Protein AF-A0A922MQZ6-F1 (afdb_monomer_lite)

Secondary structure (DSSP, 8-state):
----------SHHHHHHHHHHHHHHHHHHHHHHHHHHHHHHHHHHHHHHHHHHHHHHHHHHHHHHHHHHHTSHHHHHHHHHHHHHHHHHHHHHHHHHHHHHHHHHHHHHHHHHHHHHHHHHHHHHHHHHHHHHHHHHHHHHHHHHHHHHHHHHHHHHHHHHHHHHHHHHHHHHHHHHHHHHHHHHHHHHHHHHHHHHHHHHHHHHHHHHHHHHHHHHHHHHHHHHHHHHHHHHHHHHHHHHHHHHHHHHHHHHHHHHHHHH-----HHHHHHHHHHHHHHHHHHHHHHHHHHHHHHHHHHHT---HHHHHHHHHHHHHHHHHHHHHHHHHHHHHHHHHHHHHHHHHTS---------------------------------------HHHHHHHHHHHHHHHHHHHHHHHHHHHHHHHHHHHS------------PPPPPP---------

Organism: Spodoptera exigua (NCBI:txid7107)

pLDDT: mean 74.97, std 21.24, range [22.55, 98.69]

Sequence (450 aa):
MAALIAPTDDMEMEKIAEDELSKLQRQFRVMEIDRATVLSSVQPTLRMQKNIINTLNADLEKIMLELKFTKSTSNLMEGAKNREKLITLLKEHEKYSSEVKDHRENIKELDFLLKQVQKEIKSLRSKVTGSEIAYSNVLTGQTLISQLENRLDTAMKKFNTVNSENYSMRLEIDRLLRDRQFFNTHWKNQLKRLMDGKAMIIELLEQAISTYDQREEWCSKLDALKEKAATDYRKHCLEVRELQRQLDHSMKLEEFLRTKGTVRLTAADAKAEAKKLEQQEEEMRIYNNYVNILDALKEFAGEDDVDKLIQEFTRREEENYALFNYINEVCTELKNLSDNVKMLRANIGKPFCFFYCVHVCFYLMICAEKKTMGLTYLLLGKAFDINVTNARLYIKSLEKKVLEIIDIIRIDELIQRQTESKERTPPSTRRRRGRAAPPTRTRDSVAAQA

Radius of gyration: 132.12 Å; chains: 1; bounding box: 207×99×418 Å

InterPro domains:
  IPR049258 ODAD1, central coiled coil region [PF21773] (145-348)
  IPR051876 Outer dynein arm-docking/Coiled-coil domain-containing protein [PTHR21694] (12-349)

Structure (mmCIF, N/CA/C/O backbone):
data_AF-A0A922MQZ6-F1
#
_entry.id   AF-A0A922MQZ6-F1
#
loop_
_atom_site.group_PDB
_atom_site.id
_atom_site.type_symbol
_atom_site.label_atom_id
_atom_site.label_alt_id
_atom_site.label_comp_id
_atom_site.label_asym_id
_atom_site.label_entity_id
_atom_site.label_seq_id
_atom_site.pdbx_PDB_ins_code
_atom_site.Cartn_x
_atom_site.Cartn_y
_atom_site.Cartn_z
_atom_site.occupancy
_atom_site.B_iso_or_equiv
_atom_site.auth_seq_id
_atom_site.auth_comp_id
_atom_site.auth_asym_id
_atom_site.auth_atom_id
_atom_site.pdbx_PDB_model_num
ATOM 1 N N . MET A 1 1 ? -119.982 -42.451 230.051 1.00 39.88 1 MET A N 1
ATOM 2 C CA . MET A 1 1 ? -119.553 -43.816 230.444 1.00 39.88 1 MET A CA 1
ATOM 3 C C . MET A 1 1 ? -118.517 -44.290 229.430 1.00 39.88 1 MET A C 1
ATOM 5 O O . MET A 1 1 ? -118.694 -43.930 228.278 1.00 39.88 1 MET A O 1
ATOM 9 N N . ALA A 1 2 ? -117.477 -45.070 229.737 1.00 38.19 2 ALA A N 1
ATOM 10 C CA . ALA A 1 2 ? -116.751 -45.306 230.994 1.00 38.19 2 ALA A CA 1
ATOM 11 C C . ALA A 1 2 ? -115.422 -46.053 230.674 1.00 38.19 2 ALA A C 1
ATOM 13 O O . ALA A 1 2 ? -115.417 -46.896 229.791 1.00 38.19 2 ALA A O 1
ATOM 14 N N . ALA A 1 3 ? -114.343 -45.736 231.401 1.00 46.91 3 ALA A N 1
ATOM 15 C CA . ALA A 1 3 ? -113.239 -46.613 231.852 1.00 46.91 3 ALA A CA 1
ATOM 16 C C . ALA A 1 3 ? -112.554 -47.710 230.957 1.00 46.91 3 ALA A C 1
ATOM 18 O O . ALA A 1 3 ? -113.128 -48.764 230.723 1.00 46.91 3 ALA A O 1
ATOM 19 N N . LEU A 1 4 ? -111.226 -47.527 230.762 1.00 48.34 4 LEU A N 1
ATOM 20 C CA . LEU A 1 4 ? -110.087 -48.444 231.096 1.00 48.34 4 LEU A CA 1
ATOM 21 C C . LEU A 1 4 ? -109.510 -49.556 230.146 1.00 48.34 4 LEU A C 1
ATOM 23 O O . LEU A 1 4 ? -110.131 -50.585 229.922 1.00 48.34 4 LEU A O 1
ATOM 27 N N . ILE A 1 5 ? -108.186 -49.403 229.881 1.00 51.25 5 ILE A N 1
ATOM 28 C CA . ILE A 1 5 ? -107.054 -50.395 229.833 1.00 51.25 5 ILE A CA 1
ATOM 29 C C . ILE A 1 5 ? -106.701 -51.154 228.506 1.00 51.25 5 ILE A C 1
ATOM 31 O O . ILE A 1 5 ? -107.552 -51.430 227.674 1.00 51.25 5 ILE A O 1
ATOM 35 N N . ALA A 1 6 ? -105.384 -51.403 228.317 1.00 50.31 6 ALA A N 1
ATOM 36 C CA . ALA A 1 6 ? -104.600 -51.814 227.114 1.00 50.31 6 ALA A CA 1
ATOM 37 C C . ALA A 1 6 ? -104.022 -53.275 227.232 1.00 50.31 6 ALA A C 1
ATOM 39 O O . ALA A 1 6 ? -104.491 -53.945 228.157 1.00 50.31 6 ALA A O 1
ATOM 40 N N . PRO A 1 7 ? -103.006 -53.805 226.467 1.00 63.66 7 PRO A N 1
ATOM 41 C CA . PRO A 1 7 ? -102.178 -53.276 225.343 1.00 63.66 7 PRO A CA 1
ATOM 42 C C . PRO A 1 7 ? -101.834 -54.267 224.161 1.00 63.66 7 PRO A C 1
ATOM 44 O O . PRO A 1 7 ? -102.363 -55.370 224.100 1.00 63.66 7 PRO A O 1
ATOM 47 N N . THR A 1 8 ? -100.887 -53.855 223.282 1.00 50.03 8 THR A N 1
ATOM 48 C CA . THR A 1 8 ? -100.021 -54.613 222.312 1.00 50.03 8 THR A CA 1
ATOM 49 C C . THR A 1 8 ? -100.612 -55.374 221.104 1.00 50.03 8 THR A C 1
ATOM 51 O O . THR A 1 8 ? -101.095 -56.483 221.292 1.00 50.03 8 THR A O 1
ATOM 54 N N . ASP A 1 9 ? -100.405 -54.851 219.875 1.00 53.31 9 ASP A N 1
ATOM 55 C CA . ASP A 1 9 ? -99.763 -55.550 218.721 1.00 53.31 9 ASP A CA 1
ATOM 56 C C . ASP A 1 9 ? -99.563 -54.585 217.516 1.00 53.31 9 ASP A C 1
ATOM 58 O O . ASP A 1 9 ? -100.532 -54.213 216.859 1.00 53.31 9 ASP A O 1
ATOM 62 N N . ASP A 1 10 ? -98.328 -54.130 217.245 1.00 50.62 10 ASP A N 1
ATOM 63 C CA . ASP A 1 10 ? -98.057 -52.957 216.367 1.00 50.62 10 ASP A CA 1
ATOM 64 C C . ASP A 1 10 ? -96.848 -53.145 215.411 1.00 50.62 10 ASP A C 1
ATOM 66 O O . ASP A 1 10 ? -96.319 -52.179 214.875 1.00 50.62 10 ASP A O 1
ATOM 70 N N . MET A 1 11 ? -96.346 -54.380 215.225 1.00 55.72 11 MET A N 1
ATOM 71 C CA . MET A 1 11 ? -95.017 -54.626 214.612 1.00 55.72 11 MET A CA 1
ATOM 72 C C . MET A 1 11 ? -94.979 -55.404 213.283 1.00 55.72 11 MET A C 1
ATOM 74 O O . MET A 1 11 ? -93.996 -55.283 212.553 1.00 55.72 11 MET A O 1
ATOM 78 N N . GLU A 1 12 ? -95.975 -56.230 212.942 1.00 56.19 12 GLU A N 1
ATOM 79 C CA . GLU A 1 12 ? -95.848 -57.132 211.774 1.00 56.19 12 GLU A CA 1
ATOM 80 C C . GLU A 1 12 ? -96.318 -56.522 210.441 1.00 56.19 12 GLU A C 1
ATOM 82 O O . GLU A 1 12 ? -95.798 -56.879 209.383 1.00 56.19 12 GLU A O 1
ATOM 87 N N . MET A 1 13 ? -97.255 -55.568 210.472 1.00 55.09 13 MET A N 1
ATOM 88 C CA . MET A 1 13 ? -97.813 -54.947 209.259 1.00 55.09 13 MET A CA 1
ATOM 89 C C . MET A 1 13 ? -96.842 -53.988 208.553 1.00 55.09 13 MET A C 1
ATOM 91 O O . MET A 1 13 ? -96.897 -53.854 207.331 1.00 55.09 13 MET A O 1
ATOM 95 N N . GLU A 1 14 ? -95.938 -53.341 209.292 1.00 60.00 14 GLU A N 1
ATOM 96 C CA . GLU A 1 14 ? -95.018 -52.336 208.738 1.00 60.00 14 GLU A CA 1
ATOM 97 C C . GLU A 1 14 ? -93.963 -52.972 207.811 1.00 60.00 14 GLU A C 1
ATOM 99 O O . GLU A 1 14 ? -93.639 -52.438 206.750 1.00 60.00 14 GLU A O 1
ATOM 104 N N . LYS A 1 15 ? -93.530 -54.199 208.129 1.00 62.34 15 LYS A N 1
ATOM 105 C CA . LYS A 1 15 ? -92.499 -54.937 207.384 1.00 62.34 15 LYS A CA 1
ATOM 106 C C . LYS A 1 15 ? -92.916 -55.349 205.964 1.00 62.34 15 LYS A C 1
ATOM 108 O O . LYS A 1 15 ? -92.065 -55.483 205.089 1.00 62.34 15 LYS A O 1
ATOM 113 N N . ILE A 1 16 ? -94.213 -55.551 205.713 1.00 62.03 16 ILE A N 1
ATOM 114 C CA . ILE A 1 16 ? -94.719 -55.935 204.381 1.00 62.03 16 ILE A CA 1
ATOM 115 C C . ILE A 1 16 ? -94.679 -54.735 203.414 1.00 62.03 16 ILE A C 1
ATOM 117 O O . ILE A 1 16 ? -94.443 -54.911 202.218 1.00 62.03 16 ILE A O 1
ATOM 121 N N . ALA A 1 17 ? -94.843 -53.510 203.925 1.00 60.50 17 ALA A N 1
ATOM 122 C CA . ALA A 1 17 ? -94.819 -52.293 203.115 1.00 60.50 17 ALA A CA 1
ATOM 123 C C . ALA A 1 17 ? -93.405 -51.930 202.609 1.00 60.50 17 ALA A C 1
ATOM 125 O O . ALA A 1 17 ? -93.257 -51.434 201.488 1.00 60.50 17 ALA A O 1
ATOM 126 N N . GLU A 1 18 ? -92.356 -52.207 203.393 1.00 65.00 18 GLU A N 1
ATOM 127 C CA . GLU A 1 18 ? -90.963 -51.904 203.021 1.00 65.00 18 GLU A CA 1
ATOM 128 C C . GLU A 1 18 ? -90.452 -52.750 201.832 1.00 65.00 18 GLU A C 1
ATOM 130 O O . GLU A 1 18 ? -89.729 -52.247 200.958 1.00 65.00 18 GLU A O 1
ATOM 135 N N . ASP A 1 19 ? -90.866 -54.020 201.748 1.00 63.47 19 ASP A N 1
ATOM 136 C CA . ASP A 1 19 ? -90.467 -54.935 200.668 1.00 63.47 19 ASP A CA 1
ATOM 137 C C . ASP A 1 19 ? -91.116 -54.573 199.313 1.00 63.47 19 ASP A C 1
ATOM 139 O O . ASP A 1 19 ? -90.471 -54.685 198.260 1.00 63.47 19 ASP A O 1
ATOM 143 N N . GLU A 1 20 ? -92.363 -54.080 199.299 1.00 62.88 20 GLU A N 1
ATOM 144 C CA . GLU A 1 20 ? -92.993 -53.574 198.067 1.00 62.88 20 GLU A CA 1
ATOM 145 C C . GLU A 1 20 ? -92.358 -52.261 197.587 1.00 62.88 20 GLU A C 1
ATOM 147 O O . GLU A 1 20 ? -92.074 -52.112 196.389 1.00 62.88 20 GLU A O 1
ATOM 152 N N . LEU A 1 21 ? -92.054 -51.338 198.510 1.00 65.69 21 LEU A N 1
ATOM 153 C CA . LEU A 1 21 ? -91.387 -50.069 198.202 1.00 65.69 21 LEU A CA 1
ATOM 154 C C . LEU A 1 21 ? -90.050 -50.306 197.475 1.00 65.69 21 LEU A C 1
ATOM 156 O O . LEU A 1 21 ? -89.757 -49.673 196.454 1.00 65.69 21 LEU A O 1
ATOM 160 N N . SER A 1 22 ? -89.273 -51.279 197.955 1.00 66.25 22 SER A N 1
ATOM 161 C CA . SER A 1 22 ? -87.966 -51.651 197.400 1.00 66.25 22 SER A CA 1
ATOM 162 C C . SER A 1 22 ? -88.048 -52.207 195.968 1.00 66.25 22 SER A C 1
ATOM 164 O O . SER A 1 22 ? -87.176 -51.932 195.135 1.00 66.25 22 SER A O 1
ATOM 166 N N . LYS A 1 23 ? -89.113 -52.951 195.627 1.00 65.94 23 LYS A N 1
ATOM 167 C CA . LYS A 1 23 ? -89.360 -53.433 194.251 1.00 65.94 23 LYS A CA 1
ATOM 168 C C . LYS A 1 23 ? -89.690 -52.289 193.290 1.00 65.94 23 LYS A C 1
ATOM 170 O O . LYS A 1 23 ? -89.111 -52.223 192.202 1.00 65.94 23 LYS A O 1
ATOM 175 N N . LEU A 1 24 ? -90.587 -51.389 193.694 1.00 63.62 24 LEU A N 1
ATOM 176 C CA . LEU A 1 24 ? -91.030 -50.250 192.883 1.00 63.62 24 LEU A CA 1
ATOM 177 C C . LEU A 1 24 ? -89.887 -49.269 192.591 1.00 63.62 24 LEU A C 1
ATOM 179 O O . LEU A 1 24 ? -89.692 -48.879 191.437 1.00 63.62 24 LEU A O 1
ATOM 183 N N . GLN A 1 25 ? -89.059 -48.951 193.591 1.00 62.97 25 GLN A N 1
ATOM 184 C CA . GLN A 1 25 ? -87.867 -48.113 193.400 1.00 62.97 25 GLN A CA 1
ATOM 185 C C . GLN A 1 25 ? -86.889 -48.710 192.372 1.00 62.97 25 GLN A C 1
ATOM 187 O O . GLN A 1 25 ? -86.302 -47.980 191.567 1.00 62.97 25 GLN A O 1
ATOM 192 N N . ARG A 1 26 ? -86.736 -50.042 192.342 1.00 67.25 26 ARG A N 1
ATOM 193 C CA . ARG A 1 26 ? -85.858 -50.721 191.377 1.00 67.25 26 ARG A CA 1
ATOM 194 C C . ARG A 1 26 ? -86.410 -50.682 189.949 1.00 67.25 26 ARG A C 1
ATOM 196 O O . ARG A 1 26 ? -85.625 -50.482 189.026 1.00 67.25 26 ARG A O 1
ATOM 203 N N . GLN A 1 27 ? -87.726 -50.820 189.757 1.00 61.19 27 GLN A N 1
ATOM 204 C CA . GLN A 1 27 ? -88.360 -50.667 188.437 1.00 61.19 27 GLN A CA 1
ATOM 205 C C . GLN A 1 27 ? -88.267 -49.232 187.905 1.00 61.19 27 GLN A C 1
ATOM 207 O O . GLN A 1 27 ? -87.926 -49.039 186.738 1.00 61.19 27 GLN A O 1
ATOM 212 N N . PHE A 1 28 ? -88.505 -48.230 188.758 1.00 66.25 28 PHE A N 1
ATOM 213 C CA . PHE A 1 28 ? -88.419 -46.820 188.368 1.00 66.25 28 PHE A CA 1
ATOM 214 C C . PHE A 1 28 ? -87.024 -46.478 187.823 1.00 66.25 28 PHE A C 1
ATOM 216 O O . PHE A 1 28 ? -86.887 -45.894 186.748 1.00 66.25 28 PHE A O 1
ATOM 223 N N . ARG A 1 29 ? -85.975 -46.960 188.506 1.00 69.25 29 ARG A N 1
ATOM 224 C CA . ARG A 1 29 ? -84.576 -46.740 188.115 1.00 69.25 29 ARG A CA 1
ATOM 225 C C . ARG A 1 29 ? -84.205 -47.354 186.759 1.00 69.25 29 ARG A C 1
ATOM 227 O O . ARG A 1 29 ? -83.336 -46.810 186.088 1.00 69.25 29 ARG A O 1
ATOM 234 N N . VAL A 1 30 ? -84.839 -48.458 186.351 1.00 69.12 30 VAL A N 1
ATOM 235 C CA . VAL A 1 30 ? -84.610 -49.079 185.030 1.00 69.12 30 VAL A CA 1
ATOM 236 C C . VAL A 1 30 ? -85.287 -48.266 183.922 1.00 69.12 30 VAL A C 1
ATOM 238 O O . VAL A 1 30 ? -84.625 -47.907 182.951 1.00 69.12 30 VAL A O 1
ATOM 241 N N . MET A 1 31 ? -86.557 -47.875 184.096 1.00 64.94 31 MET A N 1
ATOM 242 C CA . MET A 1 31 ? -87.263 -47.048 183.103 1.00 64.94 31 MET A CA 1
ATOM 243 C C . MET A 1 31 ? -86.600 -45.680 182.876 1.00 64.94 31 MET A C 1
ATOM 245 O O . MET A 1 31 ? -86.597 -45.174 181.753 1.00 64.94 31 MET A O 1
ATOM 249 N N . GLU A 1 32 ? -86.012 -45.081 183.914 1.00 69.81 32 GLU A N 1
ATOM 250 C CA . GLU A 1 32 ? -85.291 -43.807 183.794 1.00 69.81 32 GLU A CA 1
ATOM 251 C C . GLU A 1 32 ? -84.035 -43.929 182.901 1.00 69.81 32 GLU A C 1
ATOM 253 O O . GLU A 1 32 ? -83.736 -43.029 182.109 1.00 69.81 32 GLU A O 1
ATOM 258 N N . ILE A 1 33 ? -83.332 -45.070 182.972 1.00 71.50 33 ILE A N 1
ATOM 259 C CA . ILE A 1 33 ? -82.157 -45.385 182.141 1.00 71.50 33 ILE A CA 1
ATOM 260 C C . ILE A 1 33 ? -82.572 -45.622 180.680 1.00 71.50 33 ILE A C 1
ATOM 262 O O . ILE A 1 33 ? -81.966 -45.054 179.765 1.00 71.50 33 ILE A O 1
ATOM 266 N N . ASP A 1 34 ? -83.641 -46.385 180.439 1.00 67.94 34 ASP A N 1
ATOM 267 C CA . ASP A 1 34 ? -84.146 -46.619 179.079 1.00 67.94 34 ASP A CA 1
ATOM 268 C C . ASP A 1 34 ? -84.601 -45.305 178.416 1.00 67.94 34 ASP A C 1
ATOM 270 O O . ASP A 1 34 ? -84.247 -45.023 177.264 1.00 67.94 34 ASP A O 1
ATOM 274 N N . ARG A 1 35 ? -85.282 -44.422 179.167 1.00 73.62 35 ARG A N 1
ATOM 275 C CA . ARG A 1 35 ? -85.685 -43.087 178.686 1.00 73.62 35 ARG A CA 1
ATOM 276 C C . ARG A 1 35 ? -84.485 -42.231 178.269 1.00 73.62 35 ARG A C 1
ATOM 278 O O . ARG A 1 35 ? -84.551 -41.536 177.252 1.00 73.62 35 ARG A O 1
ATOM 285 N N . ALA A 1 36 ? -83.388 -42.275 179.028 1.00 69.69 36 ALA A N 1
ATOM 286 C CA . ALA A 1 36 ? -82.159 -41.547 178.707 1.00 69.69 36 ALA A CA 1
ATOM 287 C C . ALA A 1 36 ? -81.465 -42.095 177.439 1.00 69.69 36 ALA A C 1
ATOM 289 O O . ALA A 1 36 ? -80.939 -41.329 176.623 1.00 69.69 36 ALA A O 1
ATOM 290 N N . THR A 1 37 ? -81.516 -43.412 177.228 1.00 71.88 37 THR A N 1
ATOM 291 C CA . THR A 1 37 ? -80.890 -44.093 176.080 1.00 71.88 37 THR A CA 1
ATOM 292 C C . THR A 1 37 ? -81.613 -43.790 174.759 1.00 71.88 37 THR A C 1
ATOM 294 O O . THR A 1 37 ? -80.976 -43.527 173.735 1.00 71.88 37 THR A O 1
ATOM 297 N N . VAL A 1 38 ? -82.948 -43.718 174.770 1.00 67.12 38 VAL A N 1
ATOM 298 C CA . VAL A 1 38 ? -83.735 -43.333 173.581 1.00 67.12 38 VAL A CA 1
ATOM 299 C C . VAL A 1 38 ? -83.563 -41.844 173.246 1.00 67.12 38 VAL A C 1
ATOM 301 O O . VAL A 1 38 ? -83.375 -41.481 172.084 1.00 67.12 38 VAL A O 1
ATOM 304 N N . LEU A 1 39 ? -83.554 -40.960 174.250 1.00 69.06 39 LEU A N 1
ATOM 305 C CA . LEU A 1 39 ? -83.363 -39.520 174.025 1.00 69.06 39 LEU A CA 1
ATOM 306 C C . LEU A 1 39 ? -81.975 -39.176 173.464 1.00 69.06 39 LEU A C 1
ATOM 308 O O . LEU A 1 39 ? -81.869 -38.290 172.612 1.00 69.06 39 LEU A O 1
ATOM 312 N N . SER A 1 40 ? -80.923 -39.871 173.907 1.00 67.50 40 SER A N 1
ATOM 313 C CA . SER A 1 40 ? -79.550 -39.619 173.442 1.00 67.50 40 SER A CA 1
ATOM 314 C C . SER A 1 40 ? -79.287 -40.110 172.012 1.00 67.50 40 SER A C 1
ATOM 316 O O . SER A 1 40 ? -78.521 -39.473 171.288 1.00 67.50 40 SER A O 1
ATOM 318 N N . SER A 1 41 ? -79.957 -41.178 171.567 1.00 68.38 41 SER A N 1
ATOM 319 C CA . SER A 1 41 ? -79.777 -41.756 170.225 1.00 68.38 41 SER A CA 1
ATOM 320 C C . SER A 1 41 ? -80.596 -41.068 169.120 1.00 68.38 41 SER A C 1
ATOM 322 O O . SER A 1 41 ? -80.134 -40.981 167.983 1.00 68.38 41 SER A O 1
ATOM 324 N N . VAL A 1 42 ? -81.787 -40.533 169.423 1.00 70.31 42 VAL A N 1
ATOM 325 C CA . VAL A 1 42 ? -82.698 -39.969 168.398 1.00 70.31 42 VAL A CA 1
ATOM 326 C C . VAL A 1 42 ? -82.423 -38.488 168.073 1.00 70.31 42 VAL A C 1
ATOM 328 O O . VAL A 1 42 ? -82.563 -38.067 166.921 1.00 70.31 42 VAL A O 1
ATOM 331 N N . GLN A 1 43 ? -82.004 -37.678 169.054 1.00 71.25 43 GLN A N 1
ATOM 332 C CA . GLN A 1 43 ? -81.776 -36.228 168.879 1.00 71.25 43 GLN A CA 1
ATOM 333 C C . GLN A 1 43 ? -80.743 -35.848 167.793 1.00 71.25 43 GLN A C 1
ATOM 335 O O . GLN A 1 43 ? -81.043 -34.951 166.995 1.00 71.25 43 GLN A O 1
ATOM 340 N N . PRO A 1 44 ? -79.551 -36.481 167.709 1.00 75.88 44 PRO A N 1
ATOM 341 C CA . PRO A 1 44 ? -78.530 -36.106 166.725 1.00 75.88 44 PRO A CA 1
ATOM 342 C C . PRO A 1 44 ? -79.015 -36.286 165.280 1.00 75.88 44 PRO A C 1
ATOM 344 O O . PRO A 1 44 ? -78.852 -35.395 164.444 1.00 75.88 44 PRO A O 1
ATOM 347 N N . THR A 1 45 ? -79.687 -37.406 165.010 1.00 76.50 45 THR A N 1
ATOM 348 C CA . THR A 1 45 ? -80.222 -37.769 163.691 1.00 76.50 45 THR A CA 1
ATOM 349 C C . THR A 1 45 ? -81.286 -36.775 163.224 1.00 76.50 45 THR A C 1
ATOM 351 O O . THR A 1 45 ? -81.255 -36.320 162.080 1.00 76.50 45 THR A O 1
ATOM 354 N N . LEU A 1 46 ? -82.181 -36.360 164.130 1.00 73.81 46 LEU A N 1
ATOM 355 C CA . LEU A 1 46 ? -83.234 -35.388 163.827 1.00 73.81 46 LEU A CA 1
ATOM 356 C C . LEU A 1 46 ? -82.676 -33.980 163.538 1.00 73.81 46 LEU A C 1
ATOM 358 O O . LEU A 1 46 ? -83.210 -33.262 162.689 1.00 73.81 46 LEU A O 1
ATOM 362 N N . ARG A 1 47 ? -81.587 -33.579 164.215 1.00 76.88 47 ARG A N 1
ATOM 363 C CA . ARG A 1 47 ? -80.862 -32.330 163.909 1.00 76.88 47 ARG A CA 1
ATOM 364 C C . ARG A 1 47 ? -80.203 -32.385 162.531 1.00 76.88 47 ARG A C 1
ATOM 366 O O . ARG A 1 47 ? -80.340 -31.432 161.768 1.00 76.88 47 ARG A O 1
ATOM 373 N N . MET A 1 48 ? -79.542 -33.494 162.193 1.00 81.44 48 MET A N 1
ATOM 374 C CA . MET A 1 48 ? -78.887 -33.658 160.891 1.00 81.44 48 MET A CA 1
ATOM 375 C C . MET A 1 48 ? -79.895 -33.578 159.735 1.00 81.44 48 MET A C 1
ATOM 377 O O . MET A 1 48 ? -79.677 -32.837 158.779 1.00 81.44 48 MET A O 1
ATOM 381 N N . GLN A 1 49 ? -81.040 -34.260 159.851 1.00 77.69 49 GLN A N 1
ATOM 382 C CA . GLN A 1 49 ? -82.099 -34.203 158.837 1.00 77.69 49 GLN A CA 1
ATOM 383 C C . GLN A 1 49 ? -82.669 -32.787 158.653 1.00 77.69 49 GLN A C 1
ATOM 385 O O . GLN A 1 49 ? -82.836 -32.346 157.517 1.00 77.69 49 GLN A O 1
ATOM 390 N N . LYS A 1 50 ? -82.902 -32.034 159.739 1.00 79.06 50 LYS A N 1
ATOM 391 C CA . LYS A 1 50 ? -83.339 -30.627 159.641 1.00 79.06 50 LYS A CA 1
ATOM 392 C C . LYS A 1 50 ? -82.305 -29.735 158.951 1.00 79.06 50 LYS A C 1
ATOM 394 O O . LYS A 1 50 ? -82.688 -28.901 158.136 1.00 79.06 50 LYS A O 1
ATOM 399 N N . ASN A 1 51 ? -81.014 -29.930 159.222 1.00 80.75 51 ASN A N 1
ATOM 400 C CA . ASN A 1 51 ? -79.956 -29.177 158.546 1.00 80.75 51 ASN A CA 1
ATOM 401 C C . ASN A 1 51 ? -79.924 -29.469 157.036 1.00 80.75 51 ASN A C 1
ATOM 403 O O . ASN A 1 51 ? -79.870 -28.525 156.254 1.00 80.75 51 ASN A O 1
ATOM 407 N N . ILE A 1 52 ? -80.040 -30.741 156.630 1.00 83.62 52 ILE A N 1
ATOM 408 C CA . ILE A 1 52 ? -80.080 -31.144 155.211 1.00 83.62 52 ILE A CA 1
ATOM 409 C C . ILE A 1 52 ? -81.285 -30.522 154.486 1.00 83.62 52 ILE A C 1
ATOM 411 O O . ILE A 1 52 ? -81.137 -29.995 153.384 1.00 83.62 52 ILE A O 1
ATOM 415 N N . ILE A 1 53 ? -82.470 -30.538 155.107 1.00 80.25 53 ILE A N 1
ATOM 416 C CA . ILE A 1 53 ? -83.680 -29.915 154.542 1.00 80.25 53 ILE A CA 1
ATOM 417 C C . ILE A 1 53 ? -83.477 -28.404 154.358 1.00 80.25 53 ILE A C 1
ATOM 419 O O . ILE A 1 53 ? -83.814 -27.863 153.307 1.00 80.25 53 ILE A O 1
ATOM 423 N N . ASN A 1 54 ? -82.874 -27.725 155.338 1.00 81.12 54 ASN A N 1
ATOM 424 C CA . ASN A 1 54 ? -82.592 -26.293 155.239 1.00 81.12 54 ASN A CA 1
ATOM 425 C C . ASN A 1 54 ? -81.590 -25.970 154.116 1.00 81.12 54 ASN A C 1
ATOM 427 O O . ASN A 1 54 ? -81.816 -25.016 153.375 1.00 81.12 54 ASN A O 1
ATOM 431 N N . THR A 1 55 ? -80.527 -26.767 153.939 1.00 83.75 55 THR A N 1
ATOM 432 C CA . THR A 1 55 ? -79.581 -26.574 152.823 1.00 83.75 55 THR A CA 1
ATOM 433 C C . THR A 1 55 ? -80.227 -26.827 151.462 1.00 83.75 55 THR A C 1
ATOM 435 O O . THR A 1 55 ? -80.065 -26.012 150.561 1.00 83.75 55 THR A O 1
ATOM 438 N N . LEU A 1 56 ? -81.032 -27.888 151.321 1.00 83.12 56 LEU A N 1
ATOM 439 C CA . LEU A 1 56 ? -81.712 -28.196 150.058 1.00 83.12 56 LEU A CA 1
ATOM 440 C C . LEU A 1 56 ? -82.743 -27.125 149.672 1.00 83.12 56 LEU A C 1
ATOM 442 O O . LEU A 1 56 ? -82.881 -26.813 148.492 1.00 83.12 56 LEU A O 1
ATOM 446 N N . ASN A 1 57 ? -83.432 -26.526 150.647 1.00 83.56 57 ASN A N 1
ATOM 447 C CA . ASN A 1 57 ? -84.334 -25.400 150.394 1.00 83.56 57 ASN A CA 1
ATOM 448 C C . ASN A 1 57 ? -83.573 -24.138 149.949 1.00 83.56 57 ASN A C 1
ATOM 450 O O . ASN A 1 57 ? -84.022 -23.461 149.027 1.00 83.56 57 ASN A O 1
ATOM 454 N N . ALA A 1 58 ? -82.408 -23.848 150.540 1.00 84.44 58 ALA A N 1
ATOM 455 C CA . ALA A 1 58 ? -81.565 -22.727 150.117 1.00 84.44 58 ALA A CA 1
ATOM 456 C C . ALA A 1 58 ? -81.004 -22.921 148.692 1.00 84.44 58 ALA A C 1
ATOM 458 O O . ALA A 1 58 ? -81.009 -21.985 147.890 1.00 84.44 58 ALA A O 1
ATOM 459 N N . ASP A 1 59 ? -80.583 -24.141 148.342 1.00 83.44 59 ASP A N 1
ATOM 460 C CA . ASP A 1 59 ? -80.145 -24.478 146.982 1.00 83.44 59 ASP A CA 1
ATOM 461 C C . ASP A 1 59 ? -81.303 -24.404 145.971 1.00 83.44 59 ASP A C 1
ATOM 463 O O . ASP A 1 59 ? -81.123 -23.899 144.861 1.00 83.44 59 ASP A O 1
ATOM 467 N N . LEU A 1 60 ? -82.513 -24.833 146.356 1.00 84.56 60 LEU A N 1
ATOM 468 C CA . LEU A 1 60 ? -83.720 -24.683 145.539 1.00 84.56 60 LEU A CA 1
ATOM 469 C C . LEU A 1 60 ? -84.023 -23.202 145.261 1.00 84.56 60 LEU A C 1
ATOM 471 O O . LEU A 1 60 ? -84.230 -22.832 144.104 1.00 84.56 60 LEU A O 1
ATOM 475 N N . GLU A 1 61 ? -84.008 -22.341 146.286 1.00 83.50 61 GLU A N 1
ATOM 476 C CA . GLU A 1 61 ? -84.198 -20.895 146.111 1.00 83.50 61 GLU A CA 1
ATOM 477 C C . GLU A 1 61 ? -83.131 -20.288 145.193 1.00 83.50 61 GLU A C 1
ATOM 479 O O . GLU A 1 61 ? -83.470 -19.522 144.286 1.00 83.50 61 GLU A O 1
ATOM 484 N N . LYS A 1 62 ? -81.860 -20.676 145.361 1.00 86.38 62 LYS A N 1
ATOM 485 C CA . LYS A 1 62 ? -80.754 -20.224 144.509 1.00 86.38 62 LYS A CA 1
ATOM 486 C C . LYS A 1 62 ? -80.956 -20.626 143.045 1.00 86.38 62 LYS A C 1
ATOM 488 O O . LYS A 1 62 ? -80.893 -19.764 142.170 1.00 86.38 62 LYS A O 1
ATOM 493 N N . ILE A 1 63 ? -81.257 -21.896 142.766 1.00 84.31 63 ILE A N 1
ATOM 494 C CA . ILE A 1 63 ? -81.497 -22.387 141.398 1.00 84.31 63 ILE A CA 1
ATOM 495 C C . ILE A 1 63 ? -82.734 -21.710 140.790 1.00 84.31 63 ILE A C 1
ATOM 497 O O . ILE A 1 63 ? -82.720 -21.320 139.622 1.00 84.31 63 ILE A O 1
ATOM 501 N N . MET A 1 64 ? -83.799 -21.498 141.571 1.00 82.62 64 MET A N 1
ATOM 502 C CA . MET A 1 64 ? -84.970 -20.744 141.114 1.00 82.62 64 MET A CA 1
ATOM 503 C C . MET A 1 64 ? -84.641 -19.276 140.806 1.00 82.62 64 MET A C 1
ATOM 505 O O . MET A 1 64 ? -85.231 -18.707 139.884 1.00 82.62 64 MET A O 1
ATOM 509 N N . LEU A 1 65 ? -83.710 -18.658 141.535 1.00 82.69 65 LEU A N 1
ATOM 510 C CA . LEU A 1 65 ? -83.245 -17.292 141.290 1.00 82.69 65 LEU A CA 1
ATOM 511 C C . LEU A 1 65 ? -82.365 -17.215 140.031 1.00 82.69 65 LEU A C 1
ATOM 513 O O . LEU A 1 65 ? -82.598 -16.349 139.190 1.00 82.69 65 LEU A O 1
ATOM 517 N N . GLU A 1 66 ? -81.442 -18.156 139.826 1.00 82.88 66 GLU A N 1
ATOM 518 C CA . GLU A 1 66 ? -80.640 -18.268 138.596 1.00 82.88 66 GLU A CA 1
ATOM 519 C C . GLU A 1 66 ? -81.515 -18.550 137.359 1.00 82.88 66 GLU A C 1
ATOM 521 O O . GLU A 1 66 ? -81.325 -17.944 136.299 1.00 82.88 66 GLU A O 1
ATOM 526 N N . LEU A 1 67 ? -82.548 -19.391 137.493 1.00 81.88 67 LEU A N 1
ATOM 527 C CA . LEU A 1 67 ? -83.539 -19.631 136.440 1.00 81.88 67 LEU A CA 1
ATOM 528 C C . LEU A 1 67 ? -84.356 -18.364 136.130 1.00 81.88 67 LEU A C 1
ATOM 530 O O . LEU A 1 67 ? -84.621 -18.073 134.965 1.00 81.88 67 LEU A O 1
ATOM 534 N N . LYS A 1 68 ? -84.742 -17.585 137.150 1.00 81.06 68 LYS A N 1
ATOM 535 C CA . LYS A 1 68 ? -85.409 -16.281 136.971 1.00 81.06 68 LYS A CA 1
ATOM 536 C C . LYS A 1 68 ? -84.483 -15.242 136.338 1.00 81.06 68 LYS A C 1
ATOM 538 O O . LYS A 1 68 ? -84.956 -14.435 135.545 1.00 81.06 68 LYS A O 1
ATOM 543 N N . PHE A 1 69 ? -83.187 -15.261 136.645 1.00 79.12 69 PHE A N 1
ATOM 544 C CA . PHE A 1 69 ? -82.206 -14.350 136.055 1.00 79.12 69 PHE A CA 1
ATOM 545 C C . PHE A 1 69 ? -81.940 -14.687 134.582 1.00 79.12 69 PHE A C 1
ATOM 547 O O . PHE A 1 69 ? -81.997 -13.808 133.723 1.00 79.12 69 PHE A O 1
ATOM 554 N N . THR A 1 70 ? -81.727 -15.960 134.249 1.00 76.00 70 THR A N 1
ATOM 555 C CA . THR A 1 70 ? -81.526 -16.416 132.859 1.00 76.00 70 THR A CA 1
ATOM 556 C C . THR A 1 70 ? -82.783 -16.259 132.000 1.00 76.00 70 THR A C 1
ATOM 558 O O . THR A 1 70 ? -82.683 -15.816 130.859 1.00 76.00 70 THR A O 1
ATOM 561 N N . LYS A 1 71 ? -83.975 -16.518 132.557 1.00 77.94 71 LYS A N 1
ATOM 562 C CA . LYS A 1 71 ? -85.273 -16.222 131.920 1.00 77.94 71 LYS A CA 1
ATOM 563 C C . LYS A 1 71 ? -85.751 -14.780 132.129 1.00 77.94 71 LYS A C 1
ATOM 565 O O . LYS A 1 71 ? -86.901 -14.477 131.808 1.00 77.94 71 LYS A O 1
ATOM 570 N N . SER A 1 72 ? -84.916 -13.888 132.668 1.00 78.81 72 SER A N 1
ATOM 571 C CA . SER A 1 72 ? -85.296 -12.482 132.799 1.00 78.81 72 SER A CA 1
ATOM 572 C C . SER A 1 72 ? -85.495 -11.876 131.413 1.00 78.81 72 SER A C 1
ATOM 574 O O . SER A 1 72 ? -84.789 -12.206 130.455 1.00 78.81 72 SER A O 1
ATOM 576 N N . THR A 1 73 ? -86.461 -10.967 131.306 1.00 80.00 73 THR A N 1
ATOM 577 C CA . THR A 1 73 ? -86.796 -10.292 130.047 1.00 80.00 73 THR A CA 1
ATOM 578 C C . THR A 1 73 ? -85.581 -9.599 129.430 1.00 80.00 73 THR A C 1
ATOM 580 O O . THR A 1 73 ? -85.409 -9.661 128.217 1.00 80.00 73 THR A O 1
ATOM 583 N N . SER A 1 74 ? -84.696 -9.032 130.258 1.00 81.31 74 SER A N 1
ATOM 584 C CA . SER A 1 74 ? -83.435 -8.417 129.826 1.00 81.31 74 SER A CA 1
ATOM 585 C C . SER A 1 74 ? -82.505 -9.415 129.123 1.00 81.31 74 SER A C 1
ATOM 587 O O . SER A 1 74 ? -82.109 -9.186 127.982 1.00 81.31 74 SER A O 1
ATOM 589 N N . ASN A 1 75 ? -82.212 -10.563 129.747 1.00 81.00 75 ASN A N 1
ATOM 590 C CA . ASN A 1 75 ? -81.282 -11.549 129.183 1.00 81.00 75 ASN A CA 1
ATOM 591 C C . ASN A 1 75 ? -81.847 -12.239 127.929 1.00 81.00 75 ASN A C 1
ATOM 593 O O . ASN A 1 75 ? -81.109 -12.476 126.971 1.00 81.00 75 ASN A O 1
ATOM 597 N N . LEU A 1 76 ? -83.159 -12.494 127.886 1.00 82.31 76 LEU A N 1
ATOM 598 C CA . LEU A 1 76 ? -83.832 -13.003 126.685 1.00 82.31 76 LEU A CA 1
ATOM 599 C C . LEU A 1 76 ? -83.799 -11.985 125.532 1.00 82.31 76 LEU A C 1
ATOM 601 O O . LEU A 1 76 ? -83.535 -12.358 124.388 1.00 82.31 76 LEU A O 1
ATOM 605 N N . MET A 1 77 ? -84.018 -10.700 125.825 1.00 82.19 77 MET A N 1
ATOM 606 C CA . MET A 1 77 ? -83.966 -9.623 124.833 1.00 82.19 77 MET A CA 1
ATOM 607 C C . MET A 1 77 ? -82.540 -9.396 124.310 1.00 82.19 77 MET A C 1
ATOM 609 O O . MET A 1 77 ? -82.354 -9.195 123.112 1.00 82.19 77 MET A O 1
ATOM 613 N N . GLU A 1 78 ? -81.522 -9.478 125.168 1.00 84.12 78 GLU A N 1
ATOM 614 C CA . GLU A 1 78 ? -80.119 -9.361 124.757 1.00 84.12 78 GLU A CA 1
ATOM 615 C C . GLU A 1 78 ? -79.677 -10.565 123.904 1.00 84.12 78 GLU A C 1
ATOM 617 O O . GLU A 1 78 ? -79.015 -10.395 122.877 1.00 84.12 78 GLU A O 1
ATOM 622 N N . GLY A 1 79 ? -80.137 -11.776 124.242 1.00 83.00 79 GLY A N 1
ATOM 623 C CA . GLY A 1 79 ? -79.974 -12.969 123.405 1.00 83.00 79 GLY A CA 1
ATOM 624 C C . GLY A 1 79 ? -80.630 -12.831 122.025 1.00 83.00 79 GLY A C 1
ATOM 625 O O . GLY A 1 79 ? -80.016 -13.179 121.014 1.00 83.00 79 GLY A O 1
ATOM 626 N N . ALA A 1 80 ? -81.838 -12.260 121.958 1.00 85.31 80 ALA A N 1
ATOM 627 C CA . ALA A 1 80 ? -82.528 -11.982 120.698 1.00 85.31 80 ALA A CA 1
ATOM 628 C C . ALA A 1 80 ? -81.770 -10.956 119.834 1.00 85.31 80 ALA A C 1
ATOM 630 O O . ALA A 1 80 ? -81.505 -11.234 118.663 1.00 85.31 80 ALA A O 1
ATOM 631 N N . LYS A 1 81 ? -81.326 -9.830 120.416 1.00 87.56 81 LYS A N 1
ATOM 632 C CA . LYS A 1 81 ? -80.489 -8.833 119.719 1.00 87.56 81 LYS A CA 1
ATOM 633 C C . LYS A 1 81 ? -79.192 -9.442 119.190 1.00 87.56 81 LYS A C 1
ATOM 635 O O . LYS A 1 81 ? -78.774 -9.129 118.081 1.00 87.56 81 LYS A O 1
ATOM 640 N N . ASN A 1 82 ? -78.531 -10.299 119.968 1.00 87.25 82 ASN A N 1
ATOM 641 C CA . ASN A 1 82 ? -77.270 -10.913 119.549 1.00 87.25 82 ASN A CA 1
ATOM 642 C C . ASN A 1 82 ? -77.477 -11.950 118.434 1.00 87.25 82 ASN A C 1
ATOM 644 O O . ASN A 1 82 ? -76.670 -12.007 117.507 1.00 87.25 82 ASN A O 1
ATOM 648 N N . ARG A 1 83 ? -78.592 -12.695 118.448 1.00 87.31 83 ARG A N 1
ATOM 649 C CA . ARG A 1 83 ? -79.015 -13.539 117.318 1.00 87.31 83 ARG A CA 1
ATOM 650 C C . ARG A 1 83 ? -79.290 -12.708 116.060 1.00 87.31 83 ARG A C 1
ATOM 652 O O . ARG A 1 83 ? -78.874 -13.110 114.979 1.00 87.31 83 ARG A O 1
ATOM 659 N N . GLU A 1 84 ? -79.968 -11.571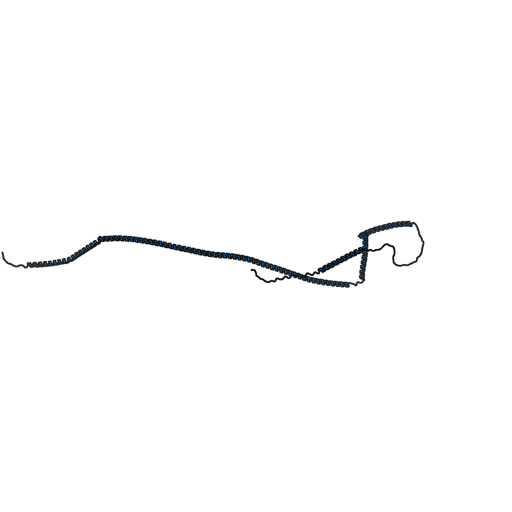 116.186 1.00 88.69 84 GLU A N 1
ATOM 660 C CA . GLU A 1 84 ? -80.263 -10.683 115.056 1.00 88.69 84 GLU A CA 1
ATOM 661 C C . GLU A 1 84 ? -78.985 -10.072 114.459 1.00 88.69 84 GLU A C 1
ATOM 663 O O . GLU A 1 84 ? -78.757 -10.200 113.257 1.00 88.69 84 GLU A O 1
ATOM 668 N N . LYS A 1 85 ? -78.085 -9.535 115.298 1.00 91.19 85 LYS A N 1
ATOM 669 C CA . LYS A 1 85 ? -76.747 -9.072 114.878 1.00 91.19 85 LYS A CA 1
ATOM 670 C C . LYS A 1 85 ? -75.968 -10.164 114.140 1.00 91.19 85 LYS A C 1
ATOM 672 O O . LYS A 1 85 ? -75.378 -9.885 113.101 1.00 91.19 85 LYS A O 1
ATOM 677 N N . LEU A 1 86 ? -75.981 -11.403 114.643 1.00 89.69 86 LEU A N 1
ATOM 678 C CA . LEU A 1 86 ? -75.302 -12.533 114.001 1.00 89.69 86 LEU A CA 1
ATOM 679 C C . LEU A 1 86 ? -75.890 -12.847 112.616 1.00 89.69 86 LEU A C 1
ATOM 681 O O . LEU A 1 86 ? -75.136 -13.100 111.682 1.00 89.69 86 LEU A O 1
ATOM 685 N N . ILE A 1 87 ? -77.217 -12.793 112.458 1.00 90.81 87 ILE A N 1
ATOM 686 C CA . ILE A 1 87 ? -77.878 -12.980 111.156 1.00 90.81 87 ILE A CA 1
ATOM 687 C C . ILE A 1 87 ? -77.476 -11.871 110.172 1.00 90.81 87 ILE A C 1
ATOM 689 O O . ILE A 1 87 ? -77.213 -12.166 109.008 1.00 90.81 87 ILE A O 1
ATOM 693 N N . THR A 1 88 ? -77.398 -10.615 110.620 1.00 91.25 88 THR A N 1
ATOM 694 C CA . THR A 1 88 ? -76.948 -9.493 109.779 1.00 91.25 88 THR A CA 1
ATOM 695 C C . THR A 1 88 ? -75.490 -9.664 109.347 1.00 91.25 88 THR A C 1
ATOM 697 O O . THR A 1 88 ? -75.211 -9.622 108.152 1.00 91.25 88 THR A O 1
ATOM 700 N N . LEU A 1 89 ? -74.584 -9.975 110.281 1.00 92.38 89 LEU A N 1
ATOM 701 C CA . LEU A 1 89 ? -73.164 -10.207 109.985 1.00 92.38 89 LEU A CA 1
ATOM 702 C C . LEU A 1 89 ? -72.938 -11.391 109.029 1.00 92.38 89 LEU A C 1
ATOM 704 O O . LEU A 1 89 ? -72.060 -11.328 108.172 1.00 92.38 89 LEU A O 1
ATOM 708 N N . LEU A 1 90 ? -73.736 -12.460 109.130 1.00 91.25 90 LEU A N 1
ATOM 709 C CA . LEU A 1 90 ? -73.664 -13.588 108.194 1.00 91.25 90 LEU A CA 1
ATOM 710 C C . LEU A 1 90 ? -74.112 -13.195 106.777 1.00 91.25 90 LEU A C 1
ATOM 712 O O . LEU A 1 90 ? -73.455 -13.584 105.814 1.00 91.25 90 LEU A O 1
ATOM 716 N N . LYS A 1 91 ? -75.169 -12.381 106.641 1.00 92.94 91 LYS A N 1
ATOM 717 C CA . LYS A 1 91 ? -75.607 -11.839 105.340 1.00 92.94 91 LYS A CA 1
ATOM 718 C C . LYS A 1 91 ? -74.570 -10.897 104.728 1.00 92.94 91 LYS A C 1
ATOM 720 O O . LYS A 1 91 ? -74.338 -10.946 103.524 1.00 92.94 91 LYS A O 1
ATOM 725 N N . GLU A 1 92 ? -73.939 -10.052 105.541 1.00 92.81 92 GLU A N 1
ATOM 726 C CA . GLU A 1 92 ? -72.845 -9.178 105.101 1.00 92.81 92 GLU A CA 1
ATOM 727 C C . GLU A 1 92 ? -71.634 -9.999 104.643 1.00 92.81 92 GLU A C 1
ATOM 729 O O . GLU A 1 92 ? -71.100 -9.749 103.564 1.00 92.81 92 GLU A O 1
ATOM 734 N N . HIS A 1 93 ? -71.246 -11.031 105.398 1.00 93.06 93 HIS A N 1
ATOM 735 C CA . HIS A 1 93 ? -70.173 -11.946 105.009 1.00 93.06 93 HIS A CA 1
ATOM 736 C C . HIS A 1 93 ? -70.475 -12.676 103.690 1.00 93.06 93 HIS A C 1
ATOM 738 O O . HIS A 1 93 ? -69.607 -12.748 102.823 1.00 93.06 93 HIS A O 1
ATOM 744 N N . GLU A 1 94 ? -71.691 -13.199 103.506 1.00 93.19 94 GLU A N 1
ATOM 745 C CA . GLU A 1 94 ? -72.105 -13.857 102.259 1.00 93.19 94 GLU A CA 1
ATOM 746 C C . GLU A 1 94 ? -72.079 -12.886 101.068 1.00 93.19 94 GLU A C 1
ATOM 748 O O . GLU A 1 94 ? -71.504 -13.206 100.025 1.00 93.19 94 GLU A O 1
ATOM 753 N N . LYS A 1 95 ? -72.587 -11.658 101.252 1.00 94.25 95 LYS A N 1
ATOM 754 C CA . LYS A 1 95 ? -72.516 -10.589 100.249 1.00 94.25 95 LYS A CA 1
ATOM 755 C C . LYS A 1 95 ? -71.068 -10.276 99.851 1.00 94.25 95 LYS A C 1
ATOM 757 O O . LYS A 1 95 ? -70.738 -10.348 98.669 1.00 94.25 95 LYS A O 1
ATOM 762 N N . TYR A 1 96 ? -70.196 -9.970 100.815 1.00 94.44 96 TYR A N 1
ATOM 763 C CA . TYR A 1 96 ? -68.792 -9.656 100.530 1.00 94.44 96 TYR A CA 1
ATOM 764 C C . TYR A 1 96 ? -68.032 -10.855 99.944 1.00 94.44 96 TYR A C 1
ATOM 766 O O . TYR A 1 96 ? -67.143 -10.674 99.114 1.00 94.44 96 TYR A O 1
ATOM 774 N N . SER A 1 97 ? -68.393 -12.087 100.316 1.00 93.00 97 SER A N 1
ATOM 775 C CA . SER A 1 97 ? -67.832 -13.298 99.711 1.00 93.00 97 SER A CA 1
ATOM 776 C C . SER A 1 97 ? -68.192 -13.415 98.224 1.00 93.00 97 SER A C 1
ATOM 778 O O . SER A 1 97 ? -67.316 -13.742 97.420 1.00 93.00 97 SER A O 1
ATOM 780 N N . SER A 1 98 ? -69.432 -13.074 97.845 1.00 93.19 98 SER A N 1
ATOM 781 C CA . SER A 1 98 ? -69.849 -12.989 96.438 1.00 93.19 98 SER A CA 1
ATOM 782 C C . SER A 1 98 ? -69.103 -11.880 95.694 1.00 93.19 98 SER A C 1
ATOM 784 O O . SER A 1 98 ? -68.468 -12.161 94.684 1.00 93.19 98 SER A O 1
ATOM 786 N N . GLU A 1 99 ? -69.070 -10.653 96.228 1.00 94.62 99 GLU A N 1
ATOM 787 C CA . GLU A 1 99 ? -68.368 -9.521 95.595 1.00 94.62 99 GLU A CA 1
ATOM 788 C C . GLU A 1 99 ? -66.873 -9.830 95.364 1.00 94.62 99 GLU A C 1
ATOM 790 O O . GLU A 1 99 ? -66.328 -9.570 94.291 1.00 94.62 99 GLU A O 1
ATOM 795 N N . VAL A 1 100 ? -66.198 -10.467 96.331 1.00 94.00 100 VAL A N 1
ATOM 796 C CA . VAL A 1 100 ? -64.800 -10.916 96.186 1.00 94.00 100 VAL A CA 1
ATOM 797 C C . VAL A 1 100 ? -64.648 -12.000 95.114 1.00 94.00 100 VAL A C 1
ATOM 799 O O . VAL A 1 100 ? -63.617 -12.043 94.435 1.00 94.00 100 VAL A O 1
ATOM 802 N N . LYS A 1 101 ? -65.637 -12.884 94.943 1.00 94.75 101 LYS A N 1
ATOM 803 C CA . LYS A 1 101 ? -65.631 -13.899 93.884 1.00 94.75 101 LYS A CA 1
ATOM 804 C C . LYS A 1 101 ? -65.774 -13.245 92.508 1.00 94.75 101 LYS A C 1
ATOM 806 O O . LYS A 1 101 ? -64.938 -13.505 91.643 1.00 94.75 101 LYS A O 1
ATOM 811 N N . ASP A 1 102 ? -66.737 -12.344 92.348 1.00 94.00 102 ASP A N 1
ATOM 812 C CA . ASP A 1 102 ? -67.010 -11.639 91.093 1.00 94.00 102 ASP A CA 1
ATOM 813 C C . ASP A 1 102 ? -65.806 -10.772 90.680 1.00 94.00 102 ASP A C 1
ATOM 815 O O . ASP A 1 102 ? -65.329 -10.842 89.547 1.00 94.00 102 ASP A O 1
ATOM 819 N N . HIS A 1 103 ? -65.199 -10.042 91.624 1.00 93.50 103 HIS A N 1
ATOM 820 C CA . HIS A 1 103 ? -63.958 -9.305 91.367 1.00 93.50 103 HIS A CA 1
ATOM 821 C C . HIS A 1 103 ? -62.786 -10.219 90.972 1.00 93.50 103 HIS A C 1
ATOM 823 O O . HIS A 1 103 ? -61.995 -9.849 90.104 1.00 93.50 103 HIS A O 1
ATOM 829 N N . ARG A 1 104 ? -62.664 -11.425 91.547 1.00 93.69 104 ARG A N 1
ATOM 830 C CA . ARG A 1 104 ? -61.644 -12.408 91.131 1.00 93.69 104 ARG A CA 1
ATOM 831 C C . ARG A 1 104 ? -61.901 -12.977 89.738 1.00 93.69 104 ARG A C 1
ATOM 833 O O . ARG A 1 104 ? -60.939 -13.341 89.066 1.00 93.69 104 ARG A O 1
ATOM 840 N N . GLU A 1 105 ? -63.153 -13.096 89.312 1.00 94.00 105 GLU A N 1
ATOM 841 C CA . GLU A 1 105 ? -63.507 -13.522 87.954 1.00 94.00 105 GLU A CA 1
ATOM 842 C C . GLU A 1 105 ? -63.191 -12.404 86.945 1.00 94.00 105 GLU A C 1
ATOM 844 O O . GLU A 1 105 ? -62.443 -12.651 85.998 1.00 94.00 105 GLU A O 1
ATOM 849 N N . ASN A 1 106 ? -63.562 -11.156 87.246 1.00 94.81 106 ASN A N 1
ATOM 850 C CA . ASN A 1 106 ? -63.198 -9.976 86.449 1.00 94.81 106 ASN A CA 1
ATOM 851 C C . ASN A 1 106 ? -61.672 -9.791 86.311 1.00 94.81 106 ASN A C 1
ATOM 853 O O . ASN A 1 106 ? -61.178 -9.486 85.228 1.00 94.81 106 ASN A O 1
ATOM 857 N N . ILE A 1 107 ? -60.893 -10.018 87.379 1.00 94.19 107 ILE A N 1
ATOM 858 C CA . ILE A 1 107 ? -59.418 -9.966 87.316 1.00 94.19 107 ILE A CA 1
ATOM 859 C C . ILE A 1 107 ? -58.865 -11.029 86.355 1.00 94.19 107 ILE A C 1
ATOM 861 O O . ILE A 1 107 ? -57.966 -10.724 85.575 1.00 94.19 107 ILE A O 1
ATOM 865 N N . LYS A 1 108 ? -59.404 -12.258 86.359 1.00 94.81 108 LYS A N 1
ATOM 866 C CA . LYS A 1 108 ? -58.969 -13.321 85.431 1.00 94.81 108 LYS A CA 1
ATOM 867 C C . LYS A 1 108 ? -59.277 -12.976 83.975 1.00 94.81 108 LYS A C 1
ATOM 869 O O . LYS A 1 108 ? -58.459 -13.275 83.105 1.00 94.81 108 LYS A O 1
ATOM 874 N N . GLU A 1 109 ? -60.434 -12.371 83.709 1.00 94.94 109 GLU A N 1
ATOM 875 C CA . GLU A 1 109 ? -60.812 -11.925 82.366 1.00 94.94 109 GLU A CA 1
ATOM 876 C C . GLU A 1 109 ? -59.900 -10.790 81.881 1.00 94.94 109 GLU A C 1
ATOM 878 O O . GLU A 1 109 ? -59.335 -10.873 80.790 1.00 94.94 109 GLU A O 1
ATOM 883 N N . LEU A 1 110 ? -59.656 -9.780 82.722 1.00 94.31 110 LEU A N 1
ATOM 884 C CA . LEU A 1 110 ? -58.728 -8.690 82.412 1.00 94.31 110 LEU A CA 1
ATOM 885 C C . LEU A 1 110 ? -57.296 -9.197 82.180 1.00 94.31 110 LEU A C 1
ATOM 887 O O . LEU A 1 110 ? -56.658 -8.774 81.219 1.00 94.31 110 LEU A O 1
ATOM 891 N N . ASP A 1 111 ? -56.806 -10.150 82.979 1.00 93.88 111 ASP A N 1
ATOM 892 C CA . ASP A 1 111 ? -55.506 -10.806 82.767 1.00 93.88 111 ASP A CA 1
ATOM 893 C C . ASP A 1 111 ? -55.439 -11.581 81.440 1.00 93.88 111 ASP A C 1
ATOM 895 O O . ASP A 1 111 ? -54.381 -11.653 80.806 1.00 93.88 111 ASP A O 1
ATOM 899 N N . PHE A 1 112 ? -56.547 -12.196 81.015 1.00 94.94 112 PHE A N 1
ATOM 900 C CA . PHE A 1 112 ? -56.635 -12.888 79.730 1.00 94.94 112 PHE A CA 1
ATOM 901 C C . PHE A 1 112 ? -56.579 -11.893 78.563 1.00 94.94 112 PHE A C 1
ATOM 903 O O . PHE A 1 112 ? -55.747 -12.050 77.664 1.00 94.94 112 PHE A O 1
ATOM 910 N N . LEU A 1 113 ? -57.385 -10.829 78.618 1.00 95.25 113 LEU A N 1
ATOM 911 C CA . LEU A 1 113 ? -57.395 -9.756 77.620 1.00 95.25 113 LEU A CA 1
ATOM 912 C C . LEU A 1 113 ? -56.035 -9.045 77.539 1.00 95.25 113 LEU A C 1
ATOM 914 O O . LEU A 1 113 ? -55.518 -8.821 76.445 1.00 95.25 113 LEU A O 1
ATOM 918 N N . LEU A 1 114 ? -55.393 -8.775 78.681 1.00 93.62 114 LEU A N 1
ATOM 919 C CA . LEU A 1 114 ? -54.050 -8.194 78.748 1.00 93.62 114 LEU A CA 1
ATOM 920 C C . LEU A 1 114 ? -53.021 -9.079 78.025 1.00 93.62 114 LEU A C 1
ATOM 922 O O . LEU A 1 114 ? -52.237 -8.579 77.216 1.00 93.62 114 LEU A O 1
ATOM 926 N N . LYS A 1 115 ? -53.042 -10.399 78.260 1.00 94.69 115 LYS A N 1
ATOM 927 C CA . LYS A 1 115 ? -52.163 -11.363 77.569 1.00 94.69 115 LYS A CA 1
ATOM 928 C C . LYS A 1 115 ? -52.434 -11.416 76.065 1.00 94.69 115 LYS A C 1
ATOM 930 O O . LYS A 1 115 ? -51.483 -11.525 75.286 1.00 94.69 115 LYS A O 1
ATOM 935 N N . GLN A 1 116 ? -53.695 -11.318 75.644 1.00 93.50 116 GLN A N 1
ATOM 936 C CA . GLN A 1 116 ? -54.058 -11.268 74.228 1.00 93.50 116 GLN A CA 1
ATOM 937 C C . GLN A 1 116 ? -53.504 -10.001 73.555 1.00 93.50 116 GLN A C 1
ATOM 939 O O . GLN A 1 116 ? -52.762 -10.108 72.577 1.00 93.50 116 GLN A O 1
ATOM 944 N N . VAL A 1 117 ? -53.754 -8.822 74.129 1.00 94.06 117 VAL A N 1
ATOM 945 C CA . VAL A 1 117 ? -53.248 -7.539 73.609 1.00 94.06 117 VAL A CA 1
ATOM 946 C C . VAL A 1 117 ? -51.713 -7.506 73.597 1.00 94.06 117 VAL A C 1
ATOM 948 O O . VAL A 1 117 ? -51.108 -7.085 72.612 1.00 94.06 117 VAL A O 1
ATOM 951 N N . GLN A 1 118 ? -51.042 -8.029 74.630 1.00 92.62 118 GLN A N 1
ATOM 952 C CA . GLN A 1 118 ? -49.578 -8.163 74.643 1.00 92.62 118 GLN A CA 1
ATOM 953 C C . GLN A 1 118 ? -49.053 -9.059 73.506 1.00 92.62 118 GLN A C 1
ATOM 955 O O . GLN A 1 118 ? -48.027 -8.745 72.893 1.00 92.62 118 GLN A O 1
ATOM 960 N N . LYS A 1 119 ? -49.751 -10.158 73.189 1.00 92.75 119 LYS A N 1
ATOM 961 C CA . LYS A 1 119 ? -49.410 -11.050 72.068 1.00 92.75 119 LYS A CA 1
ATOM 962 C C . LYS A 1 119 ? -49.585 -10.346 70.719 1.00 92.75 119 LYS A C 1
ATOM 964 O O . LYS A 1 119 ? -48.713 -10.468 69.856 1.00 92.75 119 LYS A O 1
ATOM 969 N N . GLU A 1 120 ? -50.657 -9.576 70.553 1.00 91.19 120 GLU A N 1
ATOM 970 C CA . GLU A 1 120 ? -50.914 -8.778 69.349 1.00 91.19 120 GLU A CA 1
ATOM 971 C C . GLU A 1 120 ? -49.850 -7.688 69.159 1.00 91.19 120 GLU A C 1
ATOM 973 O O . GLU A 1 120 ? -49.219 -7.646 68.100 1.00 91.19 120 GLU A O 1
ATOM 978 N N . ILE A 1 121 ? -49.536 -6.907 70.204 1.00 87.75 121 ILE A N 1
ATOM 979 C CA . ILE A 1 121 ? -48.449 -5.908 70.210 1.00 87.75 121 ILE A CA 1
ATOM 980 C C . ILE A 1 121 ? -47.109 -6.549 69.824 1.00 87.75 121 ILE A C 1
ATOM 982 O O . ILE A 1 121 ? -46.374 -5.994 69.004 1.00 87.75 121 ILE A O 1
ATOM 986 N N . LYS A 1 122 ? -46.784 -7.729 70.370 1.00 88.44 122 LYS A N 1
ATOM 987 C CA . LYS A 1 122 ? -45.551 -8.453 70.022 1.00 88.44 122 LYS A CA 1
ATOM 988 C C . LYS A 1 122 ? -45.523 -8.858 68.542 1.00 88.44 122 LYS A C 1
ATOM 990 O O . LYS A 1 122 ? -44.471 -8.750 67.915 1.00 88.44 122 LYS A O 1
ATOM 995 N N . SER A 1 123 ? -46.662 -9.267 67.976 1.00 84.19 123 SER A N 1
ATOM 996 C CA . SER A 1 123 ? -46.779 -9.602 66.547 1.00 84.19 123 SER A CA 1
ATOM 997 C C . SER A 1 123 ? -46.678 -8.378 65.627 1.00 84.19 123 SER A C 1
ATOM 999 O O . SER A 1 123 ? -46.105 -8.463 64.544 1.00 84.19 123 SER A O 1
ATOM 1001 N N . LEU A 1 124 ? -47.206 -7.226 66.051 1.00 83.50 124 LEU A N 1
ATOM 1002 C CA . LEU A 1 124 ? -47.126 -5.984 65.285 1.00 83.50 124 LEU A CA 1
ATOM 1003 C C . LEU A 1 124 ? -45.696 -5.440 65.290 1.00 83.50 124 LEU A C 1
ATOM 1005 O O . LEU A 1 124 ? -45.175 -5.105 64.229 1.00 83.50 124 LEU A O 1
ATOM 1009 N N . ARG A 1 125 ? -45.018 -5.448 66.447 1.00 80.00 125 ARG A N 1
ATOM 1010 C CA . ARG A 1 125 ? -43.603 -5.056 66.543 1.00 80.00 125 ARG A CA 1
ATOM 1011 C C . ARG A 1 125 ? -42.709 -5.889 65.620 1.00 80.00 125 ARG A C 1
ATOM 1013 O O . ARG A 1 125 ? -41.907 -5.303 64.904 1.00 80.00 125 ARG A O 1
ATOM 1020 N N . SER A 1 126 ? -42.877 -7.216 65.561 1.00 76.56 126 SER A N 1
ATOM 1021 C CA . SER A 1 126 ? -42.054 -8.050 64.668 1.00 76.56 126 SER A CA 1
ATOM 1022 C C . SER A 1 126 ? -42.284 -7.755 63.179 1.00 76.56 126 SER A C 1
ATOM 1024 O O . SER A 1 126 ? -41.330 -7.779 62.401 1.00 76.56 126 SER A O 1
ATOM 1026 N N . LYS A 1 127 ? -43.518 -7.417 62.777 1.00 78.38 127 LYS A N 1
ATOM 1027 C CA . LYS A 1 127 ? -43.839 -6.997 61.400 1.00 78.38 127 LYS A CA 1
ATOM 1028 C C . LYS A 1 127 ? -43.230 -5.638 61.045 1.00 78.38 127 LYS A C 1
ATOM 1030 O O . LYS A 1 127 ? -42.689 -5.497 59.952 1.00 78.38 127 LYS A O 1
ATOM 1035 N N . VAL A 1 128 ? -43.273 -4.666 61.962 1.00 73.44 128 VAL A N 1
ATOM 1036 C CA . VAL A 1 128 ? -42.662 -3.337 61.767 1.00 73.44 128 VAL A CA 1
ATOM 1037 C C . VAL A 1 128 ? -41.152 -3.465 61.553 1.00 73.44 128 VAL A C 1
ATOM 1039 O O . VAL A 1 128 ? -40.646 -2.980 60.544 1.00 73.44 128 VAL A O 1
ATOM 1042 N N . THR A 1 129 ? -40.449 -4.212 62.413 1.00 71.00 129 THR A N 1
ATOM 1043 C CA . THR A 1 129 ? -39.002 -4.450 62.254 1.00 71.00 129 THR A CA 1
ATOM 1044 C C . THR A 1 129 ? -38.674 -5.148 60.927 1.00 71.00 129 THR A C 1
ATOM 1046 O O . THR A 1 129 ? -37.700 -4.791 60.270 1.00 71.00 129 THR A O 1
ATOM 1049 N N . GLY A 1 130 ? -39.507 -6.096 60.480 1.00 72.81 130 GLY A N 1
ATOM 1050 C CA . GLY A 1 130 ? -39.349 -6.735 59.168 1.00 72.81 130 GLY A CA 1
ATOM 1051 C C . GLY A 1 130 ? -39.482 -5.760 57.990 1.00 72.81 130 GLY A C 1
ATOM 1052 O O . GLY A 1 130 ? -38.704 -5.843 57.041 1.00 72.81 130 GLY A O 1
ATOM 1053 N N . SER A 1 131 ? -40.419 -4.809 58.060 1.00 72.31 131 SER A N 1
ATOM 1054 C CA . SER A 1 131 ? -40.616 -3.792 57.017 1.00 72.31 131 SER A CA 1
ATOM 1055 C C . SER A 1 131 ? -39.461 -2.789 56.940 1.00 72.31 131 SER A C 1
ATOM 1057 O O . SER A 1 131 ? -39.090 -2.359 55.850 1.00 72.31 131 SER A O 1
ATOM 1059 N N . GLU A 1 132 ? -38.880 -2.422 58.081 1.00 73.75 132 GLU A N 1
ATOM 1060 C CA . GLU A 1 132 ? -37.764 -1.474 58.164 1.00 73.75 132 GLU A CA 1
ATOM 1061 C C . GLU A 1 132 ? -36.453 -2.096 57.648 1.00 73.75 132 GLU A C 1
ATOM 1063 O O . GLU A 1 132 ? -35.734 -1.481 56.859 1.00 73.75 132 GLU A O 1
ATOM 1068 N N . ILE A 1 133 ? -36.209 -3.373 57.974 1.00 76.12 133 ILE A N 1
ATOM 1069 C CA . ILE A 1 133 ? -35.126 -4.174 57.379 1.00 76.12 133 ILE A CA 1
ATOM 1070 C C . ILE A 1 133 ? -35.327 -4.318 55.863 1.00 76.12 133 ILE A C 1
ATOM 1072 O O . ILE A 1 133 ? -34.381 -4.133 55.100 1.00 76.12 133 ILE A O 1
ATOM 1076 N N . ALA A 1 134 ? -36.550 -4.601 55.399 1.00 75.94 134 ALA A N 1
ATOM 1077 C CA . ALA A 1 134 ? -36.842 -4.704 53.969 1.00 75.94 134 ALA A CA 1
ATOM 1078 C C . ALA A 1 134 ? -36.576 -3.382 53.224 1.00 75.94 134 ALA A C 1
ATOM 1080 O O . ALA A 1 134 ? -35.964 -3.398 52.158 1.00 75.94 134 ALA A O 1
ATOM 1081 N N . TYR A 1 135 ? -36.960 -2.238 53.800 1.00 77.81 135 TYR A N 1
ATOM 1082 C CA . TYR A 1 135 ? -36.683 -0.918 53.228 1.00 77.81 135 TYR A CA 1
ATOM 1083 C C . TYR A 1 135 ? -35.175 -0.617 53.160 1.00 77.81 135 TYR A C 1
ATOM 1085 O O . TYR A 1 135 ? -34.675 -0.187 52.120 1.00 77.81 135 TYR A O 1
ATOM 1093 N N . SER A 1 136 ? -34.427 -0.925 54.226 1.00 74.25 136 SER A N 1
ATOM 1094 C CA . SER A 1 136 ? -32.961 -0.813 54.243 1.00 74.25 136 SER A CA 1
ATOM 1095 C C . SER A 1 136 ? -32.296 -1.704 53.179 1.00 74.25 136 SER A C 1
ATOM 1097 O O . SER A 1 136 ? -31.393 -1.261 52.464 1.00 74.25 136 SER A O 1
ATOM 1099 N N . ASN A 1 137 ? -32.796 -2.930 52.994 1.00 80.50 137 ASN A N 1
ATOM 1100 C CA . ASN A 1 137 ? -32.324 -3.862 51.966 1.00 80.50 137 ASN A CA 1
ATOM 1101 C C . ASN A 1 137 ? -32.633 -3.379 50.535 1.00 80.50 137 ASN A C 1
ATOM 1103 O O . ASN A 1 137 ? -31.817 -3.562 49.635 1.00 80.50 137 ASN A O 1
ATOM 1107 N N . VAL A 1 138 ? -33.778 -2.727 50.305 1.00 82.19 138 VAL A N 1
ATOM 1108 C CA . VAL A 1 138 ? -34.108 -2.121 49.000 1.00 82.19 138 VAL A CA 1
ATOM 1109 C C . VAL A 1 138 ? -33.206 -0.922 48.702 1.00 82.19 138 VAL A C 1
ATOM 1111 O O . VAL A 1 138 ? -32.696 -0.812 47.588 1.00 82.19 138 VAL A O 1
ATOM 1114 N N . LEU A 1 139 ? -32.945 -0.059 49.689 1.00 83.19 139 LEU A N 1
ATOM 1115 C CA . LEU A 1 139 ? -32.073 1.109 49.523 1.00 83.19 139 LEU A CA 1
ATOM 1116 C C . LEU A 1 139 ? -30.611 0.697 49.265 1.00 83.19 139 LEU A C 1
ATOM 1118 O O . LEU A 1 139 ? -29.960 1.201 48.347 1.00 83.19 139 LEU A O 1
ATOM 1122 N N . THR A 1 140 ? -30.097 -0.272 50.028 1.00 86.81 140 THR A N 1
ATOM 1123 C CA . THR A 1 140 ? -28.765 -0.858 49.788 1.00 86.81 140 THR A CA 1
ATOM 1124 C C . THR A 1 140 ? -28.703 -1.578 48.437 1.00 86.81 140 THR A C 1
ATOM 1126 O O . THR A 1 140 ? -27.737 -1.394 47.700 1.00 86.81 140 THR A O 1
ATOM 1129 N N . GLY A 1 141 ? -29.767 -2.279 48.033 1.00 88.50 141 GLY A N 1
ATOM 1130 C CA . GLY A 1 141 ? -29.918 -2.831 46.685 1.00 88.50 141 GLY A CA 1
ATOM 1131 C C . GLY A 1 141 ? -29.835 -1.773 45.576 1.00 88.50 141 GLY A C 1
ATOM 1132 O O . GLY A 1 141 ? -29.063 -1.940 44.635 1.00 88.50 141 GLY A O 1
ATOM 1133 N N . GLN A 1 142 ? -30.557 -0.653 45.695 1.00 91.19 142 GLN A N 1
ATOM 1134 C CA . GLN A 1 142 ? -30.504 0.455 44.729 1.00 91.19 142 GLN A CA 1
ATOM 1135 C C . GLN A 1 142 ? -29.112 1.091 44.638 1.00 91.19 142 GLN A C 1
ATOM 1137 O O . GLN A 1 142 ? -28.619 1.340 43.538 1.00 91.19 142 GLN A O 1
ATOM 1142 N N . THR A 1 143 ? -28.447 1.323 45.775 1.00 92.38 143 THR A N 1
ATOM 1143 C CA . THR A 1 143 ? -27.067 1.845 45.768 1.00 92.38 143 THR A CA 1
ATOM 1144 C C . THR A 1 143 ? -26.079 0.872 45.124 1.00 92.38 143 THR A C 1
ATOM 1146 O O . THR A 1 143 ? -25.217 1.312 44.365 1.00 92.38 143 THR A O 1
ATOM 1149 N N . LEU A 1 144 ? -26.233 -0.441 45.335 1.00 93.88 144 LEU A N 1
ATOM 1150 C CA . LEU A 1 144 ? -25.434 -1.461 44.655 1.00 93.88 144 LEU A CA 1
ATOM 1151 C C . LEU A 1 144 ? -25.700 -1.489 43.141 1.00 93.88 144 LEU A C 1
ATOM 1153 O O . LEU A 1 144 ? -24.745 -1.549 42.368 1.00 93.88 144 LEU A O 1
ATOM 1157 N N . ILE A 1 145 ? -26.963 -1.401 42.709 1.00 95.00 145 ILE A N 1
ATOM 1158 C CA . ILE A 1 145 ? -27.330 -1.303 41.285 1.00 95.00 145 ILE A CA 1
ATOM 1159 C C . ILE A 1 145 ? -26.642 -0.089 40.655 1.00 95.00 145 ILE A C 1
ATOM 1161 O O . ILE A 1 145 ? -25.904 -0.252 39.688 1.00 95.00 145 ILE A O 1
ATOM 1165 N N . SER A 1 146 ? -26.761 1.094 41.265 1.00 96.12 146 SER A N 1
ATOM 1166 C CA . SER A 1 146 ? -26.112 2.310 40.764 1.00 96.12 146 SER A CA 1
ATOM 1167 C C . SER A 1 146 ? -24.579 2.192 40.721 1.00 96.12 146 SER A C 1
ATOM 1169 O O . SER A 1 146 ? -23.938 2.655 39.777 1.00 96.12 146 SER A O 1
ATOM 1171 N N . GLN A 1 147 ? -23.948 1.523 41.693 1.00 96.06 147 GLN A N 1
ATOM 1172 C CA . GLN A 1 147 ? -22.507 1.241 41.640 1.00 96.06 147 GLN A CA 1
ATOM 1173 C C . GLN A 1 147 ? -22.132 0.304 40.481 1.00 96.06 147 GLN A C 1
ATOM 1175 O O . GLN A 1 147 ? -21.098 0.505 39.842 1.00 96.06 147 GLN A O 1
ATOM 1180 N N . LEU A 1 148 ? -22.947 -0.714 40.195 1.00 96.25 148 LEU A N 1
ATOM 1181 C CA . LEU A 1 148 ? -22.724 -1.638 39.081 1.00 96.25 148 LEU A CA 1
ATOM 1182 C C . LEU A 1 148 ? -22.949 -0.959 37.723 1.00 96.25 148 LEU A C 1
ATOM 1184 O O . LEU A 1 148 ? -22.132 -1.146 36.825 1.00 96.25 148 LEU A O 1
ATOM 1188 N N . GLU A 1 149 ? -23.970 -0.110 37.596 1.00 96.94 149 GLU A N 1
ATOM 1189 C CA . GLU A 1 149 ? -24.220 0.727 36.415 1.00 96.94 149 GLU A CA 1
ATOM 1190 C C . GLU A 1 149 ? -23.047 1.680 36.142 1.00 96.94 149 GLU A C 1
ATOM 1192 O O . GLU A 1 149 ? -22.522 1.707 35.031 1.00 96.94 149 GLU A O 1
ATOM 1197 N N . ASN A 1 150 ? -22.551 2.386 37.164 1.00 97.69 150 ASN A N 1
ATOM 1198 C CA . ASN A 1 150 ? -21.383 3.266 37.036 1.00 97.69 150 ASN A CA 1
ATOM 1199 C C . ASN A 1 150 ? -20.105 2.499 36.642 1.00 97.69 150 ASN A C 1
ATOM 1201 O O . ASN A 1 150 ? -19.293 2.987 35.849 1.00 97.69 150 ASN A O 1
ATOM 1205 N N . ARG A 1 151 ? -19.915 1.275 37.159 1.00 97.62 151 ARG A N 1
ATOM 1206 C CA . ARG A 1 151 ? -18.802 0.397 36.753 1.00 97.62 151 ARG A CA 1
ATOM 1207 C C . ARG A 1 151 ? -18.952 -0.082 35.309 1.00 97.62 151 ARG A C 1
ATOM 1209 O O . ARG A 1 151 ? -17.947 -0.126 34.598 1.00 97.62 151 ARG A O 1
ATOM 1216 N N . LEU A 1 152 ? -20.171 -0.405 34.876 1.00 98.06 152 LEU A N 1
ATOM 1217 C CA . LEU A 1 152 ? -20.480 -0.800 33.503 1.00 98.06 152 LEU A CA 1
ATOM 1218 C C . LEU A 1 152 ? -20.236 0.355 32.526 1.00 98.06 152 LEU A C 1
ATOM 1220 O O . LEU A 1 152 ? -19.505 0.170 31.561 1.00 98.06 152 LEU A O 1
ATOM 1224 N N . ASP A 1 153 ? -20.756 1.552 32.802 1.00 98.06 153 ASP A N 1
ATOM 1225 C CA . ASP A 1 153 ? -20.521 2.756 31.995 1.00 98.06 153 ASP A CA 1
ATOM 1226 C C . ASP A 1 153 ? -19.024 3.099 31.904 1.00 98.06 153 ASP A C 1
ATOM 1228 O O . ASP A 1 153 ? -18.496 3.327 30.815 1.00 98.06 153 ASP A O 1
ATOM 1232 N N . THR A 1 154 ? -18.291 3.023 33.021 1.00 98.12 154 THR A N 1
ATOM 1233 C CA . THR A 1 154 ? -16.832 3.222 33.027 1.00 98.12 154 THR A CA 1
ATOM 1234 C C . THR A 1 154 ? -16.105 2.191 32.154 1.00 98.12 154 THR A C 1
ATOM 1236 O O . THR A 1 154 ? -15.163 2.540 31.438 1.00 98.12 154 THR A O 1
ATOM 1239 N N . ALA A 1 155 ? -16.519 0.920 32.192 1.00 98.00 155 ALA A N 1
ATOM 1240 C CA . ALA A 1 155 ? -15.955 -0.128 31.342 1.00 98.00 155 ALA A CA 1
ATOM 1241 C C . ALA A 1 155 ? -16.312 0.083 29.859 1.00 98.00 155 ALA A C 1
ATOM 1243 O O . ALA A 1 155 ? -15.441 -0.041 29.000 1.00 98.00 155 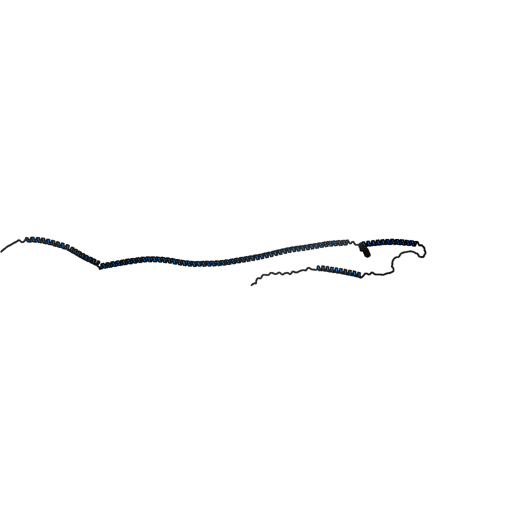ALA A O 1
ATOM 1244 N N . MET A 1 156 ? -17.554 0.474 29.570 1.00 98.00 156 MET A N 1
ATOM 1245 C CA . MET A 1 156 ? -18.064 0.752 28.226 1.00 98.00 156 MET A CA 1
ATOM 1246 C C . MET A 1 156 ? -17.336 1.939 27.583 1.00 98.00 156 MET A C 1
ATOM 1248 O O . MET A 1 156 ? -16.905 1.857 26.435 1.00 98.00 156 MET A O 1
ATOM 1252 N N . LYS A 1 157 ? -17.110 3.020 28.341 1.00 98.38 157 LYS A N 1
ATOM 1253 C CA . LYS A 1 157 ? -16.307 4.175 27.913 1.00 98.38 157 LYS A CA 1
ATOM 1254 C C . LYS A 1 157 ? -14.876 3.764 27.570 1.00 98.38 157 LYS A C 1
ATOM 1256 O O . LYS A 1 157 ? -14.422 4.059 26.470 1.00 98.38 157 LYS A O 1
ATOM 1261 N N . LYS A 1 158 ? -14.200 3.014 28.451 1.00 98.31 158 LYS A N 1
ATOM 1262 C CA . LYS A 1 158 ? -12.843 2.492 28.192 1.00 98.31 158 LYS A CA 1
ATOM 1263 C C . LYS A 1 158 ? -12.788 1.601 26.949 1.00 98.31 158 LYS A C 1
ATOM 1265 O O . LYS A 1 158 ? -11.884 1.760 26.134 1.00 98.31 158 LYS A O 1
ATOM 1270 N N . PHE A 1 159 ? -13.756 0.699 26.785 1.00 98.44 159 PHE A N 1
ATOM 1271 C CA . PHE A 1 159 ? -13.865 -0.152 25.600 1.00 98.44 159 PHE A CA 1
ATOM 1272 C C . PHE A 1 159 ? -14.031 0.680 24.320 1.00 98.44 159 PHE A C 1
ATOM 1274 O O . PHE A 1 159 ? -13.301 0.467 23.356 1.00 98.44 159 PHE A O 1
ATOM 1281 N N . ASN A 1 160 ? -14.924 1.673 24.328 1.00 98.44 160 ASN A N 1
ATOM 1282 C CA . ASN A 1 160 ? -15.159 2.549 23.182 1.00 98.44 160 ASN A CA 1
ATOM 1283 C C . ASN A 1 160 ? -13.929 3.403 22.828 1.00 98.44 160 ASN A C 1
ATOM 1285 O O . ASN A 1 160 ? -13.628 3.551 21.645 1.00 98.44 160 ASN A O 1
ATOM 1289 N N . THR A 1 161 ? -13.182 3.904 23.820 1.00 98.44 161 THR A N 1
ATOM 1290 C CA . THR A 1 161 ? -11.898 4.595 23.603 1.00 98.44 161 THR A CA 1
ATOM 1291 C C . THR A 1 161 ? -10.893 3.679 22.903 1.00 98.44 161 THR A C 1
ATOM 1293 O O . THR A 1 161 ? -10.436 4.009 21.810 1.00 98.44 161 THR A O 1
ATOM 1296 N N . VAL A 1 162 ? -10.630 2.490 23.458 1.00 98.38 162 VAL A N 1
ATOM 1297 C CA . VAL A 1 162 ? -9.693 1.515 22.869 1.00 98.38 162 VAL A CA 1
ATOM 1298 C C . VAL A 1 162 ? -10.146 1.069 21.475 1.00 98.38 162 VAL A C 1
ATOM 1300 O O . VAL A 1 162 ? -9.320 0.892 20.584 1.00 98.38 162 VAL A O 1
ATOM 1303 N N . ASN A 1 163 ? -11.452 0.921 21.239 1.00 98.50 163 ASN A N 1
ATOM 1304 C CA . ASN A 1 163 ? -11.991 0.571 19.925 1.00 98.50 163 ASN A CA 1
ATOM 1305 C C . ASN A 1 163 ? -11.808 1.706 18.896 1.00 98.50 163 ASN A C 1
ATOM 1307 O O . ASN A 1 163 ? -11.459 1.440 17.746 1.00 98.50 163 ASN A O 1
ATOM 1311 N N . SER A 1 164 ? -11.975 2.968 19.308 1.00 98.56 164 SER A N 1
ATOM 1312 C CA . SER A 1 164 ? -11.704 4.142 18.467 1.00 98.56 164 SER A CA 1
ATOM 1313 C C . SER A 1 164 ? -10.215 4.265 18.121 1.00 98.56 164 SER A C 1
ATOM 1315 O O . SER A 1 164 ? -9.862 4.508 16.968 1.00 98.56 164 SER A O 1
ATOM 1317 N N . GLU A 1 165 ? -9.329 4.042 19.094 1.00 98.56 165 GLU A N 1
ATOM 1318 C CA . GLU A 1 165 ? -7.877 3.990 18.882 1.00 98.56 165 GLU A CA 1
ATOM 1319 C C . GLU A 1 165 ? -7.491 2.829 17.950 1.00 98.56 165 GLU A C 1
ATOM 1321 O O . GLU A 1 165 ? -6.709 3.015 17.018 1.00 98.56 165 GLU A O 1
ATOM 1326 N N . ASN A 1 166 ? -8.094 1.647 18.126 1.00 98.50 166 ASN A N 1
ATOM 1327 C CA . ASN A 1 166 ? -7.884 0.491 17.251 1.00 98.50 166 ASN A CA 1
ATOM 1328 C C . ASN A 1 166 ? -8.320 0.773 15.808 1.00 98.50 166 ASN A C 1
ATOM 1330 O O . ASN A 1 166 ? -7.618 0.398 14.869 1.00 98.50 166 ASN A O 1
ATOM 1334 N N . TYR A 1 167 ? -9.444 1.467 15.621 1.00 98.62 167 TYR A N 1
ATOM 1335 C CA . TYR A 1 167 ? -9.900 1.917 14.309 1.00 98.62 167 TYR A CA 1
ATOM 1336 C C . TYR A 1 167 ? -8.925 2.925 13.678 1.00 98.62 167 TYR A C 1
ATOM 1338 O O . TYR A 1 167 ? -8.550 2.763 12.516 1.00 98.62 167 TYR A O 1
ATOM 1346 N N . SER A 1 168 ? -8.431 3.901 14.448 1.00 98.62 168 SER A N 1
ATOM 1347 C CA . SER A 1 168 ? -7.412 4.851 13.980 1.00 98.62 168 SER A CA 1
ATOM 1348 C C . SER A 1 168 ? -6.119 4.145 13.549 1.00 98.62 168 SER A C 1
ATOM 1350 O O . SER A 1 168 ? -5.610 4.406 12.460 1.00 98.62 168 SER A O 1
ATOM 1352 N N . MET A 1 169 ? -5.626 3.190 14.347 1.00 98.50 169 MET A N 1
ATOM 1353 C CA . MET A 1 169 ? -4.444 2.388 14.006 1.00 98.50 169 MET A CA 1
ATOM 1354 C C . MET A 1 169 ? -4.648 1.551 12.733 1.00 98.50 169 MET A C 1
ATOM 1356 O O . MET A 1 169 ? -3.720 1.414 11.939 1.00 98.50 169 MET A O 1
ATOM 1360 N N . ARG A 1 170 ? -5.855 1.022 12.479 1.00 98.69 170 ARG A N 1
ATOM 1361 C CA . ARG A 1 170 ? -6.165 0.319 11.217 1.00 98.69 170 ARG A CA 1
ATOM 1362 C C . ARG A 1 170 ? -6.083 1.250 10.009 1.00 98.69 170 ARG A C 1
ATOM 1364 O O . ARG A 1 170 ? -5.467 0.882 9.014 1.00 98.69 170 ARG A O 1
ATOM 1371 N N . LEU A 1 171 ? -6.640 2.460 10.105 1.00 98.62 171 LEU A N 1
ATOM 1372 C CA . LEU A 1 171 ? -6.550 3.457 9.032 1.00 98.62 171 LEU A CA 1
ATOM 1373 C C . LEU A 1 171 ? -5.101 3.888 8.755 1.00 98.62 171 LEU A C 1
ATOM 1375 O O . LEU A 1 171 ? -4.735 4.107 7.597 1.00 98.62 171 LEU A O 1
ATOM 1379 N N . GLU A 1 172 ? -4.273 3.986 9.797 1.00 98.62 172 GLU A N 1
ATOM 1380 C CA . GLU A 1 172 ? -2.842 4.267 9.666 1.00 98.62 172 GLU A CA 1
ATOM 1381 C C . GLU A 1 172 ? -2.090 3.106 8.998 1.00 98.62 172 GLU A C 1
ATOM 1383 O O . GLU A 1 172 ? -1.342 3.337 8.049 1.00 98.62 172 GLU A O 1
ATOM 1388 N N . ILE A 1 173 ? -2.350 1.857 9.399 1.00 98.62 173 ILE A N 1
ATOM 1389 C CA . ILE A 1 173 ? -1.806 0.661 8.736 1.00 98.62 173 ILE A CA 1
ATOM 1390 C C . ILE A 1 173 ? -2.195 0.642 7.250 1.00 98.62 173 ILE A C 1
ATOM 1392 O O . ILE A 1 173 ? -1.324 0.487 6.395 1.00 98.62 173 ILE A O 1
ATOM 1396 N N . ASP A 1 174 ? -3.466 0.874 6.915 1.00 98.62 174 ASP A N 1
ATOM 1397 C CA . ASP A 1 174 ? -3.936 0.919 5.525 1.00 98.62 174 ASP A CA 1
ATOM 1398 C C . ASP A 1 174 ? -3.272 2.042 4.717 1.00 98.62 174 ASP A C 1
ATOM 1400 O O . ASP A 1 174 ? -2.972 1.875 3.531 1.00 98.62 174 ASP A O 1
ATOM 1404 N N . ARG A 1 175 ? -3.016 3.199 5.343 1.00 98.62 175 ARG A N 1
ATOM 1405 C CA . ARG A 1 175 ? -2.250 4.292 4.730 1.00 98.62 175 ARG A CA 1
ATOM 1406 C C . ARG A 1 175 ? -0.809 3.860 4.458 1.00 98.62 175 ARG A C 1
ATOM 1408 O O . ARG A 1 175 ? -0.373 3.957 3.316 1.00 98.62 175 ARG A O 1
ATOM 1415 N N . LEU A 1 176 ? -0.109 3.323 5.454 1.00 98.69 176 LEU A N 1
ATOM 1416 C CA . LEU A 1 176 ? 1.278 2.869 5.317 1.00 98.69 176 LEU A CA 1
ATOM 1417 C C . LEU A 1 176 ? 1.421 1.732 4.290 1.00 98.69 176 LEU A C 1
ATOM 1419 O O . LEU A 1 176 ? 2.413 1.678 3.564 1.00 98.69 176 LEU A O 1
ATOM 1423 N N . LEU A 1 177 ? 0.425 0.849 4.168 1.00 98.62 177 LEU A N 1
ATOM 1424 C CA . LEU A 1 177 ? 0.383 -0.187 3.132 1.00 98.62 177 LEU A CA 1
ATOM 1425 C C . LEU A 1 177 ? 0.209 0.405 1.724 1.00 98.62 177 LEU A C 1
ATOM 1427 O O . LEU A 1 177 ? 0.904 -0.029 0.801 1.00 98.62 177 LEU A O 1
ATOM 1431 N N . ARG A 1 178 ? -0.651 1.420 1.551 1.00 98.56 178 ARG A N 1
ATOM 1432 C CA . ARG A 1 178 ? -0.777 2.166 0.283 1.00 98.56 178 ARG A CA 1
ATOM 1433 C C . ARG A 1 178 ? 0.514 2.908 -0.068 1.00 98.56 178 ARG A C 1
ATOM 1435 O O . ARG A 1 178 ? 0.992 2.773 -1.194 1.00 98.56 178 ARG A O 1
ATOM 1442 N N . ASP A 1 179 ? 1.118 3.601 0.893 1.00 98.50 179 ASP A N 1
ATOM 1443 C CA . ASP A 1 179 ? 2.368 4.347 0.704 1.00 98.50 179 ASP A CA 1
ATOM 1444 C C . ASP A 1 179 ? 3.528 3.396 0.343 1.00 98.50 179 ASP A C 1
ATOM 1446 O O . ASP A 1 179 ? 4.277 3.644 -0.606 1.00 98.50 179 ASP A O 1
ATOM 1450 N N . ARG A 1 180 ? 3.618 2.229 1.001 1.00 98.62 180 ARG A N 1
ATOM 1451 C CA . ARG A 1 180 ? 4.565 1.154 0.653 1.00 98.62 180 ARG A CA 1
ATOM 1452 C C . ARG A 1 180 ? 4.331 0.604 -0.755 1.00 98.62 180 ARG A C 1
ATOM 1454 O O . ARG A 1 180 ? 5.297 0.339 -1.470 1.00 98.62 180 ARG A O 1
ATOM 1461 N N . GLN A 1 181 ? 3.078 0.417 -1.171 1.00 98.62 181 GLN A N 1
ATOM 1462 C CA . GLN A 1 181 ? 2.751 -0.067 -2.515 1.00 98.62 181 GLN A CA 1
ATOM 1463 C C . GLN A 1 181 ? 3.106 0.965 -3.597 1.00 98.62 181 GLN A C 1
ATOM 1465 O O . GLN A 1 181 ? 3.663 0.601 -4.639 1.00 98.62 181 GLN A O 1
ATOM 1470 N N . PHE A 1 182 ? 2.855 2.250 -3.336 1.00 98.56 182 PHE A N 1
ATOM 1471 C CA . PHE A 1 182 ? 3.281 3.352 -4.196 1.00 98.56 182 PHE A CA 1
ATOM 1472 C C . PHE A 1 182 ? 4.812 3.405 -4.315 1.00 98.56 182 PHE A C 1
ATOM 1474 O O . PHE A 1 182 ? 5.343 3.383 -5.429 1.00 98.56 182 PHE A O 1
ATOM 1481 N N . PHE A 1 183 ? 5.528 3.360 -3.186 1.00 98.62 183 PHE A N 1
ATOM 1482 C CA . PHE A 1 183 ? 6.992 3.332 -3.156 1.00 98.62 183 PHE A CA 1
ATOM 1483 C C . PHE A 1 183 ? 7.565 2.132 -3.923 1.00 98.62 183 PHE A C 1
ATOM 1485 O O . PHE A 1 183 ? 8.426 2.310 -4.781 1.00 98.62 183 PHE A O 1
ATOM 1492 N N . ASN A 1 184 ? 7.049 0.920 -3.692 1.00 98.56 184 ASN A N 1
ATOM 1493 C CA . ASN A 1 184 ? 7.466 -0.286 -4.417 1.00 98.56 184 ASN A CA 1
ATOM 1494 C C . ASN A 1 184 ? 7.249 -0.166 -5.932 1.00 98.56 184 ASN A C 1
ATOM 1496 O O . ASN A 1 184 ? 8.063 -0.658 -6.715 1.00 98.56 184 ASN A O 1
ATOM 1500 N N . THR A 1 185 ? 6.160 0.479 -6.355 1.00 98.62 185 THR A N 1
ATOM 1501 C CA . THR A 1 185 ? 5.864 0.716 -7.774 1.00 98.62 185 THR A CA 1
ATOM 1502 C C . THR A 1 185 ? 6.860 1.708 -8.374 1.00 98.62 185 THR A C 1
ATOM 1504 O O . THR A 1 185 ? 7.444 1.438 -9.424 1.00 98.62 185 THR A O 1
ATOM 1507 N N . HIS A 1 186 ? 7.137 2.814 -7.676 1.00 98.44 186 HIS A N 1
ATOM 1508 C CA . HIS A 1 186 ? 8.146 3.783 -8.099 1.00 98.44 186 HIS A CA 1
ATOM 1509 C C . HIS A 1 186 ? 9.548 3.156 -8.163 1.00 98.44 186 HIS A C 1
ATOM 1511 O O . HIS A 1 186 ? 10.236 3.293 -9.172 1.00 98.44 186 HIS A O 1
ATOM 1517 N N . TRP A 1 187 ? 9.944 2.400 -7.136 1.00 98.62 187 TRP A N 1
ATOM 1518 C CA . TRP A 1 187 ? 11.215 1.678 -7.074 1.00 98.62 187 TRP A CA 1
ATOM 1519 C C . TRP A 1 187 ? 11.391 0.711 -8.250 1.00 98.62 187 TRP A C 1
ATOM 1521 O O . TRP A 1 187 ? 12.410 0.764 -8.937 1.00 98.62 187 TRP A O 1
ATOM 1531 N N . LYS A 1 188 ? 10.381 -0.123 -8.544 1.00 98.56 188 LYS A N 1
ATOM 1532 C CA . LYS A 1 188 ? 10.397 -1.028 -9.707 1.00 98.56 188 LYS A CA 1
ATOM 1533 C C . LYS A 1 188 ? 10.561 -0.268 -11.024 1.00 98.56 188 LYS A C 1
ATOM 1535 O O . LYS A 1 188 ? 11.342 -0.697 -11.871 1.00 98.56 188 LYS A O 1
ATOM 1540 N N . ASN A 1 189 ? 9.884 0.869 -11.184 1.00 98.56 189 ASN A N 1
ATOM 1541 C CA . ASN A 1 189 ? 9.996 1.693 -12.387 1.00 98.56 189 ASN A CA 1
ATOM 1542 C C . ASN A 1 189 ? 11.395 2.314 -12.537 1.00 98.56 189 ASN A C 1
ATOM 1544 O O . ASN A 1 189 ? 11.952 2.288 -13.632 1.00 98.56 189 ASN A O 1
ATOM 1548 N N . GLN A 1 190 ? 12.000 2.822 -11.457 1.00 98.25 190 GLN A N 1
ATOM 1549 C CA . GLN A 1 190 ? 13.369 3.356 -11.511 1.00 98.25 190 GLN A CA 1
ATOM 1550 C C . GLN A 1 190 ? 14.409 2.253 -11.743 1.00 98.25 190 GLN A C 1
ATOM 1552 O O . GLN A 1 190 ? 15.327 2.441 -12.540 1.00 98.25 190 GLN A O 1
ATOM 1557 N N . LEU A 1 191 ? 14.238 1.081 -11.120 1.00 98.50 191 LEU A N 1
ATOM 1558 C CA . LEU A 1 191 ? 15.088 -0.083 -11.365 1.00 98.50 191 LEU A CA 1
ATOM 1559 C C . LEU A 1 191 ? 15.005 -0.530 -12.830 1.00 98.50 191 LEU A C 1
ATOM 1561 O O . LEU A 1 191 ? 16.041 -0.780 -13.440 1.00 98.50 191 LEU A O 1
ATOM 1565 N N . LYS A 1 192 ? 13.800 -0.560 -13.419 1.00 98.56 192 LYS A N 1
ATOM 1566 C CA . LYS A 1 192 ? 13.627 -0.845 -14.847 1.00 98.56 192 LYS A CA 1
ATOM 1567 C C . LYS A 1 192 ? 14.371 0.177 -15.711 1.00 98.56 192 LYS A C 1
ATOM 1569 O O . LYS A 1 192 ? 15.209 -0.226 -16.505 1.00 98.56 192 LYS A O 1
ATOM 1574 N N . ARG A 1 193 ? 14.166 1.484 -15.495 1.00 98.38 193 ARG A N 1
ATOM 1575 C CA . ARG A 1 193 ? 14.874 2.548 -16.242 1.00 98.38 193 ARG A CA 1
ATOM 1576 C C . ARG A 1 193 ? 16.400 2.429 -16.147 1.00 98.38 193 ARG A C 1
ATOM 1578 O O . ARG A 1 193 ? 17.092 2.694 -17.125 1.00 98.38 193 ARG A O 1
ATOM 1585 N N . LEU A 1 194 ? 16.926 2.023 -14.989 1.00 98.50 194 LEU A N 1
ATOM 1586 C CA . LEU A 1 194 ? 18.357 1.770 -14.799 1.00 98.50 194 LEU A CA 1
ATOM 1587 C C . LEU A 1 194 ? 18.842 0.555 -15.607 1.00 98.50 194 LEU A C 1
ATOM 1589 O O . LEU A 1 194 ? 19.933 0.600 -16.171 1.00 98.50 194 LEU A O 1
ATOM 1593 N N . MET A 1 195 ? 18.055 -0.522 -15.662 1.00 98.50 195 MET A N 1
ATOM 1594 C CA . MET A 1 195 ? 18.374 -1.716 -16.453 1.00 98.50 195 MET A CA 1
ATOM 1595 C C . MET A 1 195 ? 18.284 -1.440 -17.959 1.00 98.50 195 MET A C 1
ATOM 1597 O O . MET A 1 195 ? 19.218 -1.782 -18.679 1.00 98.50 195 MET A O 1
ATOM 1601 N N . ASP A 1 196 ? 17.236 -0.747 -18.411 1.00 98.44 196 ASP A N 1
ATOM 1602 C CA . ASP A 1 196 ? 17.063 -0.316 -19.804 1.00 98.44 196 ASP A CA 1
ATOM 1603 C C . ASP A 1 196 ? 18.247 0.577 -20.243 1.00 98.44 196 ASP A C 1
ATOM 1605 O O . ASP A 1 196 ? 18.849 0.363 -21.295 1.00 98.44 196 ASP A O 1
ATOM 1609 N N . GLY A 1 197 ? 18.667 1.524 -19.391 1.00 98.31 197 GLY A N 1
ATOM 1610 C CA . GLY A 1 197 ? 19.841 2.368 -19.640 1.00 98.31 197 GLY A CA 1
ATOM 1611 C C . GLY A 1 197 ? 21.168 1.597 -19.681 1.00 98.31 197 GLY A C 1
ATOM 1612 O O . GLY A 1 197 ? 22.032 1.912 -20.495 1.00 98.31 197 GLY A O 1
ATOM 1613 N N . LYS A 1 198 ? 21.337 0.559 -18.849 1.00 98.44 198 LYS A N 1
ATOM 1614 C CA . LYS A 1 198 ? 22.505 -0.339 -18.925 1.00 98.44 198 LYS A CA 1
ATOM 1615 C C . LYS A 1 198 ? 22.516 -1.156 -20.216 1.00 98.44 198 LYS A C 1
ATOM 1617 O O . LYS A 1 198 ? 23.579 -1.289 -20.811 1.00 98.44 198 LYS A O 1
ATOM 1622 N N . ALA A 1 199 ? 21.364 -1.670 -20.648 1.00 98.44 199 ALA A N 1
ATOM 1623 C CA . ALA A 1 199 ? 21.245 -2.410 -21.902 1.00 98.44 199 ALA A CA 1
ATOM 1624 C C . ALA A 1 199 ? 21.638 -1.534 -23.103 1.00 98.44 199 ALA A C 1
ATOM 1626 O O . ALA A 1 199 ? 22.471 -1.946 -23.901 1.00 98.44 199 ALA A O 1
ATOM 1627 N N . MET A 1 200 ? 21.155 -0.287 -23.156 1.00 98.38 200 MET A N 1
ATOM 1628 C CA . MET A 1 200 ? 21.532 0.679 -24.198 1.00 98.38 200 MET A CA 1
ATOM 1629 C C . MET A 1 200 ? 23.043 0.983 -24.222 1.00 98.38 200 MET A C 1
ATOM 1631 O O . MET A 1 200 ? 23.626 1.141 -25.291 1.00 98.38 200 MET A O 1
ATOM 1635 N N . ILE A 1 201 ? 23.699 1.058 -23.056 1.00 98.31 201 ILE A N 1
ATOM 1636 C CA . ILE A 1 201 ? 25.159 1.253 -22.973 1.00 98.31 201 ILE A CA 1
ATOM 1637 C C . ILE A 1 201 ? 25.915 0.029 -23.510 1.00 98.31 201 ILE A C 1
ATOM 1639 O O . ILE A 1 201 ? 26.928 0.201 -24.184 1.00 98.31 201 ILE A O 1
ATOM 1643 N N . ILE A 1 202 ? 25.436 -1.187 -23.224 1.00 98.56 202 ILE A N 1
ATOM 1644 C CA . ILE A 1 202 ? 26.028 -2.433 -23.735 1.00 98.56 202 ILE A CA 1
ATOM 1645 C C . ILE A 1 202 ? 25.861 -2.510 -25.256 1.00 98.56 202 ILE A C 1
ATOM 1647 O O . ILE A 1 202 ? 26.851 -2.701 -25.952 1.00 98.56 202 ILE A O 1
ATOM 1651 N N . GLU A 1 203 ? 24.660 -2.257 -25.778 1.00 98.50 203 GLU A N 1
ATOM 1652 C CA . GLU A 1 203 ? 24.387 -2.255 -27.221 1.00 98.50 203 GLU A CA 1
ATOM 1653 C C . GLU A 1 203 ? 25.273 -1.240 -27.967 1.00 98.50 203 GLU A C 1
ATOM 1655 O O . GLU A 1 203 ? 25.888 -1.565 -28.981 1.00 98.50 203 GLU A O 1
ATOM 1660 N N . LEU A 1 204 ? 25.418 -0.019 -27.438 1.00 98.50 204 LEU A N 1
ATOM 1661 C CA . LEU A 1 204 ? 26.294 1.001 -28.023 1.00 98.50 204 LEU A CA 1
ATOM 1662 C C . LEU A 1 204 ? 27.777 0.593 -27.977 1.00 98.50 204 LEU A C 1
ATOM 1664 O O . LEU A 1 204 ? 28.537 0.934 -28.884 1.00 98.50 204 LEU A O 1
ATOM 1668 N N . LEU A 1 205 ? 28.197 -0.141 -26.944 1.00 98.44 205 LEU A N 1
ATOM 1669 C CA . LEU A 1 205 ? 29.553 -0.677 -26.822 1.00 98.44 205 LEU A CA 1
ATOM 1670 C C . LEU A 1 205 ? 29.798 -1.822 -27.819 1.00 98.44 205 LEU A C 1
ATOM 1672 O O . LEU A 1 205 ? 30.849 -1.843 -28.455 1.00 98.44 205 LEU A O 1
ATOM 1676 N N . GLU A 1 206 ? 28.832 -2.719 -28.018 1.00 98.38 206 GLU A N 1
ATOM 1677 C CA . GLU A 1 206 ? 28.881 -3.786 -29.030 1.00 98.38 206 GLU A CA 1
ATOM 1678 C C . GLU A 1 206 ? 28.923 -3.212 -30.455 1.00 98.38 206 GLU A C 1
ATOM 1680 O O . GLU A 1 206 ? 29.771 -3.606 -31.260 1.00 98.38 206 GLU A O 1
ATOM 1685 N N . GLN A 1 207 ? 28.078 -2.216 -30.752 1.00 98.44 207 GLN A N 1
ATOM 1686 C CA . GLN A 1 207 ? 28.116 -1.473 -32.015 1.00 98.44 207 GLN A CA 1
ATOM 1687 C C . GLN A 1 207 ? 29.479 -0.798 -32.221 1.00 98.44 207 GLN A C 1
ATOM 1689 O O . GLN A 1 207 ? 30.064 -0.906 -33.301 1.00 98.44 207 GLN A O 1
ATOM 1694 N N . ALA A 1 208 ? 30.022 -0.142 -31.187 1.00 98.44 208 ALA A N 1
ATOM 1695 C CA . ALA A 1 208 ? 31.339 0.480 -31.257 1.00 98.44 208 ALA A CA 1
ATOM 1696 C C . ALA A 1 208 ? 32.429 -0.553 -31.582 1.00 98.44 208 ALA A C 1
ATOM 1698 O O . ALA A 1 208 ? 33.156 -0.347 -32.554 1.00 98.44 208 ALA A O 1
ATOM 1699 N N . ILE A 1 209 ? 32.504 -1.670 -30.844 1.00 98.50 209 ILE A N 1
ATOM 1700 C CA . ILE A 1 209 ? 33.459 -2.763 -31.104 1.00 98.50 209 ILE A CA 1
ATOM 1701 C C . ILE A 1 209 ? 33.337 -3.247 -32.552 1.00 98.50 209 ILE A C 1
ATOM 1703 O O . ILE A 1 209 ? 34.323 -3.202 -33.280 1.00 98.50 209 ILE A O 1
ATOM 1707 N N . SER A 1 210 ? 32.127 -3.564 -33.027 1.00 98.44 210 SER A N 1
ATOM 1708 C CA . SER A 1 210 ? 31.929 -4.023 -34.409 1.00 98.44 210 SER A CA 1
ATOM 1709 C C . SER A 1 210 ? 32.431 -3.013 -35.453 1.00 98.44 210 SER A C 1
ATOM 1711 O O . SER A 1 210 ? 33.051 -3.401 -36.443 1.00 98.44 210 SER A O 1
ATOM 1713 N N . THR A 1 211 ? 32.231 -1.705 -35.238 1.00 98.38 211 THR A N 1
ATOM 1714 C CA . THR A 1 211 ? 32.780 -0.679 -36.148 1.00 98.38 211 THR A CA 1
ATOM 1715 C C . THR A 1 211 ? 34.304 -0.536 -36.064 1.00 98.38 211 THR A C 1
ATOM 1717 O O . THR A 1 211 ? 34.932 -0.190 -37.068 1.00 98.38 211 THR A O 1
ATOM 1720 N N . TYR A 1 212 ? 34.915 -0.813 -34.906 1.00 98.44 212 TYR A N 1
ATOM 1721 C CA . TYR A 1 212 ? 36.371 -0.863 -34.762 1.00 98.44 212 TYR A CA 1
ATOM 1722 C C . TYR A 1 212 ? 36.958 -2.079 -35.484 1.00 98.44 212 TYR A C 1
ATOM 1724 O O . TYR A 1 212 ? 37.877 -1.889 -36.279 1.00 98.44 212 TYR A O 1
ATOM 1732 N N . ASP A 1 213 ? 36.380 -3.268 -35.303 1.00 98.44 213 ASP A N 1
ATOM 1733 C CA . ASP A 1 213 ? 36.815 -4.510 -35.954 1.00 98.44 213 ASP A CA 1
ATOM 1734 C C . ASP A 1 213 ? 36.721 -4.392 -37.486 1.00 98.44 213 ASP A C 1
ATOM 1736 O O . ASP A 1 213 ? 37.680 -4.669 -38.208 1.00 98.44 213 ASP A O 1
ATOM 1740 N N . GLN A 1 214 ? 35.595 -3.875 -37.999 1.00 98.44 214 GLN A N 1
ATOM 1741 C CA . GLN A 1 214 ? 35.429 -3.584 -39.429 1.00 98.44 214 GLN A CA 1
ATOM 1742 C C . GLN A 1 214 ? 36.493 -2.598 -39.929 1.00 98.44 214 GLN A C 1
ATOM 1744 O O . GLN A 1 214 ? 37.086 -2.795 -40.989 1.00 98.44 214 GLN A O 1
ATOM 1749 N N . ARG A 1 215 ? 36.757 -1.518 -39.180 1.00 98.50 215 ARG A N 1
ATOM 1750 C CA . ARG A 1 215 ? 37.787 -0.535 -39.541 1.00 98.50 215 ARG A CA 1
ATOM 1751 C C . ARG A 1 215 ? 39.183 -1.158 -39.556 1.00 98.50 215 ARG A C 1
ATOM 1753 O O . ARG A 1 215 ? 39.981 -0.781 -40.414 1.00 98.50 215 ARG A O 1
ATOM 1760 N N . GLU A 1 216 ? 39.497 -2.047 -38.621 1.00 98.44 216 GLU A N 1
ATOM 1761 C CA . GLU A 1 216 ? 40.768 -2.769 -38.591 1.00 98.44 216 GLU A CA 1
ATOM 1762 C C . GLU A 1 216 ? 40.905 -3.670 -39.824 1.00 98.44 216 GLU A C 1
ATOM 1764 O O . GLU A 1 216 ? 41.884 -3.536 -40.557 1.00 98.44 216 GLU A O 1
ATOM 1769 N N . GLU A 1 217 ? 39.872 -4.451 -40.154 1.00 98.12 217 GLU A N 1
ATOM 1770 C CA . GLU A 1 217 ? 39.836 -5.287 -41.359 1.00 98.12 217 GLU A CA 1
ATOM 1771 C C . GLU A 1 217 ? 40.048 -4.463 -42.648 1.00 98.12 217 GLU A C 1
ATOM 1773 O O . GLU A 1 217 ? 40.825 -4.850 -43.527 1.00 98.12 217 GLU A O 1
ATOM 1778 N N . TRP A 1 218 ? 39.412 -3.290 -42.766 1.00 97.88 218 TRP A N 1
ATOM 1779 C CA . TRP A 1 218 ? 39.619 -2.379 -43.900 1.00 97.88 218 TRP A CA 1
ATOM 1780 C C . TRP A 1 218 ? 41.029 -1.775 -43.939 1.00 97.88 218 TRP A C 1
ATOM 1782 O O . TRP A 1 218 ? 41.582 -1.623 -45.030 1.00 97.88 218 TRP A O 1
ATOM 1792 N N . CYS A 1 219 ? 41.633 -1.457 -42.788 1.00 98.19 219 CYS A N 1
ATOM 1793 C CA . CYS A 1 219 ? 43.032 -1.024 -42.719 1.00 98.19 219 CYS A CA 1
ATOM 1794 C C . CYS A 1 219 ? 43.972 -2.139 -43.205 1.00 98.19 219 CYS A C 1
ATOM 1796 O O . CYS A 1 219 ? 44.788 -1.892 -44.091 1.00 98.19 219 CYS A O 1
ATOM 1798 N N . SER A 1 220 ? 43.805 -3.373 -42.716 1.00 98.31 220 SER A N 1
ATOM 1799 C CA . SER A 1 220 ? 44.606 -4.529 -43.141 1.00 98.31 220 SER A CA 1
ATOM 1800 C C . SER A 1 220 ? 44.461 -4.818 -44.639 1.00 98.31 220 SER A C 1
ATOM 1802 O O . SER A 1 220 ? 45.463 -5.023 -45.323 1.00 98.31 220 SER A O 1
ATOM 1804 N N . LYS A 1 221 ? 43.236 -4.761 -45.187 1.00 98.25 221 LYS A N 1
ATOM 1805 C CA . LYS A 1 221 ? 42.985 -4.883 -46.638 1.00 98.25 221 LYS A CA 1
ATOM 1806 C C . LYS A 1 221 ? 43.688 -3.780 -47.434 1.00 98.25 221 LYS A C 1
ATOM 1808 O O . LYS A 1 221 ? 44.295 -4.061 -48.466 1.00 98.25 221 LYS A O 1
ATOM 1813 N N . LEU A 1 222 ? 43.621 -2.532 -46.968 1.00 98.06 222 LEU A N 1
ATOM 1814 C CA . LEU A 1 222 ? 44.274 -1.395 -47.618 1.00 98.06 222 LEU A CA 1
ATOM 1815 C C . LEU A 1 222 ? 45.802 -1.539 -47.616 1.00 98.06 222 LEU A C 1
ATOM 1817 O O . LEU A 1 222 ? 46.437 -1.265 -48.633 1.00 98.06 222 LEU A O 1
ATOM 1821 N N . ASP A 1 223 ? 46.396 -1.967 -46.505 1.00 98.31 223 ASP A N 1
ATOM 1822 C CA . ASP A 1 223 ? 47.846 -2.129 -46.400 1.00 98.31 223 ASP A CA 1
ATOM 1823 C C . ASP A 1 223 ? 48.350 -3.318 -47.234 1.00 98.31 223 ASP A C 1
ATOM 1825 O O . ASP A 1 223 ? 49.333 -3.163 -47.961 1.00 98.31 223 ASP A O 1
ATOM 1829 N N . ALA A 1 224 ? 47.609 -4.431 -47.287 1.00 98.31 224 ALA A N 1
ATOM 1830 C CA . ALA A 1 224 ? 47.885 -5.532 -48.215 1.00 98.31 224 ALA A CA 1
ATOM 1831 C C . ALA A 1 224 ? 47.807 -5.096 -49.696 1.00 98.31 224 ALA A C 1
ATOM 1833 O O . ALA A 1 224 ? 48.633 -5.504 -50.515 1.00 98.31 224 ALA A O 1
ATOM 1834 N N . LEU A 1 225 ? 46.852 -4.227 -50.059 1.00 98.06 225 LEU A N 1
ATOM 1835 C CA . LEU A 1 225 ? 46.762 -3.664 -51.413 1.00 98.06 225 LEU A CA 1
ATOM 1836 C C . LEU A 1 225 ? 47.926 -2.713 -51.736 1.00 98.06 225 LEU A C 1
ATOM 1838 O O . LEU A 1 225 ? 48.443 -2.759 -52.853 1.00 98.06 225 LEU A O 1
ATOM 1842 N N . LYS A 1 226 ? 48.374 -1.885 -50.779 1.00 98.31 226 LYS A N 1
ATOM 1843 C CA . LYS A 1 226 ? 49.573 -1.038 -50.939 1.00 98.31 226 LYS A CA 1
ATOM 1844 C C . LYS A 1 226 ? 50.829 -1.881 -51.130 1.00 98.31 226 LYS A C 1
ATOM 1846 O O . LYS A 1 226 ? 51.622 -1.584 -52.020 1.00 98.31 226 LYS A O 1
ATOM 1851 N N . GLU A 1 227 ? 51.009 -2.921 -50.315 1.00 98.12 227 GLU A N 1
ATOM 1852 C CA . GLU A 1 227 ? 52.147 -3.832 -50.431 1.00 98.12 227 GLU A CA 1
ATOM 1853 C C . GLU A 1 227 ? 52.138 -4.524 -51.794 1.00 98.12 227 GLU A C 1
ATOM 1855 O O . GLU A 1 227 ? 53.133 -4.454 -52.519 1.00 98.12 227 GLU A O 1
ATOM 1860 N N . LYS A 1 228 ? 50.993 -5.085 -52.206 1.00 98.19 228 LYS A N 1
ATOM 1861 C CA . LYS A 1 228 ? 50.837 -5.685 -53.534 1.00 98.19 228 LYS A CA 1
ATOM 1862 C C . LYS A 1 228 ? 51.203 -4.695 -54.643 1.00 98.19 228 LYS A C 1
ATOM 1864 O O . LYS A 1 228 ? 52.069 -5.013 -55.456 1.00 98.19 228 LYS A O 1
ATOM 1869 N N . ALA A 1 229 ? 50.639 -3.486 -54.634 1.00 98.12 229 ALA A N 1
ATOM 1870 C CA . ALA A 1 229 ? 50.948 -2.451 -55.621 1.00 98.12 229 ALA A CA 1
ATOM 1871 C C . ALA A 1 229 ? 52.446 -2.089 -55.648 1.00 98.12 229 ALA A C 1
ATOM 1873 O O . ALA A 1 229 ? 53.025 -1.943 -56.723 1.00 98.12 229 ALA A O 1
ATOM 1874 N N . ALA A 1 230 ? 53.108 -2.018 -54.488 1.00 98.00 230 ALA A N 1
ATOM 1875 C CA . ALA A 1 230 ? 54.551 -1.799 -54.404 1.00 98.00 230 ALA A CA 1
ATOM 1876 C C . ALA A 1 230 ? 55.371 -2.997 -54.927 1.00 98.00 230 ALA A C 1
ATOM 1878 O O . ALA A 1 230 ? 56.440 -2.800 -55.512 1.00 98.00 230 ALA A O 1
ATOM 1879 N N . THR A 1 231 ? 54.902 -4.239 -54.748 1.00 98.12 231 THR A N 1
ATOM 1880 C CA . THR A 1 231 ? 55.542 -5.418 -55.359 1.00 98.12 231 THR A CA 1
ATOM 1881 C C . THR A 1 231 ? 55.365 -5.456 -56.870 1.00 98.12 231 THR A C 1
ATOM 1883 O O . THR A 1 231 ? 56.343 -5.703 -57.571 1.00 98.12 231 THR A O 1
ATOM 1886 N N . ASP A 1 232 ? 54.171 -5.155 -57.378 1.00 97.81 232 ASP A N 1
ATOM 1887 C CA . ASP A 1 232 ? 53.860 -5.205 -58.806 1.00 97.81 232 ASP A CA 1
ATOM 1888 C C . ASP A 1 232 ? 54.541 -4.051 -59.562 1.00 97.81 232 ASP A C 1
ATOM 1890 O O . ASP A 1 232 ? 55.139 -4.282 -60.610 1.00 97.81 232 ASP A O 1
ATOM 1894 N N . TYR A 1 233 ? 54.615 -2.848 -58.975 1.00 97.81 233 TYR A N 1
ATOM 1895 C CA . TYR A 1 233 ? 55.448 -1.756 -59.493 1.00 97.81 233 TYR A CA 1
ATOM 1896 C C . TYR A 1 233 ? 56.929 -2.158 -59.591 1.00 97.81 233 TYR A C 1
ATOM 1898 O O . TYR A 1 233 ? 57.576 -1.923 -60.610 1.00 97.81 233 TYR A O 1
ATOM 1906 N N . ARG A 1 234 ? 57.471 -2.830 -58.562 1.00 97.62 234 ARG A N 1
ATOM 1907 C CA . ARG A 1 234 ? 58.860 -3.318 -58.577 1.00 97.62 234 ARG A CA 1
ATOM 1908 C C . ARG A 1 234 ? 59.094 -4.365 -59.673 1.00 97.62 234 ARG A C 1
ATOM 1910 O O . ARG A 1 234 ? 60.143 -4.307 -60.309 1.00 97.62 234 ARG A O 1
ATOM 1917 N N . LYS A 1 235 ? 58.149 -5.287 -59.907 1.00 97.81 235 LYS A N 1
ATOM 1918 C CA . LYS A 1 235 ? 58.213 -6.266 -61.012 1.00 97.81 235 LYS A CA 1
ATOM 1919 C C . LYS A 1 235 ? 58.207 -5.559 -62.366 1.00 97.81 235 LYS A C 1
ATOM 1921 O O . LYS A 1 235 ? 59.144 -5.739 -63.133 1.00 97.81 235 LYS A O 1
ATOM 1926 N N . HIS A 1 236 ? 57.250 -4.660 -62.591 1.00 97.69 236 HIS A N 1
ATOM 1927 C CA . HIS A 1 236 ? 57.149 -3.873 -63.821 1.00 97.69 236 HIS A CA 1
ATOM 1928 C C . HIS A 1 236 ? 58.438 -3.079 -64.113 1.00 97.69 236 HIS A C 1
ATOM 1930 O O . HIS A 1 236 ? 58.940 -3.089 -65.232 1.00 97.69 236 HIS A O 1
ATOM 1936 N N . CYS A 1 237 ? 59.056 -2.452 -63.104 1.00 97.38 237 CYS A N 1
ATOM 1937 C CA . CYS A 1 237 ? 60.350 -1.779 -63.273 1.00 97.38 237 CYS A CA 1
ATOM 1938 C C . CYS A 1 237 ? 61.514 -2.724 -63.637 1.00 97.38 237 CYS A C 1
ATOM 1940 O O . CYS A 1 237 ? 62.481 -2.274 -64.253 1.00 97.38 237 CYS A O 1
ATOM 1942 N N . LEU A 1 238 ? 61.466 -4.001 -63.240 1.00 97.19 238 LEU A N 1
ATOM 1943 C CA . LEU A 1 238 ? 62.452 -5.010 -63.642 1.00 97.19 238 LEU A CA 1
ATOM 1944 C C . LEU A 1 238 ? 62.178 -5.519 -65.062 1.00 97.19 238 LEU A C 1
ATOM 1946 O O . LEU A 1 238 ? 63.116 -5.619 -65.847 1.00 97.19 238 LEU A O 1
ATOM 1950 N N . GLU A 1 239 ? 60.914 -5.762 -65.408 1.00 97.19 239 GLU A N 1
ATOM 1951 C CA . GLU A 1 239 ? 60.474 -6.161 -66.751 1.00 97.19 239 GLU A CA 1
ATOM 1952 C C . GLU A 1 239 ? 60.835 -5.095 -67.794 1.00 97.19 239 GLU A C 1
ATOM 1954 O O . GLU A 1 239 ? 61.513 -5.402 -68.770 1.00 97.19 239 GLU A O 1
ATOM 1959 N N . VAL A 1 240 ? 60.503 -3.822 -67.547 1.00 97.06 240 VAL A N 1
ATOM 1960 C CA . VAL A 1 240 ? 60.882 -2.694 -68.420 1.00 97.06 240 VAL A CA 1
ATOM 1961 C C . VAL A 1 240 ? 62.403 -2.585 -68.573 1.00 97.06 240 VAL A C 1
ATOM 1963 O O . VAL A 1 240 ? 62.895 -2.336 -69.671 1.00 97.06 240 VAL A O 1
ATOM 1966 N N . ARG A 1 241 ? 63.174 -2.810 -67.500 1.00 97.19 241 ARG A N 1
ATOM 1967 C CA . ARG A 1 241 ? 64.646 -2.787 -67.560 1.00 97.19 241 ARG A CA 1
ATOM 1968 C C . ARG A 1 241 ? 65.208 -3.941 -68.391 1.00 97.19 241 ARG A C 1
ATOM 1970 O O . ARG A 1 241 ? 66.185 -3.745 -69.109 1.00 97.19 241 ARG A O 1
ATOM 1977 N N . GLU A 1 242 ? 64.618 -5.127 -68.291 1.00 96.31 242 GLU A N 1
ATOM 1978 C CA . GLU A 1 242 ? 65.029 -6.289 -69.078 1.00 96.31 242 GLU A CA 1
ATOM 1979 C C . GLU A 1 242 ? 64.657 -6.126 -70.557 1.00 96.31 242 GLU A C 1
ATOM 1981 O O . GLU A 1 242 ? 65.497 -6.370 -71.420 1.00 96.31 242 GLU A O 1
ATOM 1986 N N . LEU A 1 243 ? 63.460 -5.614 -70.858 1.00 96.50 243 LEU A N 1
ATOM 1987 C CA . LEU A 1 243 ? 63.054 -5.256 -72.219 1.00 96.50 243 LEU A CA 1
ATOM 1988 C C . LEU A 1 243 ? 63.973 -4.182 -72.819 1.00 96.50 243 LEU A C 1
ATOM 1990 O O . LEU A 1 243 ? 64.409 -4.333 -73.957 1.00 96.50 243 LEU A O 1
ATOM 1994 N N . GLN A 1 244 ? 64.355 -3.155 -72.050 1.00 96.00 244 GLN A N 1
ATOM 1995 C CA . GLN A 1 244 ? 65.346 -2.169 -72.493 1.00 96.00 244 GLN A CA 1
ATOM 1996 C C . GLN A 1 244 ? 66.708 -2.822 -72.769 1.00 96.00 244 GLN A C 1
ATOM 1998 O O . GLN A 1 244 ? 67.332 -2.527 -73.782 1.00 96.00 244 GLN A O 1
ATOM 2003 N N . ARG A 1 245 ? 67.163 -3.755 -71.921 1.00 96.56 245 ARG A N 1
ATOM 2004 C CA . ARG A 1 245 ? 68.425 -4.489 -72.129 1.00 96.56 245 ARG A CA 1
ATOM 2005 C C . ARG A 1 245 ? 68.394 -5.344 -73.402 1.00 96.56 245 ARG A C 1
ATOM 2007 O O . ARG A 1 245 ? 69.401 -5.425 -74.105 1.00 96.56 245 ARG A O 1
ATOM 2014 N N . GLN A 1 246 ? 67.255 -5.968 -73.700 1.00 96.25 246 GLN A N 1
ATOM 2015 C CA . GLN A 1 246 ? 67.037 -6.740 -74.927 1.00 96.25 246 GLN A CA 1
ATOM 2016 C C . GLN A 1 246 ? 66.984 -5.830 -76.162 1.00 96.25 246 GLN A C 1
ATOM 2018 O O . GLN A 1 246 ? 67.636 -6.133 -77.162 1.00 96.25 246 GLN A O 1
ATOM 2023 N N . LEU A 1 247 ? 66.299 -4.686 -76.072 1.00 95.62 247 LEU A N 1
ATOM 2024 C CA . LEU A 1 247 ? 66.267 -3.666 -77.120 1.00 95.62 247 LEU A CA 1
ATOM 2025 C C . LEU A 1 247 ? 67.671 -3.115 -77.404 1.00 95.62 247 LEU A C 1
ATOM 2027 O O . LEU A 1 247 ? 68.103 -3.133 -78.550 1.00 95.62 247 LEU A O 1
ATOM 2031 N N . ASP A 1 248 ? 68.425 -2.720 -76.376 1.00 95.75 248 ASP A N 1
ATOM 2032 C CA . ASP A 1 248 ? 69.809 -2.246 -76.503 1.00 95.75 248 ASP A CA 1
ATOM 2033 C C . ASP A 1 248 ? 70.722 -3.293 -77.156 1.00 95.75 248 ASP A C 1
ATOM 2035 O O . ASP A 1 248 ? 71.626 -2.944 -77.917 1.00 95.75 248 ASP A O 1
ATOM 2039 N N . HIS A 1 249 ? 70.516 -4.582 -76.862 1.00 95.94 249 HIS A N 1
ATOM 2040 C CA . HIS A 1 249 ? 71.250 -5.667 -77.509 1.00 95.94 249 HIS A CA 1
ATOM 2041 C C . HIS A 1 249 ? 70.861 -5.814 -78.987 1.00 95.94 249 HIS A C 1
ATOM 2043 O O . HIS A 1 249 ? 71.748 -5.914 -79.834 1.00 95.94 249 HIS A O 1
ATOM 2049 N N . SER A 1 250 ? 69.563 -5.758 -79.301 1.00 93.81 250 SER A N 1
ATOM 2050 C CA . SER A 1 250 ? 69.053 -5.807 -80.675 1.00 93.81 250 SER A CA 1
ATOM 2051 C C . SER A 1 250 ? 69.530 -4.613 -81.506 1.00 93.81 250 SER A C 1
ATOM 2053 O O . SER A 1 250 ? 70.012 -4.813 -82.615 1.00 93.81 250 SER A O 1
ATOM 2055 N N . MET A 1 251 ? 69.488 -3.392 -80.963 1.00 94.31 251 MET A N 1
ATOM 2056 C CA . MET A 1 251 ? 69.990 -2.182 -81.628 1.00 94.31 251 MET A CA 1
ATOM 2057 C C . MET A 1 251 ? 71.498 -2.263 -81.887 1.00 94.31 251 MET A C 1
ATOM 2059 O O . MET A 1 251 ? 71.949 -1.933 -82.978 1.00 94.31 251 MET A O 1
ATOM 2063 N N . LYS A 1 252 ? 72.295 -2.757 -80.927 1.00 94.88 252 LYS A N 1
ATOM 2064 C CA . LYS A 1 252 ? 73.741 -2.975 -81.127 1.00 94.88 252 LYS A CA 1
ATOM 2065 C C . LYS A 1 252 ? 74.026 -4.045 -82.180 1.00 94.88 252 LYS A C 1
ATOM 2067 O O . LYS A 1 252 ? 74.989 -3.913 -82.932 1.00 94.88 252 LYS A O 1
ATOM 2072 N N . LEU A 1 253 ? 73.209 -5.099 -82.242 1.00 93.31 253 LEU A N 1
ATOM 2073 C CA . LEU A 1 253 ? 73.311 -6.127 -83.276 1.00 93.31 253 LEU A CA 1
ATOM 2074 C C . LEU A 1 253 ? 72.936 -5.566 -84.654 1.00 93.31 253 LEU A C 1
ATOM 2076 O O . LEU A 1 253 ? 73.663 -5.804 -85.614 1.00 93.31 253 LEU A O 1
ATOM 2080 N N . GLU A 1 254 ? 71.856 -4.792 -84.750 1.00 91.06 254 GLU A N 1
ATOM 2081 C CA . GLU A 1 254 ? 71.442 -4.100 -85.971 1.00 91.06 254 GLU A CA 1
ATOM 2082 C C . GLU A 1 254 ? 72.516 -3.111 -86.438 1.00 91.06 254 GLU A C 1
ATOM 2084 O O . GLU A 1 254 ? 72.915 -3.149 -87.596 1.00 91.06 254 GLU A O 1
ATOM 2089 N N . GLU A 1 255 ? 73.062 -2.283 -85.546 1.00 90.06 255 GLU A N 1
ATOM 2090 C CA . GLU A 1 255 ? 74.131 -1.336 -85.868 1.00 90.06 255 GLU A CA 1
ATOM 2091 C C . GLU A 1 255 ? 75.417 -2.048 -86.312 1.00 90.06 255 GLU A C 1
ATOM 2093 O O . GLU A 1 255 ? 76.055 -1.629 -87.283 1.00 90.06 255 GLU A O 1
ATOM 2098 N N . PHE A 1 256 ? 75.778 -3.163 -85.669 1.00 90.44 256 PHE A N 1
ATOM 2099 C CA . PHE A 1 256 ? 76.888 -4.014 -86.096 1.00 90.44 256 PHE A CA 1
ATOM 2100 C C . PHE A 1 256 ? 76.640 -4.622 -87.485 1.00 90.44 256 PHE A C 1
ATOM 2102 O O . PHE A 1 256 ? 77.521 -4.572 -88.348 1.00 90.44 256 PHE A O 1
ATOM 2109 N N . LEU A 1 257 ? 75.440 -5.155 -87.734 1.00 87.81 257 LEU A N 1
ATOM 2110 C CA . LEU A 1 257 ? 75.045 -5.697 -89.035 1.00 87.81 257 LEU A CA 1
ATOM 2111 C C . LEU A 1 257 ? 74.982 -4.610 -90.110 1.00 87.81 257 LEU A C 1
ATOM 2113 O O . LEU A 1 257 ? 75.425 -4.866 -91.223 1.00 87.81 257 LEU A O 1
ATOM 2117 N N . ARG A 1 258 ? 74.531 -3.394 -89.787 1.00 85.31 258 ARG A N 1
ATOM 2118 C CA . ARG A 1 258 ? 74.540 -2.228 -90.680 1.00 85.31 258 ARG A CA 1
ATOM 2119 C C . ARG A 1 258 ? 75.971 -1.838 -91.038 1.00 85.31 258 ARG A C 1
ATOM 2121 O O . ARG A 1 258 ? 76.277 -1.690 -92.212 1.00 85.31 258 ARG A O 1
ATOM 2128 N N . THR A 1 259 ? 76.859 -1.760 -90.047 1.00 82.44 259 THR A N 1
ATOM 2129 C CA . THR A 1 259 ? 78.282 -1.408 -90.223 1.00 82.44 259 THR A CA 1
ATOM 2130 C C . THR A 1 259 ? 79.054 -2.468 -91.018 1.00 82.44 259 THR A C 1
ATOM 2132 O O . THR A 1 259 ? 79.942 -2.145 -91.806 1.00 82.44 259 THR A O 1
ATOM 2135 N N . LYS A 1 260 ? 78.709 -3.751 -90.855 1.00 81.44 260 LYS A N 1
ATOM 2136 C CA . LYS A 1 260 ? 79.266 -4.854 -91.653 1.00 81.44 260 LYS A CA 1
ATOM 2137 C C . LYS A 1 260 ? 78.620 -4.955 -93.045 1.00 81.44 260 LYS A C 1
ATOM 2139 O O . LYS A 1 260 ? 79.283 -5.355 -93.998 1.00 81.44 260 LYS A O 1
ATOM 2144 N N . GLY A 1 261 ? 77.335 -4.618 -93.140 1.00 65.62 261 GLY A N 1
ATOM 2145 C CA . GLY A 1 261 ? 76.497 -4.647 -94.339 1.00 65.62 261 GLY A CA 1
ATOM 2146 C C . GLY A 1 261 ? 76.699 -3.449 -95.263 1.00 65.62 261 GLY A C 1
ATOM 2147 O O . GLY A 1 261 ? 76.407 -3.556 -96.452 1.00 65.62 261 GLY A O 1
ATOM 2148 N N . THR A 1 262 ? 77.297 -2.357 -94.773 1.00 61.47 262 THR A N 1
ATOM 2149 C CA . THR A 1 262 ? 78.007 -1.379 -95.604 1.00 61.47 262 THR A CA 1
ATOM 2150 C C . THR A 1 262 ? 79.219 -2.036 -96.263 1.00 61.47 262 THR A C 1
ATOM 2152 O O . THR A 1 262 ? 80.374 -1.818 -95.893 1.00 61.47 262 THR A O 1
ATOM 2155 N N . VAL A 1 263 ? 78.936 -2.816 -97.310 1.00 52.62 263 VAL A N 1
ATOM 2156 C CA . VAL A 1 263 ? 79.842 -2.993 -98.443 1.00 52.62 263 VAL A CA 1
ATOM 2157 C C . VAL A 1 263 ? 80.351 -1.603 -98.813 1.00 52.62 263 VAL A C 1
ATOM 2159 O O . VAL A 1 263 ? 79.570 -0.654 -98.889 1.00 52.62 263 VAL A O 1
ATOM 2162 N N . ARG A 1 264 ? 81.663 -1.461 -99.019 1.00 55.84 264 ARG A N 1
ATOM 2163 C CA . ARG A 1 264 ? 82.237 -0.217 -99.541 1.00 55.84 264 ARG A CA 1
ATOM 2164 C C . ARG A 1 264 ? 81.593 0.049 -100.902 1.00 55.84 264 ARG A C 1
ATOM 2166 O O . ARG A 1 264 ? 82.011 -0.584 -101.869 1.00 55.84 264 ARG A O 1
ATOM 2173 N N . LEU A 1 265 ? 80.594 0.937 -100.966 1.00 49.56 265 LEU A N 1
ATOM 2174 C CA . LEU A 1 265 ? 79.967 1.327 -102.229 1.00 49.56 265 LEU A CA 1
ATOM 2175 C C . LEU A 1 265 ? 81.077 1.801 -103.161 1.00 49.56 265 LEU A C 1
ATOM 2177 O O . LEU A 1 265 ? 81.712 2.832 -102.928 1.00 49.56 265 LEU A O 1
ATOM 2181 N N . THR A 1 266 ? 81.332 1.025 -104.208 1.00 57.59 266 THR A N 1
ATOM 2182 C CA . THR A 1 266 ? 82.183 1.502 -105.289 1.00 57.59 266 THR A CA 1
ATOM 2183 C C . THR A 1 266 ? 81.372 2.510 -106.095 1.00 57.59 266 THR A C 1
ATOM 2185 O O . THR A 1 266 ? 80.152 2.395 -106.207 1.00 57.59 266 THR A O 1
ATOM 2188 N N . ALA A 1 267 ? 82.032 3.508 -106.684 1.00 57.31 267 ALA A N 1
ATOM 2189 C CA . ALA A 1 267 ? 81.353 4.570 -107.433 1.00 57.31 267 ALA A CA 1
ATOM 2190 C C . ALA A 1 267 ? 80.553 4.073 -108.665 1.00 57.31 267 ALA A C 1
ATOM 2192 O O . ALA A 1 267 ? 79.884 4.868 -109.324 1.00 57.31 267 ALA A O 1
ATOM 2193 N N . ALA A 1 268 ? 80.616 2.775 -108.982 1.00 58.34 268 ALA A N 1
ATOM 2194 C CA . ALA A 1 268 ? 79.803 2.124 -110.000 1.00 58.34 268 ALA A CA 1
ATOM 2195 C C . ALA A 1 268 ? 78.311 2.052 -109.616 1.00 58.34 268 ALA A C 1
ATOM 2197 O O . ALA A 1 268 ? 77.464 2.349 -110.457 1.00 58.34 268 ALA A O 1
ATOM 2198 N N . ASP A 1 269 ? 77.984 1.729 -108.360 1.00 58.34 269 ASP A N 1
ATOM 2199 C CA . ASP A 1 269 ? 76.599 1.434 -107.958 1.00 58.34 269 ASP A CA 1
ATOM 2200 C C . ASP A 1 269 ? 75.754 2.711 -107.830 1.00 58.34 269 ASP A C 1
ATOM 2202 O O . ASP A 1 269 ? 74.666 2.800 -108.398 1.00 58.34 269 ASP A O 1
ATOM 2206 N N . ALA A 1 270 ? 76.312 3.768 -107.226 1.00 61.75 270 ALA A N 1
ATOM 2207 C CA . ALA A 1 270 ? 75.673 5.089 -107.173 1.00 61.75 270 ALA A CA 1
ATOM 2208 C C . ALA A 1 270 ? 75.413 5.679 -108.578 1.00 61.75 270 ALA A C 1
ATOM 2210 O O . ALA A 1 270 ? 74.442 6.404 -108.794 1.00 61.75 270 ALA A O 1
ATOM 2211 N N . LYS A 1 271 ? 76.257 5.338 -109.564 1.00 61.75 271 LYS A N 1
ATOM 2212 C CA . LYS A 1 271 ? 76.078 5.749 -110.965 1.00 61.75 271 LYS A CA 1
ATOM 2213 C C . LYS A 1 271 ? 75.008 4.923 -111.690 1.00 61.75 271 LYS A C 1
ATOM 2215 O O . LYS A 1 271 ? 74.378 5.435 -112.614 1.00 61.75 271 LYS A O 1
ATOM 2220 N N . ALA A 1 272 ? 74.785 3.673 -111.284 1.00 63.75 272 ALA A N 1
ATOM 2221 C CA . ALA A 1 272 ? 73.707 2.838 -111.809 1.00 63.75 272 ALA A CA 1
ATOM 2222 C C . ALA A 1 272 ? 72.329 3.284 -111.287 1.00 63.75 272 ALA A C 1
ATOM 2224 O O . ALA A 1 272 ? 71.358 3.269 -112.041 1.00 63.75 272 ALA A O 1
ATOM 2225 N N . GLU A 1 273 ? 72.250 3.722 -110.029 1.00 61.66 273 GLU A N 1
ATOM 2226 C CA . GLU A 1 273 ? 71.015 4.224 -109.417 1.00 61.66 273 GLU A CA 1
ATOM 2227 C C . GLU A 1 273 ? 70.601 5.590 -109.991 1.00 61.66 273 GLU A C 1
ATOM 2229 O O . GLU A 1 273 ? 69.463 5.747 -110.433 1.00 61.66 273 GLU A O 1
ATOM 2234 N N . ALA A 1 274 ? 71.546 6.529 -110.138 1.00 63.91 274 ALA A N 1
ATOM 2235 C CA . ALA A 1 274 ? 71.297 7.814 -110.802 1.00 63.91 274 ALA A CA 1
ATOM 2236 C C . ALA A 1 274 ? 70.773 7.650 -112.244 1.00 63.91 274 ALA A C 1
ATOM 2238 O O . ALA A 1 274 ? 69.845 8.344 -112.655 1.00 63.91 274 ALA A O 1
ATOM 2239 N N . LYS A 1 275 ? 71.317 6.684 -113.000 1.00 66.94 275 LYS A N 1
ATOM 2240 C CA . LYS A 1 275 ? 70.895 6.421 -114.385 1.00 66.94 275 LYS A CA 1
ATOM 2241 C C . LYS A 1 275 ? 69.485 5.820 -114.485 1.00 66.94 275 LYS A C 1
ATOM 2243 O O . LYS A 1 275 ? 68.816 6.030 -115.491 1.00 66.94 275 LYS A O 1
ATOM 2248 N N . LYS A 1 276 ? 69.017 5.096 -113.460 1.00 67.94 276 LYS A N 1
ATOM 2249 C CA . LYS A 1 276 ? 67.623 4.621 -113.395 1.00 67.94 276 LYS A CA 1
ATOM 2250 C C . LYS A 1 276 ? 66.641 5.763 -113.134 1.00 67.94 276 LYS A C 1
ATOM 2252 O O . LYS A 1 276 ? 65.567 5.755 -113.725 1.00 67.94 276 LYS A O 1
ATOM 2257 N N . LEU A 1 277 ? 67.011 6.738 -112.299 1.00 69.19 277 LEU A N 1
ATOM 2258 C CA . LEU A 1 277 ? 66.184 7.927 -112.063 1.00 69.19 277 LEU A CA 1
ATOM 2259 C C . LEU A 1 277 ? 66.009 8.749 -113.350 1.00 69.19 277 LEU A C 1
ATOM 2261 O O . LEU A 1 277 ? 64.889 9.082 -113.719 1.00 69.19 277 LEU A O 1
ATOM 2265 N N . GLU A 1 278 ? 67.107 9.002 -114.068 1.00 70.25 278 GLU A N 1
ATOM 2266 C CA . GLU A 1 278 ? 67.106 9.759 -115.331 1.00 70.25 278 GLU A CA 1
ATOM 2267 C C . GLU A 1 278 ? 66.217 9.094 -116.403 1.00 70.25 278 GLU A C 1
ATOM 2269 O O . GLU A 1 278 ? 65.469 9.772 -117.105 1.00 70.25 278 GLU A O 1
ATOM 2274 N N . GLN A 1 279 ? 66.212 7.756 -116.475 1.00 68.25 279 GLN A N 1
ATOM 2275 C CA . GLN A 1 279 ? 65.311 7.003 -117.358 1.00 68.25 279 GLN A CA 1
ATOM 2276 C C . GLN A 1 279 ? 63.829 7.160 -116.972 1.00 68.25 279 GLN A C 1
ATOM 2278 O O . GLN A 1 279 ? 62.997 7.371 -117.851 1.00 68.25 279 GLN A O 1
ATOM 2283 N N . GLN A 1 280 ? 63.500 7.120 -115.676 1.00 66.31 280 GLN A N 1
ATOM 2284 C CA . GLN A 1 280 ? 62.124 7.315 -115.195 1.00 66.31 280 GLN A CA 1
ATOM 2285 C C . GLN A 1 280 ? 61.614 8.748 -115.423 1.00 66.31 280 GLN A C 1
ATOM 2287 O O . GLN A 1 280 ? 60.433 8.944 -115.714 1.00 66.31 280 GLN A O 1
ATOM 2292 N N . GLU A 1 281 ? 62.485 9.757 -115.329 1.00 71.06 281 GLU A N 1
ATOM 2293 C CA . GLU A 1 281 ? 62.124 11.144 -115.648 1.00 71.06 281 GLU A CA 1
ATOM 2294 C C . GLU A 1 281 ? 61.846 11.345 -117.146 1.00 71.06 281 GLU A C 1
ATOM 2296 O O . GLU A 1 281 ? 60.869 12.010 -117.500 1.00 71.06 281 GLU A O 1
ATOM 2301 N N . GLU A 1 282 ? 62.653 10.751 -118.032 1.00 70.81 282 GLU A N 1
ATOM 2302 C CA . GLU A 1 282 ? 62.442 10.820 -119.485 1.00 70.81 282 GLU A CA 1
ATOM 2303 C C . GLU A 1 282 ? 61.137 10.103 -119.894 1.00 70.81 282 GLU A C 1
ATOM 2305 O O . GLU A 1 282 ? 60.336 10.650 -120.655 1.00 70.81 282 GLU A O 1
ATOM 2310 N N . GLU A 1 283 ? 60.857 8.928 -119.315 1.00 70.50 283 GLU A N 1
ATOM 2311 C CA . GLU A 1 283 ? 59.591 8.201 -119.498 1.00 70.50 283 GLU A CA 1
ATOM 2312 C C . GLU A 1 283 ? 58.378 9.023 -119.021 1.00 70.50 283 GLU A C 1
ATOM 2314 O O . GLU A 1 283 ? 57.385 9.132 -119.748 1.00 70.50 283 GLU A O 1
ATOM 2319 N N . MET A 1 284 ? 58.464 9.688 -117.859 1.00 70.00 284 MET A N 1
ATOM 2320 C CA . MET A 1 284 ? 57.401 10.590 -117.394 1.00 70.00 284 MET A CA 1
ATOM 2321 C C . MET A 1 284 ? 57.208 11.813 -118.302 1.00 70.00 284 MET A C 1
ATOM 2323 O O . MET A 1 284 ? 56.070 12.244 -118.498 1.00 70.00 284 MET A O 1
ATOM 2327 N N . ARG A 1 285 ? 58.269 12.384 -118.892 1.00 73.88 285 ARG A N 1
ATOM 2328 C CA . ARG A 1 285 ? 58.117 13.477 -119.874 1.00 73.88 285 ARG A CA 1
ATOM 2329 C C . ARG A 1 285 ? 57.374 13.015 -121.121 1.00 73.88 285 ARG A C 1
ATOM 2331 O O . ARG A 1 285 ? 56.486 13.726 -121.587 1.00 73.88 285 ARG A O 1
ATOM 2338 N N . ILE A 1 286 ? 57.721 11.840 -121.642 1.00 76.75 286 ILE A N 1
ATOM 2339 C CA . ILE A 1 286 ? 57.072 11.256 -122.820 1.00 76.75 286 ILE A CA 1
ATOM 2340 C C . ILE A 1 286 ? 55.589 10.986 -12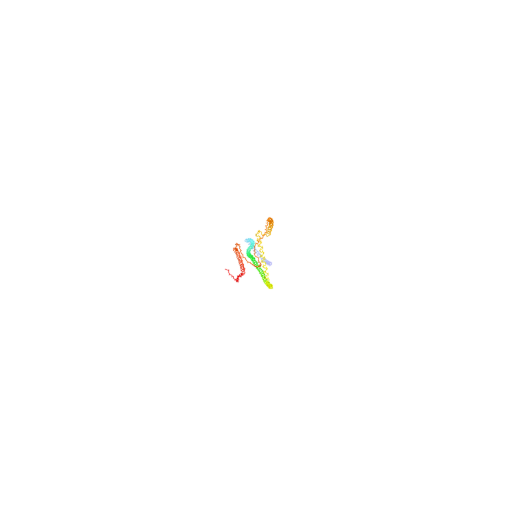2.526 1.00 76.75 286 ILE A C 1
ATOM 2342 O O . ILE A 1 286 ? 54.734 11.393 -123.312 1.00 76.75 286 ILE A O 1
ATOM 2346 N N . TYR A 1 287 ? 55.272 10.392 -121.371 1.00 78.38 287 TYR A N 1
ATOM 2347 C CA . TYR A 1 287 ? 53.892 10.159 -120.936 1.00 78.38 287 TYR A CA 1
ATOM 2348 C C . TYR A 1 287 ? 53.077 11.460 -120.856 1.00 78.38 287 TYR A C 1
ATOM 2350 O O . TYR A 1 287 ? 52.017 11.565 -121.471 1.00 78.38 287 TYR A O 1
ATOM 2358 N N . ASN A 1 288 ? 53.599 12.485 -120.174 1.00 78.50 288 ASN A N 1
ATOM 2359 C CA . ASN A 1 288 ? 52.925 13.781 -120.054 1.00 78.50 288 ASN A CA 1
ATOM 2360 C C . ASN A 1 288 ? 52.718 14.467 -121.417 1.00 78.50 288 ASN A C 1
ATOM 2362 O O . ASN A 1 288 ? 51.713 15.146 -121.617 1.00 78.50 288 ASN A O 1
ATOM 2366 N N . ASN A 1 289 ? 53.626 14.268 -122.377 1.00 82.75 289 ASN A N 1
ATOM 2367 C CA . ASN A 1 289 ? 53.460 14.797 -123.730 1.00 82.75 289 ASN A CA 1
ATOM 2368 C C . ASN A 1 289 ? 52.296 14.114 -124.475 1.00 82.75 289 ASN A C 1
ATOM 2370 O O . ASN A 1 289 ? 51.507 14.795 -125.124 1.00 82.75 289 ASN A O 1
ATOM 2374 N N . TYR A 1 290 ? 52.130 12.792 -124.332 1.00 79.19 290 TYR A N 1
ATOM 2375 C CA . TYR A 1 290 ? 50.970 12.084 -124.888 1.00 79.19 290 TYR A CA 1
ATOM 2376 C C . TYR A 1 290 ? 49.646 12.497 -124.231 1.00 79.19 290 TYR A C 1
ATOM 2378 O O . TYR A 1 290 ? 48.654 12.648 -124.941 1.00 79.19 290 TYR A O 1
ATOM 2386 N N . VAL A 1 291 ? 49.627 12.736 -122.914 1.00 81.81 291 VAL A N 1
ATOM 2387 C CA . VAL A 1 291 ? 48.438 13.262 -122.214 1.00 81.81 291 VAL A CA 1
ATOM 2388 C C . VAL A 1 291 ? 48.050 14.640 -122.760 1.00 81.81 291 VAL A C 1
ATOM 2390 O O . VAL A 1 291 ? 46.902 14.833 -123.147 1.00 81.81 291 VAL A O 1
ATOM 2393 N N . ASN A 1 292 ? 49.010 15.561 -122.906 1.00 82.62 292 ASN A N 1
ATOM 2394 C CA . ASN A 1 292 ? 48.752 16.890 -123.473 1.00 82.62 292 ASN A CA 1
ATOM 2395 C C . ASN A 1 292 ? 48.209 16.829 -124.916 1.00 82.62 292 ASN A C 1
ATOM 2397 O O . ASN A 1 292 ? 47.342 17.620 -125.281 1.00 82.62 292 ASN A O 1
ATOM 2401 N N . ILE A 1 293 ? 48.704 15.895 -125.739 1.00 79.50 293 ILE A N 1
ATOM 2402 C CA . ILE A 1 293 ? 48.200 15.679 -127.105 1.00 79.50 293 ILE A CA 1
ATOM 2403 C C . ILE A 1 293 ? 46.768 15.126 -127.079 1.00 79.50 293 ILE A C 1
ATOM 2405 O O . ILE A 1 293 ? 45.937 15.580 -127.862 1.00 79.50 293 ILE A O 1
ATOM 2409 N N . LEU A 1 294 ? 46.465 14.182 -126.182 1.00 77.12 294 LEU A N 1
ATOM 2410 C CA . LEU A 1 294 ? 45.122 13.615 -126.023 1.00 77.12 294 LEU A CA 1
ATOM 2411 C C . LEU A 1 294 ? 44.103 14.653 -125.547 1.00 77.12 294 LEU A C 1
ATOM 2413 O O . LEU A 1 294 ? 42.998 14.696 -126.082 1.00 77.12 294 LEU A O 1
ATOM 2417 N N . ASP A 1 295 ? 44.462 15.506 -124.590 1.00 78.00 295 ASP A N 1
ATOM 2418 C CA . ASP A 1 295 ? 43.553 16.541 -124.093 1.00 78.00 295 ASP A CA 1
ATOM 2419 C C . ASP A 1 295 ? 43.312 17.641 -125.144 1.00 78.00 295 ASP A C 1
ATOM 2421 O O . ASP A 1 295 ? 42.168 18.050 -125.336 1.00 78.00 295 ASP A O 1
ATOM 2425 N N . ALA A 1 296 ? 44.327 18.020 -125.934 1.00 77.12 296 ALA A N 1
ATOM 2426 C CA . ALA A 1 296 ? 44.135 18.891 -127.100 1.00 77.12 296 ALA A CA 1
ATOM 2427 C C . ALA A 1 296 ? 43.232 18.256 -128.183 1.00 77.12 296 ALA A C 1
ATOM 2429 O O . ALA A 1 296 ? 42.487 18.959 -128.868 1.00 77.12 296 ALA A O 1
ATOM 2430 N N . LEU A 1 297 ? 43.269 16.926 -128.334 1.00 72.44 297 LEU A N 1
ATOM 2431 C CA . LEU A 1 297 ? 42.398 16.174 -129.246 1.00 72.44 297 LEU A CA 1
ATOM 2432 C C . LEU A 1 297 ? 40.939 16.146 -128.768 1.00 72.44 297 LEU A C 1
ATOM 2434 O O . LEU A 1 297 ? 40.040 16.340 -129.586 1.00 72.44 297 LEU A O 1
ATOM 2438 N N . LYS A 1 298 ? 40.701 15.971 -127.461 1.00 74.25 298 LYS A N 1
ATOM 2439 C CA . LYS A 1 298 ? 39.361 16.087 -126.857 1.00 74.25 298 LYS A CA 1
ATOM 2440 C C . LYS A 1 298 ? 38.800 17.499 -127.009 1.00 74.25 298 LYS A C 1
ATOM 2442 O O . LYS A 1 298 ? 37.665 17.651 -127.451 1.00 74.25 298 LYS A O 1
ATOM 2447 N N . GLU A 1 299 ? 39.599 18.528 -126.711 1.00 76.81 299 GLU A N 1
ATOM 2448 C CA . GLU A 1 299 ? 39.180 19.933 -126.828 1.00 76.81 299 GLU A CA 1
ATOM 2449 C C . GLU A 1 299 ? 38.822 20.305 -128.279 1.00 76.81 299 GLU A C 1
ATOM 2451 O O . GLU A 1 299 ? 37.830 20.993 -128.513 1.00 76.81 299 GLU A O 1
ATOM 2456 N N . PHE A 1 300 ? 39.565 19.791 -129.267 1.00 70.31 300 PHE A N 1
ATOM 2457 C CA . PHE A 1 300 ? 39.248 19.989 -130.685 1.00 70.31 300 PHE A CA 1
ATOM 2458 C C . PHE A 1 300 ? 38.000 19.219 -131.152 1.00 70.31 300 PHE A C 1
ATOM 2460 O O . PHE A 1 300 ? 37.276 19.696 -132.027 1.00 70.31 300 PHE A O 1
ATOM 2467 N N . ALA A 1 301 ? 37.748 18.026 -130.607 1.00 64.44 301 ALA A N 1
ATOM 2468 C CA . ALA A 1 301 ? 36.646 17.166 -131.035 1.00 64.44 301 ALA A CA 1
ATOM 2469 C C . ALA A 1 301 ? 35.321 17.405 -130.291 1.00 64.44 301 ALA A C 1
ATOM 2471 O O . ALA A 1 301 ? 34.268 17.058 -130.824 1.00 64.44 301 ALA A O 1
ATOM 2472 N N . GLY A 1 302 ? 35.360 17.992 -129.091 1.00 70.50 302 GLY A N 1
ATOM 2473 C CA . GLY A 1 302 ? 34.179 18.277 -128.273 1.00 70.50 302 GLY A CA 1
ATOM 2474 C C . GLY A 1 302 ? 33.565 17.062 -127.565 1.00 70.50 302 GLY A C 1
ATOM 2475 O O . GLY A 1 302 ? 32.463 17.181 -127.034 1.00 70.50 302 GLY A O 1
ATOM 2476 N N . GLU A 1 303 ? 34.255 15.915 -127.540 1.00 71.31 303 GLU A N 1
ATOM 2477 C CA . GLU A 1 303 ? 33.831 14.708 -126.818 1.00 71.31 303 GLU A CA 1
ATOM 2478 C C . GLU A 1 303 ? 34.912 14.222 -125.839 1.00 71.31 303 GLU A C 1
ATOM 2480 O O . GLU A 1 303 ? 36.069 14.025 -126.211 1.00 71.31 303 GLU A O 1
ATOM 2485 N N . ASP A 1 304 ? 34.509 13.984 -124.586 1.00 66.44 304 ASP A N 1
ATOM 2486 C CA . ASP A 1 304 ? 35.382 13.486 -123.509 1.00 66.44 304 ASP A CA 1
ATOM 2487 C C . ASP A 1 304 ? 35.600 11.960 -123.543 1.00 66.44 304 ASP A C 1
ATOM 2489 O O . ASP A 1 304 ? 36.507 11.440 -122.886 1.00 66.44 304 ASP A O 1
ATOM 2493 N N . ASP A 1 305 ? 34.751 11.228 -124.272 1.00 75.62 305 ASP A N 1
ATOM 2494 C CA . ASP A 1 305 ? 34.741 9.765 -124.313 1.00 75.62 305 ASP A CA 1
ATOM 2495 C C . ASP A 1 305 ? 35.652 9.240 -125.432 1.00 75.62 305 ASP A C 1
ATOM 2497 O O . ASP A 1 305 ? 35.358 9.377 -126.620 1.00 75.62 305 ASP A O 1
ATOM 2501 N N . VAL A 1 306 ? 36.772 8.629 -125.040 1.00 71.69 306 VAL A N 1
ATOM 2502 C CA . VAL A 1 306 ? 37.833 8.181 -125.955 1.00 71.69 306 VAL A CA 1
ATOM 2503 C C . VAL A 1 306 ? 37.325 7.140 -126.958 1.00 71.69 306 VAL A C 1
ATOM 2505 O O . VAL A 1 306 ? 37.713 7.191 -128.124 1.00 71.69 306 VAL A O 1
ATOM 2508 N N . ASP A 1 307 ? 36.423 6.242 -126.552 1.00 75.06 307 ASP A N 1
ATOM 2509 C CA . ASP A 1 307 ? 35.901 5.201 -127.446 1.00 75.06 307 ASP A CA 1
ATOM 2510 C C . ASP A 1 307 ? 34.959 5.789 -128.510 1.00 75.06 307 ASP A C 1
ATOM 2512 O O . ASP A 1 307 ? 34.967 5.349 -129.663 1.00 75.06 307 ASP A O 1
ATOM 2516 N N . LYS A 1 308 ? 34.189 6.832 -128.161 1.00 75.88 308 LYS A N 1
ATOM 2517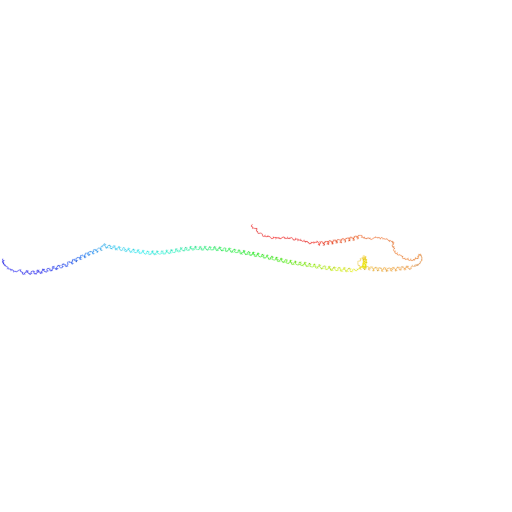 C CA . LYS A 1 308 ? 33.370 7.577 -129.134 1.00 75.88 308 LYS A CA 1
ATOM 2518 C C . LYS A 1 308 ? 34.222 8.444 -130.051 1.00 75.88 308 LYS A C 1
ATOM 2520 O O . LYS A 1 308 ? 33.972 8.469 -131.253 1.00 75.88 308 LYS A O 1
ATOM 2525 N N . LEU A 1 309 ? 35.261 9.087 -129.514 1.00 76.81 309 LEU A N 1
ATOM 2526 C CA . LEU A 1 309 ? 36.214 9.864 -130.302 1.00 76.81 309 LEU A CA 1
ATOM 2527 C C . LEU A 1 309 ? 36.887 8.996 -131.373 1.00 76.81 309 LEU A C 1
ATOM 2529 O O . LEU A 1 309 ? 36.990 9.424 -132.520 1.00 76.81 309 LEU A O 1
ATOM 2533 N N . ILE A 1 310 ? 37.284 7.767 -131.025 1.00 78.81 310 ILE A N 1
ATOM 2534 C CA . ILE A 1 310 ? 37.821 6.797 -131.988 1.00 78.81 310 ILE A CA 1
ATOM 2535 C C . ILE A 1 310 ? 36.764 6.448 -133.045 1.00 78.81 310 ILE A C 1
ATOM 2537 O O . ILE A 1 310 ? 37.078 6.513 -134.228 1.00 78.81 310 ILE A O 1
ATOM 2541 N N . GLN A 1 311 ? 35.513 6.159 -132.666 1.00 79.19 311 GLN A N 1
ATOM 2542 C CA . GLN A 1 311 ? 34.447 5.855 -133.637 1.00 79.19 311 GLN A CA 1
ATOM 2543 C C . GLN A 1 311 ? 34.146 7.023 -134.591 1.00 79.19 311 GLN A C 1
ATOM 2545 O O . GLN A 1 311 ? 34.041 6.808 -135.797 1.00 79.19 311 GLN A O 1
ATOM 2550 N N . GLU A 1 312 ? 34.050 8.258 -134.093 1.00 77.25 312 GLU A N 1
ATOM 2551 C CA . GLU A 1 312 ? 33.859 9.447 -134.934 1.00 77.25 312 GLU A CA 1
ATOM 2552 C C . GLU A 1 312 ? 35.070 9.720 -135.833 1.00 77.25 312 GLU A C 1
ATOM 2554 O O . GLU A 1 312 ? 34.896 10.115 -136.987 1.00 77.25 312 GLU A O 1
ATOM 2559 N N . PHE A 1 313 ? 36.295 9.496 -135.345 1.00 79.62 313 PHE A N 1
ATOM 2560 C CA . PHE A 1 313 ? 37.493 9.653 -136.165 1.00 79.62 313 PHE A CA 1
ATOM 2561 C C . PHE A 1 313 ? 37.571 8.572 -137.247 1.00 79.62 313 PHE A C 1
ATOM 2563 O O . PHE A 1 313 ? 37.810 8.916 -138.398 1.00 79.62 313 PHE A O 1
ATOM 2570 N N . THR A 1 314 ? 37.276 7.307 -136.927 1.00 81.38 314 THR A N 1
ATOM 2571 C CA . THR A 1 314 ? 37.193 6.215 -137.910 1.00 81.38 314 THR A CA 1
ATOM 2572 C C . THR A 1 314 ? 36.095 6.481 -138.939 1.00 81.38 314 THR A C 1
ATOM 2574 O O . THR A 1 314 ? 36.369 6.382 -140.128 1.00 81.38 314 THR A O 1
ATOM 2577 N N . ARG A 1 315 ? 34.895 6.926 -138.535 1.00 82.19 315 ARG A N 1
ATOM 2578 C CA . ARG A 1 315 ? 33.823 7.302 -139.476 1.00 82.19 315 ARG A CA 1
ATOM 2579 C C . ARG A 1 315 ? 34.261 8.428 -140.418 1.00 82.19 315 ARG A C 1
ATOM 2581 O O . ARG A 1 315 ? 34.044 8.343 -141.623 1.00 82.19 315 ARG A O 1
ATOM 2588 N N . ARG A 1 316 ? 34.901 9.481 -139.894 1.00 80.31 316 ARG A N 1
ATOM 2589 C CA . ARG A 1 316 ? 35.414 10.596 -140.714 1.00 80.31 316 ARG A CA 1
ATOM 2590 C C . ARG A 1 316 ? 36.620 10.204 -141.563 1.00 80.31 316 ARG A C 1
ATOM 2592 O O . ARG A 1 316 ? 36.817 10.793 -142.621 1.00 80.31 316 ARG A O 1
ATOM 2599 N N . GLU A 1 317 ? 37.431 9.246 -141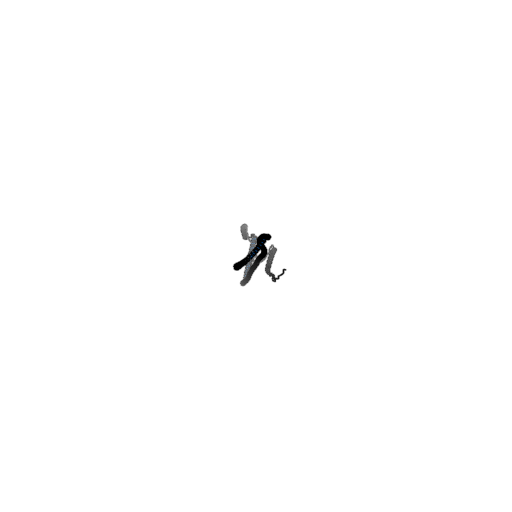.124 1.00 83.19 317 GLU A N 1
ATOM 2600 C CA . GLU A 1 317 ? 38.531 8.680 -141.904 1.00 83.19 317 GLU A CA 1
ATOM 2601 C C . GLU A 1 317 ? 37.991 7.812 -143.044 1.00 83.19 317 GLU A C 1
ATOM 2603 O O . GLU A 1 317 ? 38.432 7.987 -144.172 1.00 83.19 317 GLU A O 1
ATOM 2608 N N . GLU A 1 318 ? 36.978 6.977 -142.806 1.00 82.25 318 GLU A N 1
ATOM 2609 C CA . GLU A 1 318 ? 36.260 6.218 -143.838 1.00 82.25 318 GLU A CA 1
ATOM 2610 C C . GLU A 1 318 ? 35.568 7.149 -144.849 1.00 82.25 318 GLU A C 1
ATOM 2612 O O . GLU A 1 318 ? 35.692 6.945 -146.057 1.00 82.25 318 GLU A O 1
ATOM 2617 N N . GLU A 1 319 ? 34.914 8.222 -144.388 1.00 82.25 319 GLU A N 1
ATOM 2618 C CA . GLU A 1 319 ? 34.323 9.258 -145.248 1.00 82.25 319 GLU A CA 1
ATOM 2619 C C . GLU A 1 319 ? 35.389 10.014 -146.059 1.00 82.25 319 GLU A C 1
ATOM 2621 O O . GLU A 1 319 ? 35.227 10.197 -147.267 1.00 82.25 319 GLU A O 1
ATOM 2626 N N . ASN A 1 320 ? 36.512 10.403 -145.445 1.00 83.19 320 ASN A N 1
ATOM 2627 C CA . ASN A 1 320 ? 37.635 11.020 -146.158 1.00 83.19 320 ASN A CA 1
ATOM 2628 C C . ASN A 1 320 ? 38.330 10.047 -147.112 1.00 83.19 320 ASN A C 1
ATOM 2630 O O . ASN A 1 320 ? 38.795 10.472 -148.164 1.00 83.19 320 ASN A O 1
ATOM 2634 N N . TYR A 1 321 ? 38.402 8.758 -146.789 1.00 83.19 321 TYR A N 1
ATOM 2635 C CA . TYR A 1 321 ? 38.985 7.731 -147.646 1.00 83.19 321 TYR A CA 1
ATOM 2636 C C . TYR A 1 321 ? 38.077 7.447 -148.848 1.00 83.19 321 TYR A C 1
ATOM 2638 O O . TYR A 1 321 ? 38.560 7.344 -149.975 1.00 83.19 321 TYR A O 1
ATOM 2646 N N . ALA A 1 322 ? 36.756 7.429 -148.648 1.00 79.88 322 ALA A N 1
ATOM 2647 C CA . ALA A 1 322 ? 35.774 7.396 -149.727 1.00 79.88 322 ALA A CA 1
ATOM 2648 C C . ALA A 1 322 ? 35.860 8.652 -150.615 1.00 79.88 322 ALA A C 1
ATOM 2650 O O . ALA A 1 322 ? 35.906 8.529 -151.839 1.00 79.88 322 ALA A O 1
ATOM 2651 N N . LEU A 1 323 ? 35.973 9.848 -150.023 1.00 78.50 323 LEU A N 1
ATOM 2652 C CA . LEU A 1 323 ? 36.202 11.098 -150.759 1.00 78.50 323 LEU A CA 1
ATOM 2653 C C . LEU A 1 323 ? 37.548 11.105 -151.492 1.00 78.50 323 LEU A C 1
ATOM 2655 O O . LEU A 1 323 ? 37.613 11.580 -152.619 1.00 78.50 323 LEU A O 1
ATOM 2659 N N . PHE A 1 324 ? 38.614 10.561 -150.904 1.00 77.69 324 PHE A N 1
ATOM 2660 C CA . PHE A 1 324 ? 39.931 10.456 -151.532 1.00 77.69 324 PHE A CA 1
ATOM 2661 C C . PHE A 1 324 ? 39.916 9.468 -152.701 1.00 77.69 324 PHE A C 1
ATOM 2663 O O . PHE A 1 324 ? 40.488 9.760 -153.747 1.00 77.69 324 PHE A O 1
ATOM 2670 N N . ASN A 1 325 ? 39.214 8.341 -152.574 1.00 80.19 325 ASN A N 1
ATOM 2671 C CA . ASN A 1 325 ? 39.000 7.407 -153.677 1.00 80.19 325 ASN A CA 1
ATOM 2672 C C . ASN A 1 325 ? 38.164 8.044 -154.793 1.00 80.19 325 ASN A C 1
ATOM 2674 O O . ASN A 1 325 ? 38.589 7.997 -155.942 1.00 80.19 325 ASN A O 1
ATOM 2678 N N . TYR A 1 326 ? 37.069 8.737 -154.466 1.00 82.00 326 TYR A N 1
ATOM 2679 C CA . TYR A 1 326 ? 36.281 9.496 -155.442 1.00 82.00 326 TYR A CA 1
ATOM 2680 C C . TYR A 1 326 ? 37.106 10.598 -156.127 1.00 82.00 326 TYR A C 1
ATOM 2682 O O . TYR A 1 326 ? 37.068 10.735 -157.346 1.00 82.00 326 TYR A O 1
ATOM 2690 N N . ILE A 1 327 ? 37.921 11.350 -155.379 1.00 79.94 327 ILE A N 1
ATOM 2691 C CA . ILE A 1 327 ? 38.843 12.349 -155.936 1.00 79.94 327 ILE A CA 1
ATOM 2692 C C . ILE A 1 327 ? 39.894 11.683 -156.822 1.00 79.94 327 ILE A C 1
ATOM 2694 O O . ILE A 1 327 ? 40.188 12.219 -157.881 1.00 79.94 327 ILE A O 1
ATOM 2698 N N . ASN A 1 328 ? 40.439 10.521 -156.456 1.00 78.88 328 ASN A N 1
ATOM 2699 C CA . ASN A 1 328 ? 41.380 9.788 -157.305 1.00 78.88 328 ASN A CA 1
ATOM 2700 C C . ASN A 1 328 ? 40.714 9.256 -158.578 1.00 78.88 328 ASN A C 1
ATOM 2702 O O . ASN A 1 328 ? 41.334 9.288 -159.640 1.00 78.88 328 ASN A O 1
ATOM 2706 N N . GLU A 1 329 ? 39.467 8.801 -158.500 1.00 82.31 329 GLU A N 1
ATOM 2707 C CA . GLU A 1 329 ? 38.681 8.312 -159.632 1.00 82.31 329 GLU A CA 1
ATOM 2708 C C . GLU A 1 329 ? 38.357 9.468 -160.592 1.00 82.31 329 GLU A C 1
ATOM 2710 O O . GLU A 1 329 ? 38.741 9.411 -161.759 1.00 82.31 329 GLU A O 1
ATOM 2715 N N . VAL A 1 330 ? 37.855 10.597 -160.078 1.00 76.44 330 VAL A N 1
ATOM 2716 C CA . VAL A 1 330 ? 37.680 11.855 -160.829 1.00 76.44 330 VAL A CA 1
ATOM 2717 C C . VAL A 1 330 ? 39.012 12.390 -161.366 1.00 76.44 330 VAL A C 1
ATOM 2719 O O . VAL A 1 330 ? 39.077 12.834 -162.507 1.00 76.44 330 VAL A O 1
ATOM 2722 N N . CYS A 1 331 ? 40.113 12.334 -160.612 1.00 74.94 331 CYS A N 1
ATOM 2723 C CA . CYS A 1 331 ? 41.438 12.708 -161.113 1.00 74.94 331 CYS A CA 1
ATOM 2724 C C . CYS A 1 331 ? 41.931 11.756 -162.208 1.00 74.94 331 CYS A C 1
ATOM 2726 O O . CYS A 1 331 ? 42.639 12.202 -163.109 1.00 74.94 331 CYS A O 1
ATOM 2728 N N . THR A 1 332 ? 41.550 10.480 -162.173 1.00 81.75 332 THR A N 1
ATOM 2729 C CA . THR A 1 332 ? 41.858 9.496 -163.218 1.00 81.75 332 THR A CA 1
ATOM 2730 C C . THR A 1 332 ? 41.007 9.745 -164.463 1.00 81.75 332 THR A C 1
ATOM 2732 O O . THR A 1 332 ? 41.552 9.753 -165.564 1.00 81.75 332 THR A O 1
ATOM 2735 N N . GLU A 1 333 ? 39.721 10.077 -164.322 1.00 78.00 333 GLU A N 1
ATOM 2736 C CA . GLU A 1 333 ? 38.877 10.558 -165.423 1.00 78.00 333 GLU A CA 1
ATOM 2737 C C . GLU A 1 333 ? 39.407 11.865 -166.026 1.00 78.00 333 GLU A C 1
ATOM 2739 O O . GLU A 1 333 ? 39.534 11.980 -167.243 1.00 78.00 333 GLU A O 1
ATOM 2744 N N . LEU A 1 334 ? 39.794 12.837 -165.198 1.00 72.12 334 LEU A N 1
ATOM 2745 C CA . LEU A 1 334 ? 40.335 14.129 -165.627 1.00 72.12 334 LEU A CA 1
ATOM 2746 C C . LEU A 1 334 ? 41.712 13.955 -166.285 1.00 72.12 334 LEU A C 1
ATOM 2748 O O . LEU A 1 334 ? 42.030 14.660 -167.242 1.00 72.12 334 LEU A O 1
ATOM 2752 N N . LYS A 1 335 ? 42.507 12.969 -165.852 1.00 73.50 335 LYS A N 1
ATOM 2753 C CA . LYS A 1 335 ? 43.766 12.580 -166.499 1.00 73.50 335 LYS A CA 1
ATOM 2754 C C . LYS A 1 335 ? 43.523 11.861 -167.825 1.00 73.50 335 LYS A C 1
ATOM 2756 O O . LYS A 1 335 ? 44.156 12.237 -168.802 1.00 73.50 335 LYS A O 1
ATOM 2761 N N . ASN A 1 336 ? 42.546 10.958 -167.911 1.00 76.44 336 ASN A N 1
ATOM 2762 C CA . ASN A 1 336 ? 42.103 10.350 -169.171 1.00 76.44 336 ASN A CA 1
ATOM 2763 C C . ASN A 1 336 ? 41.575 11.412 -170.152 1.00 76.44 336 ASN A C 1
ATOM 2765 O O . ASN A 1 336 ? 41.924 11.401 -171.329 1.00 76.44 336 ASN A O 1
ATOM 2769 N N . LEU A 1 337 ? 40.796 12.387 -169.677 1.00 69.62 337 LEU A N 1
ATOM 2770 C CA . LEU A 1 337 ? 40.307 13.507 -170.479 1.00 69.62 337 LEU A CA 1
ATOM 2771 C C . LEU A 1 337 ? 41.456 14.442 -170.895 1.00 69.62 337 LEU A C 1
ATOM 2773 O O . LEU A 1 337 ? 41.516 14.875 -172.045 1.00 69.62 337 LEU A O 1
ATOM 2777 N N . SER A 1 338 ? 42.415 14.701 -170.000 1.00 67.06 338 SER A N 1
ATOM 2778 C CA . SER A 1 338 ? 43.638 15.453 -170.296 1.00 67.06 338 SER A CA 1
ATOM 2779 C C . SER A 1 338 ? 44.503 14.741 -171.330 1.00 67.06 338 SER A C 1
ATOM 2781 O O . SER A 1 338 ? 45.007 15.396 -172.235 1.00 67.06 338 SER A O 1
ATOM 2783 N N . ASP A 1 339 ? 44.663 13.424 -171.240 1.00 71.44 339 ASP A N 1
ATOM 2784 C CA . ASP A 1 339 ? 45.478 12.636 -172.162 1.00 71.44 339 ASP A CA 1
ATOM 2785 C C . ASP A 1 339 ? 44.764 12.421 -173.508 1.00 71.44 339 ASP A C 1
ATOM 2787 O O . ASP A 1 339 ? 45.423 12.461 -174.544 1.00 71.44 339 ASP A O 1
ATOM 2791 N N . ASN A 1 340 ? 43.427 12.390 -173.543 1.00 71.31 340 ASN A N 1
ATOM 2792 C CA . ASN A 1 340 ? 42.642 12.545 -174.774 1.00 71.31 340 ASN A CA 1
ATOM 2793 C C . ASN A 1 340 ? 42.855 13.933 -175.416 1.00 71.31 340 ASN A C 1
ATOM 2795 O O . ASN A 1 340 ? 43.070 14.038 -176.625 1.00 71.31 340 ASN A O 1
ATOM 2799 N N . VAL A 1 341 ? 42.888 15.010 -174.621 1.00 63.38 341 VAL A N 1
ATOM 2800 C CA . VAL A 1 341 ? 43.234 16.363 -175.100 1.00 63.38 341 VAL A CA 1
ATOM 2801 C C . VAL A 1 341 ? 44.705 16.453 -175.543 1.00 63.38 341 VAL A C 1
ATOM 2803 O O . VAL A 1 341 ? 45.005 17.149 -176.516 1.00 63.38 341 VAL A O 1
ATOM 2806 N N . LYS A 1 342 ? 45.634 15.730 -174.902 1.00 62.25 342 LYS A N 1
ATOM 2807 C CA . LYS A 1 342 ? 47.038 15.637 -175.339 1.00 62.25 342 LYS A CA 1
ATOM 2808 C C . LYS A 1 342 ? 47.189 14.811 -176.616 1.00 62.25 342 LYS A C 1
ATOM 2810 O O . LYS A 1 342 ? 47.959 15.231 -177.466 1.00 62.25 342 LYS A O 1
ATOM 2815 N N . MET A 1 343 ? 46.442 13.721 -176.804 1.00 59.72 343 MET A N 1
ATOM 2816 C CA . MET A 1 343 ? 46.363 12.972 -178.070 1.00 59.72 343 MET A CA 1
ATOM 2817 C C . MET A 1 343 ? 45.858 13.869 -179.208 1.00 59.72 343 MET A C 1
ATOM 2819 O O . MET A 1 343 ? 46.464 13.921 -180.278 1.00 59.72 343 MET A O 1
ATOM 2823 N N . LEU A 1 344 ? 44.806 14.656 -178.958 1.00 57.94 344 LEU A N 1
ATOM 2824 C CA . LEU A 1 344 ? 44.296 15.642 -179.916 1.00 57.94 344 LEU A CA 1
ATOM 2825 C C . LEU A 1 344 ? 45.325 16.742 -180.236 1.00 57.94 344 LEU A C 1
ATOM 2827 O O . LEU A 1 344 ? 45.441 17.136 -181.394 1.00 57.94 344 LEU A O 1
ATOM 2831 N N . ARG A 1 345 ? 46.127 17.193 -179.258 1.00 53.31 345 ARG A N 1
ATOM 2832 C CA . ARG A 1 345 ? 47.260 18.110 -179.508 1.00 53.31 345 ARG A CA 1
ATOM 2833 C C . ARG A 1 345 ? 48.452 17.433 -180.203 1.00 53.31 345 ARG A C 1
ATOM 2835 O O . ARG A 1 345 ? 49.107 18.071 -181.018 1.00 53.31 345 ARG A O 1
ATOM 2842 N N . ALA A 1 346 ? 48.726 16.158 -179.929 1.00 50.31 346 ALA A N 1
ATOM 2843 C CA . ALA A 1 346 ? 49.824 15.397 -180.531 1.00 50.31 346 ALA A CA 1
ATOM 2844 C C . ALA A 1 346 ? 49.583 15.092 -182.020 1.00 50.31 346 ALA A C 1
ATOM 2846 O O . ALA A 1 346 ? 50.536 15.012 -182.795 1.00 50.31 346 ALA A O 1
ATOM 2847 N N . ASN A 1 347 ? 48.318 15.021 -182.443 1.00 48.41 347 ASN A N 1
ATOM 2848 C CA . ASN A 1 347 ? 47.940 14.907 -183.852 1.00 48.41 347 ASN A CA 1
ATOM 2849 C C . ASN A 1 347 ? 48.148 16.203 -184.671 1.00 48.41 347 ASN A C 1
ATOM 2851 O O . ASN A 1 347 ? 47.905 16.191 -185.876 1.00 48.41 347 ASN A O 1
ATOM 2855 N N . ILE A 1 348 ? 48.650 17.297 -184.071 1.00 38.91 348 ILE A N 1
ATOM 2856 C CA . ILE A 1 348 ? 49.015 18.543 -184.774 1.00 38.91 348 ILE A CA 1
ATOM 2857 C C . ILE A 1 348 ? 50.485 18.943 -184.490 1.00 38.91 348 ILE A C 1
ATOM 2859 O O . ILE A 1 348 ? 50.790 19.983 -183.922 1.00 38.91 348 ILE A O 1
ATOM 2863 N N . GLY A 1 349 ? 51.412 18.094 -184.948 1.00 29.38 349 GLY A N 1
ATOM 2864 C CA . GLY A 1 349 ? 52.499 18.517 -185.850 1.00 29.38 349 GLY A CA 1
ATOM 2865 C C . GLY A 1 349 ? 53.761 19.260 -185.350 1.00 29.38 349 GLY A C 1
ATOM 2866 O O . GLY A 1 349 ? 53.847 20.463 -185.548 1.00 29.38 349 GLY A O 1
ATOM 2867 N N . LYS A 1 350 ? 54.822 18.481 -185.036 1.00 28.64 350 LYS A N 1
ATOM 2868 C CA . LYS A 1 350 ? 56.231 18.610 -185.548 1.00 28.64 350 LYS A CA 1
ATOM 2869 C C . LYS A 1 350 ? 57.065 19.909 -185.227 1.00 28.64 350 LYS A C 1
ATOM 2871 O O . LYS A 1 350 ? 56.524 20.872 -184.711 1.00 28.64 350 LYS A O 1
ATOM 2876 N N . PRO A 1 351 ? 58.392 19.980 -185.529 1.00 38.34 351 PRO A N 1
ATOM 2877 C CA . PRO A 1 351 ? 59.468 19.137 -184.968 1.00 38.34 351 PRO A CA 1
ATOM 2878 C C . PRO A 1 351 ? 60.810 19.890 -184.645 1.00 38.34 351 PRO A C 1
ATOM 2880 O O . PRO A 1 351 ? 61.013 21.024 -185.046 1.00 38.34 351 PRO A O 1
ATOM 2883 N N . PHE A 1 352 ? 61.751 19.192 -183.987 1.00 25.45 352 PHE A N 1
ATOM 2884 C CA . PHE A 1 352 ? 63.240 19.230 -184.098 1.00 25.45 352 PHE A CA 1
ATOM 2885 C C . PHE A 1 352 ? 64.090 20.501 -184.432 1.00 25.45 352 PHE A C 1
ATOM 2887 O O . PHE A 1 352 ? 63.923 21.136 -185.465 1.00 25.45 352 PHE A O 1
ATOM 2894 N N . CYS A 1 353 ? 65.224 20.584 -183.697 1.00 25.69 353 CYS A N 1
ATOM 2895 C CA . CYS A 1 353 ? 66.618 20.908 -184.121 1.00 25.69 353 CYS A CA 1
ATOM 2896 C C . CYS A 1 353 ? 67.293 22.278 -183.792 1.00 25.69 353 CYS A C 1
ATOM 2898 O O . CYS A 1 353 ? 67.020 23.286 -184.426 1.00 25.69 353 CYS A O 1
ATOM 2900 N N . PHE A 1 354 ? 68.297 22.215 -182.889 1.00 26.03 354 PHE A N 1
ATOM 2901 C CA . PHE A 1 354 ? 69.678 22.773 -182.966 1.00 26.03 354 PHE A CA 1
ATOM 2902 C C . PHE A 1 354 ? 69.967 24.240 -183.398 1.00 26.03 354 PHE A C 1
ATOM 2904 O O . PHE A 1 354 ? 69.752 24.568 -184.557 1.00 26.03 354 PHE A O 1
ATOM 2911 N N . PHE A 1 355 ? 70.678 25.033 -182.556 1.00 25.27 355 PHE A N 1
ATOM 2912 C CA . PHE A 1 355 ? 72.134 25.373 -182.679 1.00 25.27 355 PHE A CA 1
ATOM 2913 C C . PHE A 1 355 ? 72.644 26.381 -181.595 1.00 25.27 355 PHE A C 1
ATOM 2915 O O . PHE A 1 355 ? 72.040 27.435 -181.470 1.00 25.27 355 PHE A O 1
ATOM 2922 N N . TYR A 1 356 ? 73.781 26.082 -180.917 1.00 28.41 356 TYR A N 1
ATOM 2923 C CA . TYR A 1 356 ? 74.823 26.972 -180.295 1.00 28.41 356 TYR A CA 1
ATOM 2924 C C . TYR A 1 356 ? 74.403 28.127 -179.325 1.00 28.41 356 TYR A C 1
ATOM 2926 O O . TYR A 1 356 ? 73.284 28.606 -179.362 1.00 28.41 356 TYR A O 1
ATOM 2934 N N . CYS A 1 357 ? 75.177 28.640 -178.349 1.00 25.03 357 CYS A N 1
ATOM 2935 C CA . CYS A 1 357 ? 76.622 28.856 -178.079 1.00 25.03 357 CYS A CA 1
ATOM 2936 C C . CYS A 1 357 ? 76.833 28.994 -176.527 1.00 25.03 357 CYS A C 1
ATOM 2938 O O . CYS A 1 357 ? 75.847 29.236 -175.840 1.00 25.03 357 CYS A O 1
ATOM 2940 N N . VAL A 1 358 ? 78.016 29.004 -175.872 1.00 30.41 358 VAL A N 1
ATOM 2941 C CA . VAL A 1 358 ? 79.378 28.446 -176.100 1.00 30.41 358 VAL A CA 1
ATOM 2942 C C . VAL A 1 358 ? 80.239 28.644 -174.809 1.00 30.41 358 VAL A C 1
ATOM 2944 O O . VAL A 1 358 ? 80.043 29.654 -174.145 1.00 30.41 358 VAL A O 1
ATOM 2947 N N . HIS A 1 359 ? 81.221 27.764 -174.509 1.00 29.61 359 HIS A N 1
ATOM 2948 C CA . HIS A 1 359 ? 82.335 27.923 -173.513 1.00 29.61 359 HIS A CA 1
ATOM 2949 C C . HIS A 1 359 ? 81.996 28.081 -171.994 1.00 29.61 359 HIS A C 1
ATOM 2951 O O . HIS A 1 359 ? 81.050 28.761 -171.633 1.00 29.61 359 HIS A O 1
ATOM 2957 N N . VAL A 1 360 ? 82.729 27.530 -171.003 1.00 29.89 360 VAL A N 1
ATOM 2958 C CA . VAL A 1 360 ? 83.971 26.712 -170.940 1.00 29.89 360 VAL A CA 1
ATOM 2959 C C . VAL A 1 360 ? 83.785 25.575 -169.916 1.00 29.89 360 VAL A C 1
ATOM 2961 O O . VAL A 1 360 ? 83.266 25.811 -168.828 1.00 29.89 360 VAL A O 1
ATOM 2964 N N . CYS A 1 361 ? 84.287 24.369 -170.202 1.00 33.34 361 CYS A N 1
ATOM 2965 C CA . CYS A 1 361 ? 84.468 23.311 -169.197 1.00 33.34 361 CYS A CA 1
ATOM 2966 C C . CYS A 1 361 ? 85.924 23.263 -168.709 1.00 33.34 361 CYS A C 1
ATOM 2968 O O . CYS A 1 361 ? 86.807 23.199 -169.554 1.00 33.34 361 CYS A O 1
ATOM 2970 N N . PHE A 1 362 ? 86.160 23.202 -167.392 1.00 28.20 362 PHE A N 1
ATOM 2971 C CA . PHE A 1 362 ? 87.234 22.429 -166.728 1.00 28.20 362 PHE A CA 1
ATOM 2972 C C . PHE A 1 362 ? 86.969 22.491 -165.200 1.00 28.20 362 PHE A C 1
ATOM 2974 O O . PHE A 1 362 ? 86.965 23.570 -164.626 1.00 28.20 362 PHE A O 1
ATOM 2981 N N . TYR A 1 363 ? 86.423 21.447 -164.570 1.00 28.58 363 TYR A N 1
ATOM 2982 C CA . TYR A 1 363 ? 87.102 20.276 -163.981 1.00 28.58 363 TYR A CA 1
ATOM 2983 C C . TYR A 1 363 ? 87.433 20.434 -162.474 1.00 28.58 363 TYR A C 1
ATOM 2985 O O . TYR A 1 363 ? 88.350 21.154 -162.102 1.00 28.58 363 TYR A O 1
ATOM 2993 N N . LEU A 1 364 ? 86.750 19.605 -161.668 1.00 30.14 364 LEU A N 1
ATOM 2994 C CA . LEU A 1 364 ? 87.173 19.007 -160.385 1.00 30.14 364 LEU A CA 1
ATOM 2995 C C . LEU A 1 364 ? 87.048 19.744 -159.022 1.00 30.14 364 LEU A C 1
ATOM 2997 O O . LEU A 1 364 ? 87.362 20.914 -158.876 1.00 30.14 364 LEU A O 1
ATOM 3001 N N . MET A 1 365 ? 86.708 18.908 -158.020 1.00 22.55 365 MET A N 1
ATOM 3002 C CA . MET A 1 365 ? 86.920 18.988 -156.554 1.00 22.55 365 MET A CA 1
ATOM 3003 C C . MET A 1 365 ? 86.271 20.149 -155.766 1.00 22.55 365 MET A C 1
ATOM 3005 O O . MET A 1 365 ? 86.570 21.309 -155.993 1.00 22.55 365 MET A O 1
ATOM 3009 N N . ILE A 1 366 ? 85.280 19.922 -154.885 1.00 27.41 366 ILE A N 1
ATOM 3010 C CA . ILE A 1 366 ? 85.175 19.093 -153.647 1.00 27.41 366 ILE A CA 1
ATOM 3011 C C . ILE A 1 366 ? 85.389 19.935 -152.370 1.00 27.41 366 ILE A C 1
ATOM 3013 O O . ILE A 1 366 ? 86.425 20.560 -152.199 1.00 27.41 366 ILE A O 1
ATOM 3017 N N . CYS A 1 367 ? 84.408 19.830 -151.458 1.00 27.09 367 CYS A N 1
ATOM 3018 C CA . CYS A 1 367 ? 84.399 20.218 -150.036 1.00 27.09 367 CYS A CA 1
ATOM 3019 C C . CYS A 1 367 ? 84.709 21.676 -149.632 1.00 27.09 367 CYS A C 1
ATOM 3021 O O . CYS A 1 367 ? 85.866 22.075 -149.605 1.00 27.09 367 CYS A O 1
ATOM 3023 N N . ALA A 1 368 ? 83.709 22.354 -149.043 1.00 27.22 368 ALA A N 1
ATOM 3024 C CA . ALA A 1 368 ? 83.805 22.817 -147.647 1.00 27.22 368 ALA A CA 1
ATOM 3025 C C . ALA A 1 368 ? 82.440 23.216 -147.031 1.00 27.22 368 ALA A C 1
ATOM 3027 O O . ALA A 1 368 ? 81.650 23.939 -147.623 1.00 27.22 368 ALA A O 1
ATOM 3028 N N . GLU A 1 369 ? 82.216 22.701 -145.822 1.00 27.42 369 GLU A N 1
ATOM 3029 C CA . GLU A 1 369 ? 81.579 23.288 -144.629 1.00 27.42 369 GLU A CA 1
ATOM 3030 C C . GLU A 1 369 ? 80.594 24.492 -144.651 1.00 27.42 369 GLU A C 1
ATOM 3032 O O . GLU A 1 369 ? 80.902 25.574 -145.126 1.00 27.42 369 GLU A O 1
ATOM 3037 N N . LYS A 1 370 ? 79.548 24.320 -143.814 1.00 30.75 370 LYS A N 1
ATOM 3038 C CA . LYS A 1 370 ? 78.993 25.258 -142.796 1.00 30.75 370 LYS A CA 1
ATOM 3039 C C . LYS A 1 370 ? 78.348 26.600 -143.210 1.00 30.75 370 LYS A C 1
ATOM 3041 O O . LYS A 1 370 ? 78.904 27.392 -143.945 1.00 30.75 370 LYS A O 1
ATOM 3046 N N . LYS A 1 371 ? 77.221 26.875 -142.518 1.00 28.41 371 LYS A N 1
ATOM 3047 C CA . LYS A 1 371 ? 76.786 28.144 -141.868 1.00 28.41 371 LYS A CA 1
ATOM 3048 C C . LYS A 1 371 ? 77.193 29.473 -142.558 1.00 28.41 371 LYS A C 1
ATOM 3050 O O . LYS A 1 371 ? 78.365 29.770 -142.697 1.00 28.41 371 LYS A O 1
ATOM 3055 N N . THR A 1 372 ? 76.295 30.430 -142.802 1.00 25.06 372 THR A N 1
ATOM 3056 C CA . THR A 1 372 ? 75.132 30.832 -141.979 1.00 25.06 372 THR A CA 1
ATOM 3057 C C . THR A 1 372 ? 74.252 31.836 -142.747 1.00 25.06 372 THR A C 1
ATOM 3059 O O . THR A 1 372 ? 74.736 32.436 -143.695 1.00 25.06 372 THR A O 1
ATOM 3062 N N . MET A 1 373 ? 73.008 32.041 -142.280 1.00 27.98 373 MET A N 1
ATOM 3063 C CA . MET A 1 373 ? 72.235 33.311 -142.228 1.00 27.98 373 MET A CA 1
ATOM 3064 C C . MET A 1 373 ? 72.678 34.466 -143.164 1.00 27.98 373 MET A C 1
ATOM 3066 O O . MET A 1 373 ? 73.794 34.955 -143.041 1.00 27.98 373 MET A O 1
ATOM 3070 N N . GLY A 1 374 ? 71.819 35.074 -143.985 1.00 28.69 374 GLY A N 1
ATOM 3071 C CA . GLY A 1 374 ? 70.351 35.047 -144.044 1.00 28.69 374 GLY A CA 1
ATOM 3072 C C . GLY A 1 374 ? 69.843 36.319 -144.753 1.00 28.69 374 GLY A C 1
ATOM 3073 O O . GLY A 1 374 ? 70.590 36.880 -145.548 1.00 28.69 374 GLY A O 1
ATOM 3074 N N . LEU A 1 375 ? 68.649 36.810 -144.371 1.00 29.44 375 LEU A N 1
ATOM 3075 C CA . LEU A 1 375 ? 67.933 38.001 -144.903 1.00 29.44 375 LEU A CA 1
ATOM 3076 C C . LEU A 1 375 ? 67.219 37.755 -146.253 1.00 29.44 375 LEU A C 1
ATOM 3078 O O . LEU A 1 375 ? 67.773 37.093 -147.121 1.00 29.44 375 LEU A O 1
ATOM 3082 N N . THR A 1 376 ? 66.005 38.250 -146.532 1.00 30.59 376 THR A N 1
ATOM 3083 C CA . THR A 1 376 ? 64.921 38.938 -145.767 1.00 30.59 376 THR A CA 1
ATOM 3084 C C . THR A 1 376 ? 63.638 38.832 -146.632 1.00 30.59 376 THR A C 1
ATOM 3086 O O . THR A 1 376 ? 63.746 38.553 -147.820 1.00 30.59 376 THR A O 1
ATOM 3089 N N . TYR A 1 377 ? 62.385 38.965 -146.178 1.00 29.80 377 TYR A N 1
ATOM 3090 C CA . TYR A 1 377 ? 61.688 40.001 -145.384 1.00 29.80 377 TYR A CA 1
ATOM 3091 C C . TYR A 1 377 ? 60.345 39.399 -144.865 1.00 29.80 377 TYR A C 1
ATOM 3093 O O . TYR A 1 377 ? 59.898 38.407 -145.427 1.00 29.80 377 TYR A O 1
ATOM 3101 N N . LEU A 1 378 ? 59.543 39.955 -143.940 1.00 31.53 378 LEU A N 1
ATOM 3102 C CA . LEU A 1 378 ? 59.720 40.830 -142.762 1.00 31.53 378 LEU A CA 1
ATOM 3103 C C . LEU A 1 378 ? 58.304 41.188 -142.235 1.00 31.53 378 LEU A C 1
ATOM 3105 O O . LEU A 1 378 ? 57.671 42.073 -142.800 1.00 31.53 378 LEU A O 1
ATOM 3109 N N . LEU A 1 379 ? 57.820 40.588 -141.144 1.00 32.28 379 LEU A N 1
ATOM 3110 C CA . LEU A 1 379 ? 56.695 41.120 -140.351 1.00 32.28 379 LEU A CA 1
ATOM 3111 C C . LEU A 1 379 ? 56.897 40.771 -138.863 1.00 32.28 379 LEU A C 1
ATOM 3113 O O . LEU A 1 379 ? 57.522 39.766 -138.542 1.00 32.28 379 LEU A O 1
ATOM 3117 N N . LEU A 1 380 ? 56.423 41.669 -137.996 1.00 32.12 380 LEU A N 1
ATOM 3118 C CA . LEU A 1 380 ? 56.567 41.755 -136.532 1.00 32.12 380 LEU A CA 1
ATOM 3119 C C . LEU A 1 380 ? 56.533 40.388 -135.802 1.00 32.12 380 LEU A C 1
ATOM 3121 O O . LEU A 1 380 ? 55.784 39.504 -136.187 1.00 32.12 380 LEU A O 1
ATOM 3125 N N . GLY A 1 381 ? 57.246 40.141 -134.701 1.00 29.91 381 GLY A N 1
ATOM 3126 C CA . GLY A 1 381 ? 57.784 41.059 -133.691 1.00 29.91 381 GLY A CA 1
ATOM 3127 C C . GLY A 1 381 ? 57.361 40.571 -132.290 1.00 29.91 381 GLY A C 1
ATOM 3128 O O . GLY A 1 381 ? 56.259 40.071 -132.128 1.00 29.91 381 GLY A O 1
ATOM 3129 N N . LYS A 1 382 ? 58.266 40.677 -131.307 1.00 34.47 382 LYS A N 1
ATOM 3130 C CA . LYS A 1 382 ? 58.164 40.280 -129.874 1.00 34.47 382 LYS A CA 1
ATOM 3131 C C . LYS A 1 382 ? 56.787 40.616 -129.221 1.00 34.47 382 LYS A C 1
ATOM 3133 O O . LYS A 1 382 ? 56.146 41.558 -129.662 1.00 34.47 382 LYS A O 1
ATOM 3138 N N . ALA A 1 383 ? 56.333 40.000 -128.120 1.00 30.33 383 ALA A N 1
ATOM 3139 C CA . ALA A 1 383 ? 57.100 39.465 -126.989 1.00 30.33 383 ALA A CA 1
ATOM 3140 C C . ALA A 1 383 ? 56.334 38.435 -126.123 1.00 30.33 383 ALA A C 1
ATOM 3142 O O . ALA A 1 383 ? 55.137 38.217 -126.270 1.00 30.33 383 ALA A O 1
ATOM 3143 N N . PHE A 1 384 ? 57.068 37.855 -125.171 1.00 34.53 384 PHE A N 1
ATOM 3144 C CA . PHE A 1 384 ? 56.573 37.106 -124.017 1.00 34.53 384 PHE A CA 1
ATOM 3145 C C . PHE A 1 384 ? 56.003 38.103 -122.984 1.00 34.53 384 PHE A C 1
ATOM 3147 O O . PHE A 1 384 ? 56.777 38.890 -122.443 1.00 34.53 384 PHE A O 1
ATOM 3154 N N . ASP A 1 385 ? 54.701 38.063 -122.686 1.00 33.62 385 ASP A N 1
ATOM 3155 C CA . ASP A 1 385 ? 54.100 38.829 -121.580 1.00 33.62 385 ASP A CA 1
ATOM 3156 C C . ASP A 1 385 ? 53.610 37.878 -120.482 1.00 33.62 385 ASP A C 1
ATOM 3158 O O . ASP A 1 385 ? 52.524 37.298 -120.542 1.00 33.62 385 ASP A O 1
ATOM 3162 N N . ILE A 1 386 ? 54.427 37.721 -119.436 1.00 44.94 386 ILE A N 1
ATOM 3163 C CA . ILE A 1 386 ? 53.980 37.094 -118.190 1.00 44.94 386 ILE A CA 1
ATOM 3164 C C . ILE A 1 386 ? 53.023 38.078 -117.526 1.00 44.94 386 ILE A C 1
ATOM 3166 O O . ILE A 1 386 ? 53.437 39.131 -117.042 1.00 44.94 386 ILE A O 1
ATOM 3170 N N . ASN A 1 387 ? 51.739 37.724 -117.480 1.00 43.34 387 ASN A N 1
ATOM 3171 C CA . ASN A 1 387 ? 50.714 38.546 -116.854 1.00 43.34 387 ASN A CA 1
ATOM 3172 C C . ASN A 1 387 ? 51.006 38.689 -115.345 1.00 43.34 387 ASN A C 1
ATOM 3174 O O . ASN A 1 387 ? 50.675 37.813 -114.540 1.00 43.34 387 ASN A O 1
ATOM 3178 N N . VAL A 1 388 ? 51.643 39.806 -114.971 1.00 55.56 388 VAL A N 1
ATOM 3179 C CA . VAL A 1 388 ? 52.109 40.135 -113.607 1.00 55.56 388 VAL A CA 1
ATOM 3180 C C . VAL A 1 388 ? 50.987 39.996 -112.573 1.00 55.56 388 VAL A C 1
ATOM 3182 O O . VAL A 1 388 ? 51.237 39.662 -111.416 1.00 55.56 388 VAL A O 1
ATOM 3185 N N . THR A 1 389 ? 49.738 40.185 -112.999 1.00 57.78 389 THR A N 1
ATOM 3186 C CA . THR A 1 389 ? 48.524 40.004 -112.198 1.00 57.78 389 THR A CA 1
ATOM 3187 C C . THR A 1 389 ? 48.353 38.564 -111.702 1.00 57.78 389 THR A C 1
ATOM 3189 O O . THR A 1 389 ? 48.086 38.360 -110.518 1.00 57.78 389 THR A O 1
ATOM 3192 N N . ASN A 1 390 ? 48.596 37.562 -112.554 1.00 54.62 390 ASN A N 1
ATOM 3193 C CA . ASN A 1 390 ? 48.484 36.146 -112.185 1.00 54.62 390 ASN A CA 1
ATOM 3194 C C . ASN A 1 390 ? 49.646 35.709 -111.282 1.00 54.62 390 ASN A C 1
ATOM 3196 O O . ASN A 1 390 ? 49.421 35.015 -110.291 1.00 54.62 390 ASN A O 1
ATOM 3200 N N . ALA A 1 391 ? 50.864 36.196 -111.544 1.00 54.94 391 ALA A N 1
ATOM 3201 C CA . ALA A 1 391 ? 52.001 35.987 -110.644 1.00 54.94 391 ALA A CA 1
ATOM 3202 C C . ALA A 1 391 ? 51.740 36.590 -109.247 1.00 54.94 391 ALA A C 1
ATOM 3204 O O . ALA A 1 391 ? 52.003 35.944 -108.233 1.00 54.94 391 ALA A O 1
ATOM 3205 N N . ARG A 1 392 ? 51.139 37.789 -109.169 1.00 61.06 392 ARG A N 1
ATOM 3206 C CA . ARG A 1 392 ? 50.737 38.417 -107.895 1.00 61.06 392 ARG A CA 1
ATOM 3207 C C . ARG A 1 392 ? 49.672 37.628 -107.138 1.00 61.06 392 ARG A C 1
ATOM 3209 O O . ARG A 1 392 ? 49.737 37.575 -105.912 1.00 61.06 392 ARG A O 1
ATOM 3216 N N . LEU A 1 393 ? 48.699 37.038 -107.833 1.00 64.12 393 LEU A N 1
ATOM 3217 C CA . LEU A 1 393 ? 47.671 36.199 -107.207 1.00 64.12 393 LEU A CA 1
ATOM 3218 C C . LEU A 1 393 ? 48.267 34.898 -106.656 1.00 64.12 393 LEU A C 1
ATOM 3220 O O . LEU A 1 393 ? 47.938 34.511 -105.535 1.00 64.12 393 LEU A O 1
ATOM 3224 N N . TYR A 1 394 ? 49.202 34.277 -107.381 1.00 63.94 394 TYR A N 1
ATOM 3225 C CA . TYR A 1 394 ? 49.903 33.080 -106.910 1.00 63.94 394 TYR A CA 1
ATOM 3226 C C . TYR A 1 394 ? 50.782 33.373 -105.682 1.00 63.94 394 TYR A C 1
ATOM 3228 O O . TYR A 1 394 ? 50.730 32.640 -104.696 1.00 63.94 394 TYR A O 1
ATOM 3236 N N . ILE A 1 395 ? 51.515 34.495 -105.691 1.00 70.69 395 ILE A N 1
ATOM 3237 C CA . ILE A 1 395 ? 52.317 34.950 -104.543 1.00 70.69 395 ILE A CA 1
ATOM 3238 C C . ILE A 1 395 ? 51.420 35.249 -103.332 1.00 70.69 395 ILE A C 1
ATOM 3240 O O . ILE A 1 395 ? 51.677 34.716 -102.258 1.00 70.69 395 ILE A O 1
ATOM 3244 N N . LYS A 1 396 ? 50.310 35.985 -103.493 1.00 69.00 396 LYS A N 1
ATOM 3245 C CA . LYS A 1 396 ? 49.361 36.228 -102.388 1.00 69.00 396 LYS A CA 1
ATOM 3246 C C . LYS A 1 396 ? 48.699 34.952 -101.859 1.00 69.00 396 LYS A C 1
ATOM 3248 O O . LYS A 1 396 ? 48.424 34.855 -100.664 1.00 69.00 396 LYS A O 1
ATOM 3253 N N . SER A 1 397 ? 48.445 33.963 -102.719 1.00 68.50 397 SER A N 1
ATOM 3254 C CA . SER A 1 397 ? 47.936 32.660 -102.277 1.00 68.50 397 SER A CA 1
ATOM 3255 C C . SER A 1 397 ? 48.976 31.871 -101.476 1.00 6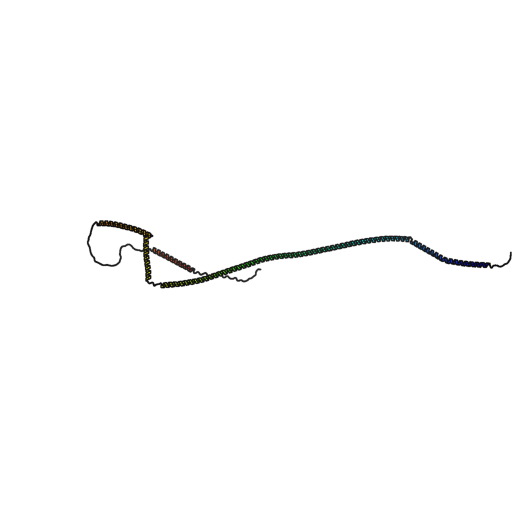8.50 397 SER A C 1
ATOM 3257 O O . SER A 1 397 ? 48.591 31.115 -100.584 1.00 68.50 397 SER A O 1
ATOM 3259 N N . LEU A 1 398 ? 50.267 32.027 -101.780 1.00 66.50 398 LEU A N 1
ATOM 3260 C CA . LEU A 1 398 ? 51.358 31.435 -101.006 1.00 66.50 398 LEU A CA 1
ATOM 3261 C C . LEU A 1 398 ? 51.559 32.173 -99.675 1.00 66.50 398 LEU A C 1
ATOM 3263 O O . LEU A 1 398 ? 51.628 31.516 -98.643 1.00 66.50 398 LEU A O 1
ATOM 3267 N N . GLU A 1 399 ? 51.539 33.510 -99.664 1.00 72.31 399 GLU A N 1
ATOM 3268 C CA . GLU A 1 399 ? 51.582 34.323 -98.435 1.00 72.31 399 GLU A CA 1
ATOM 3269 C C . GLU A 1 399 ? 50.451 33.946 -97.462 1.00 72.31 399 GLU A C 1
ATOM 3271 O O . GLU A 1 399 ? 50.702 33.750 -96.273 1.00 72.31 399 GLU A O 1
ATOM 3276 N N . LYS A 1 400 ? 49.219 33.758 -97.962 1.00 74.12 400 LYS A N 1
ATOM 3277 C CA . LYS A 1 400 ? 48.080 33.317 -97.139 1.00 74.12 400 LYS A CA 1
ATOM 3278 C C . LYS A 1 400 ? 48.296 31.924 -96.538 1.00 74.12 400 LYS A C 1
ATOM 3280 O O . LYS A 1 400 ? 48.067 31.749 -95.346 1.00 74.12 400 LYS A O 1
ATOM 3285 N N . LYS A 1 401 ? 48.780 30.955 -97.326 1.00 72.81 401 LYS A N 1
ATOM 3286 C CA . LYS A 1 401 ? 49.079 29.598 -96.830 1.00 72.81 401 LYS A CA 1
ATOM 3287 C C . LYS A 1 401 ? 50.232 29.579 -95.822 1.00 72.81 401 LYS A C 1
ATOM 3289 O O . LYS A 1 401 ? 50.185 28.812 -94.868 1.00 72.81 401 LYS A O 1
ATOM 3294 N N . VAL A 1 402 ? 51.247 30.426 -95.998 1.00 73.06 402 VAL A N 1
ATOM 3295 C CA . VAL A 1 402 ? 52.350 30.566 -95.033 1.00 73.06 402 VAL A CA 1
ATOM 3296 C C . VAL A 1 402 ? 51.854 31.170 -93.716 1.00 73.06 402 VAL A C 1
ATOM 3298 O O . VAL A 1 402 ? 52.232 30.678 -92.657 1.00 73.06 402 VAL A O 1
ATOM 3301 N N . LEU A 1 403 ? 50.964 32.168 -93.755 1.00 74.25 403 LEU A N 1
ATOM 3302 C CA . LEU A 1 403 ? 50.331 32.712 -92.546 1.00 74.25 403 LEU A CA 1
ATOM 3303 C C . LEU A 1 403 ? 49.449 31.676 -91.830 1.00 74.25 403 LEU A C 1
ATOM 3305 O O . LEU A 1 403 ? 49.567 31.531 -90.618 1.00 74.25 403 LEU A O 1
ATOM 3309 N N . GLU A 1 404 ? 48.645 30.900 -92.564 1.00 76.00 404 GLU A N 1
ATOM 3310 C CA . GLU A 1 404 ? 47.841 29.804 -91.994 1.00 76.00 404 GLU A CA 1
ATOM 3311 C C . GLU A 1 404 ? 48.722 28.741 -91.304 1.00 76.00 404 GLU A C 1
ATOM 3313 O O . GLU A 1 404 ? 48.381 28.269 -90.221 1.00 76.00 404 GLU A O 1
ATOM 3318 N N . ILE A 1 405 ? 49.892 28.412 -91.866 1.00 76.44 405 ILE A N 1
ATOM 3319 C CA . ILE A 1 405 ? 50.864 27.501 -91.234 1.00 76.44 405 ILE A CA 1
ATOM 3320 C C . ILE A 1 405 ? 51.485 28.123 -89.969 1.00 76.44 405 ILE A C 1
ATOM 3322 O O . ILE A 1 405 ? 51.643 27.429 -88.965 1.00 76.44 405 ILE A O 1
ATOM 3326 N N . ILE A 1 406 ? 51.805 29.422 -89.980 1.00 78.12 406 ILE A N 1
ATOM 3327 C CA . ILE A 1 406 ? 52.334 30.134 -88.802 1.00 78.12 406 ILE A CA 1
ATOM 3328 C C . ILE A 1 406 ? 51.302 30.163 -87.663 1.00 78.12 406 ILE A C 1
ATOM 3330 O O . ILE A 1 406 ? 51.669 29.942 -86.507 1.00 78.12 406 ILE A O 1
ATOM 3334 N N . ASP A 1 407 ? 50.021 30.381 -87.967 1.00 77.19 407 ASP A N 1
ATOM 3335 C CA . ASP A 1 407 ? 48.958 30.365 -86.958 1.00 77.19 407 ASP A CA 1
ATOM 3336 C C . ASP A 1 407 ? 48.714 28.953 -86.393 1.00 77.19 407 ASP A C 1
ATOM 3338 O O . ASP A 1 407 ? 48.505 28.818 -85.187 1.00 77.19 407 ASP A O 1
ATOM 3342 N N . ILE A 1 408 ? 48.836 27.892 -87.204 1.00 77.69 408 ILE A N 1
ATOM 3343 C CA . ILE A 1 408 ? 48.796 26.498 -86.718 1.00 77.69 408 ILE A CA 1
ATOM 3344 C C . ILE A 1 408 ? 49.953 26.222 -85.744 1.00 77.69 408 ILE A C 1
ATOM 3346 O O . ILE A 1 408 ? 49.711 25.733 -84.642 1.00 77.69 408 ILE A O 1
ATOM 3350 N N . ILE A 1 409 ? 51.190 26.596 -86.094 1.00 77.50 409 ILE A N 1
ATOM 3351 C CA . ILE A 1 409 ? 52.366 26.428 -85.216 1.00 77.50 409 ILE A CA 1
ATOM 3352 C C . ILE A 1 409 ? 52.175 27.192 -83.894 1.00 77.50 409 ILE A C 1
ATOM 3354 O O . ILE A 1 409 ? 52.490 26.682 -82.820 1.00 77.50 409 ILE A O 1
ATOM 3358 N N . ARG A 1 410 ? 51.604 28.400 -83.951 1.00 78.56 410 ARG A N 1
ATOM 3359 C CA . ARG A 1 410 ? 51.322 29.221 -82.765 1.00 78.56 410 ARG A CA 1
ATOM 3360 C C . ARG A 1 410 ? 50.222 28.627 -81.875 1.00 78.56 410 ARG A C 1
ATOM 3362 O O . ARG A 1 410 ? 50.270 28.802 -80.657 1.00 78.56 410 ARG A O 1
ATOM 3369 N N . ILE A 1 411 ? 49.241 27.930 -82.451 1.00 77.69 411 ILE A N 1
ATOM 3370 C CA . ILE A 1 411 ? 48.234 27.173 -81.693 1.00 77.69 411 ILE A CA 1
ATOM 3371 C C . ILE A 1 411 ? 48.884 25.965 -81.003 1.00 77.69 411 ILE A C 1
ATOM 3373 O O . ILE A 1 411 ? 48.616 25.742 -79.823 1.00 77.69 411 ILE A O 1
ATOM 3377 N N . ASP A 1 412 ? 49.785 25.249 -81.677 1.00 75.50 412 ASP A N 1
ATOM 3378 C CA . ASP A 1 412 ? 50.510 24.109 -81.097 1.00 75.50 412 ASP A CA 1
ATOM 3379 C C . ASP A 1 412 ? 51.420 24.533 -79.925 1.00 75.50 412 ASP A C 1
ATOM 3381 O O . ASP A 1 412 ? 51.381 23.916 -78.857 1.00 75.50 412 ASP A O 1
ATOM 3385 N N . GLU A 1 413 ? 52.142 25.659 -80.040 1.00 79.12 413 GLU A N 1
ATOM 3386 C CA . GLU A 1 413 ? 52.894 26.248 -78.915 1.00 79.12 413 GLU A CA 1
ATOM 3387 C C . GLU A 1 413 ? 51.986 26.602 -77.718 1.00 79.12 413 GLU A C 1
ATOM 3389 O O . GLU A 1 413 ? 52.375 26.441 -76.555 1.00 79.12 413 GLU A O 1
ATOM 3394 N N . LEU A 1 414 ? 50.767 27.094 -77.969 1.00 76.38 414 LEU A N 1
ATOM 3395 C CA . LEU A 1 414 ? 49.800 27.407 -76.910 1.00 76.38 414 LEU A CA 1
ATOM 3396 C C . LEU A 1 414 ? 49.227 26.141 -76.257 1.00 76.38 414 LEU A C 1
ATOM 3398 O O . LEU A 1 414 ? 49.012 26.137 -75.042 1.00 76.38 414 LEU A O 1
ATOM 3402 N N . ILE A 1 415 ? 49.024 25.067 -77.025 1.00 75.88 415 ILE A N 1
ATOM 3403 C CA . ILE A 1 415 ? 48.611 23.756 -76.509 1.00 75.88 415 ILE A CA 1
ATOM 3404 C C . ILE A 1 415 ? 49.725 23.156 -75.641 1.00 75.88 415 ILE A C 1
ATOM 3406 O O . ILE A 1 415 ? 49.444 22.739 -74.515 1.00 75.88 415 ILE A O 1
ATOM 3410 N N . GLN A 1 416 ? 50.988 23.208 -76.079 1.00 70.00 416 GLN A N 1
ATOM 3411 C CA . GLN A 1 416 ? 52.130 22.752 -75.276 1.00 70.00 416 GLN A CA 1
ATOM 3412 C C . GLN A 1 416 ? 52.255 23.525 -73.951 1.00 70.00 416 GLN A C 1
ATOM 3414 O O . GLN A 1 416 ? 52.371 22.915 -72.883 1.00 70.00 416 GLN A O 1
ATOM 3419 N N . ARG A 1 417 ? 52.101 24.857 -73.964 1.00 72.62 417 ARG A N 1
ATOM 3420 C CA . ARG A 1 417 ? 52.081 25.666 -72.726 1.00 72.62 417 ARG A CA 1
ATOM 3421 C C . ARG A 1 417 ? 50.880 25.358 -71.820 1.00 72.62 417 ARG A C 1
ATOM 3423 O O . ARG A 1 417 ? 50.995 25.450 -70.595 1.00 72.62 417 ARG A O 1
ATOM 3430 N N . GLN A 1 418 ? 49.731 24.970 -72.378 1.00 68.12 418 GLN A N 1
ATOM 3431 C CA . GLN A 1 418 ? 48.566 24.497 -71.612 1.00 68.12 418 GLN A CA 1
ATOM 3432 C C . GLN A 1 418 ? 48.798 23.117 -70.974 1.00 68.12 418 GLN A C 1
ATOM 3434 O O . GLN A 1 418 ? 48.270 22.859 -69.891 1.00 68.12 418 GLN A O 1
ATOM 3439 N N . THR A 1 419 ? 49.586 22.233 -71.594 1.00 62.78 419 THR A N 1
ATOM 3440 C CA . THR A 1 419 ? 49.982 20.956 -70.976 1.00 62.78 419 THR A CA 1
ATOM 3441 C C . THR A 1 419 ? 51.031 21.150 -69.878 1.00 62.78 419 THR A C 1
ATOM 3443 O O . THR A 1 419 ? 50.831 20.662 -68.768 1.00 62.78 419 THR A O 1
ATOM 3446 N N . GLU A 1 420 ? 52.071 21.958 -70.109 1.00 62.66 420 GLU A N 1
ATOM 3447 C CA . GLU A 1 420 ? 53.124 22.229 -69.112 1.00 62.66 420 GLU A CA 1
ATOM 3448 C C . GLU A 1 420 ? 52.610 22.970 -67.864 1.00 62.66 420 GLU A C 1
ATOM 3450 O O . GLU A 1 420 ? 53.097 22.760 -66.751 1.00 62.66 420 GLU A O 1
ATOM 3455 N N . SER A 1 421 ? 51.597 23.831 -68.017 1.00 59.38 421 SER A N 1
ATOM 3456 C CA . SER A 1 421 ? 50.979 24.535 -66.883 1.00 59.38 421 SER A CA 1
ATOM 3457 C C . SER A 1 421 ? 50.041 23.653 -66.049 1.00 59.38 421 SER A C 1
ATOM 3459 O O . SER A 1 421 ? 49.877 23.919 -64.858 1.00 59.38 421 SER A O 1
ATOM 3461 N N . LYS A 1 422 ? 49.487 22.568 -66.611 1.00 57.72 422 LYS A N 1
ATOM 3462 C CA . LYS A 1 422 ? 48.660 21.602 -65.861 1.00 57.72 422 LYS A CA 1
ATOM 3463 C C . LYS A 1 422 ? 49.481 20.677 -64.957 1.00 57.72 422 LYS A C 1
ATOM 3465 O O . LYS A 1 422 ? 48.974 20.260 -63.918 1.00 57.72 422 LYS A O 1
ATOM 3470 N N . GLU A 1 423 ? 50.752 20.426 -65.274 1.00 54.75 423 GLU A N 1
ATOM 3471 C CA . GLU A 1 423 ? 51.653 19.637 -64.414 1.00 54.75 423 GLU A CA 1
ATOM 3472 C C . GLU A 1 423 ? 52.277 20.441 -63.256 1.00 54.75 423 GLU A C 1
ATOM 3474 O O . GLU A 1 423 ? 52.833 19.861 -62.323 1.00 54.75 423 GLU A O 1
ATOM 3479 N N . ARG A 1 424 ? 52.139 21.776 -63.237 1.00 51.34 424 ARG A N 1
ATOM 3480 C CA . ARG A 1 424 ? 52.639 22.644 -62.152 1.00 51.34 424 ARG A CA 1
ATOM 3481 C C . ARG A 1 424 ? 51.545 23.131 -61.197 1.00 51.34 424 ARG A C 1
ATOM 3483 O O . ARG A 1 424 ? 51.470 24.316 -60.881 1.00 51.34 424 ARG A O 1
ATOM 3490 N N . THR A 1 425 ? 50.767 22.198 -60.643 1.00 49.78 425 THR A N 1
ATOM 3491 C CA . THR A 1 425 ? 49.901 22.477 -59.480 1.00 49.78 425 THR A CA 1
ATOM 3492 C C . THR A 1 425 ? 50.294 21.588 -58.291 1.00 49.78 425 THR A C 1
ATOM 3494 O O . THR A 1 425 ? 49.986 20.396 -58.303 1.00 49.78 425 THR A O 1
ATOM 3497 N N . PRO A 1 426 ? 50.980 22.104 -57.249 1.00 51.22 426 PRO A N 1
ATOM 3498 C CA . PRO A 1 426 ? 51.319 21.298 -56.078 1.00 51.22 426 PRO A CA 1
ATOM 3499 C C . PRO A 1 426 ? 50.065 21.010 -55.226 1.00 51.22 426 PRO A C 1
ATOM 3501 O O . PRO A 1 426 ? 49.229 21.903 -55.057 1.00 51.22 426 PRO A O 1
ATOM 3504 N N . PRO A 1 427 ? 49.920 19.810 -54.627 1.00 43.28 427 PRO A N 1
ATOM 3505 C CA . PRO A 1 427 ? 48.777 19.501 -53.773 1.00 43.28 427 PRO A CA 1
ATOM 3506 C C . PRO A 1 427 ? 48.706 20.424 -52.552 1.00 43.28 427 PRO A C 1
ATOM 3508 O O . PRO A 1 427 ? 49.691 20.605 -51.830 1.00 43.28 427 PRO A O 1
ATOM 3511 N N . SER A 1 428 ? 47.515 20.962 -52.275 1.00 37.41 428 SER A N 1
ATOM 3512 C CA . SER A 1 428 ? 47.268 21.829 -51.123 1.00 37.41 428 SER A CA 1
ATOM 3513 C C . SER A 1 428 ? 47.568 21.101 -49.810 1.00 37.41 428 SER A C 1
ATOM 3515 O O . SER A 1 428 ? 46.792 20.260 -49.345 1.00 37.41 428 SER A O 1
ATOM 3517 N N . THR A 1 429 ? 48.685 21.437 -49.174 1.00 46.34 429 THR A N 1
ATOM 3518 C CA . THR A 1 429 ? 49.043 20.872 -47.876 1.00 46.34 429 THR A CA 1
ATOM 3519 C C . THR A 1 429 ? 48.289 21.575 -46.743 1.00 46.34 429 THR A C 1
ATOM 3521 O O . THR A 1 429 ? 48.250 22.797 -46.648 1.00 46.34 429 THR A O 1
ATOM 3524 N N . ARG A 1 430 ? 47.801 20.766 -45.791 1.00 40.53 430 ARG A N 1
ATOM 3525 C CA . ARG A 1 430 ? 47.637 21.139 -44.371 1.00 40.53 430 ARG A CA 1
ATOM 3526 C C . ARG A 1 430 ? 46.491 22.099 -43.996 1.00 40.53 430 ARG A C 1
ATOM 3528 O O . ARG A 1 430 ? 46.715 23.162 -43.416 1.00 40.53 430 ARG A O 1
ATOM 3535 N N . ARG A 1 431 ? 45.242 21.616 -44.068 1.00 41.59 431 ARG A N 1
ATOM 3536 C CA . ARG A 1 431 ? 44.171 22.128 -43.183 1.00 41.59 431 ARG A CA 1
ATOM 3537 C C . ARG A 1 431 ? 44.438 21.656 -41.741 1.00 41.59 431 ARG A C 1
ATOM 3539 O O . ARG A 1 431 ? 44.104 20.538 -41.356 1.00 41.59 431 ARG A O 1
ATOM 3546 N N . ARG A 1 432 ? 45.115 22.494 -40.951 1.00 41.53 432 ARG A N 1
ATOM 3547 C CA . ARG A 1 432 ? 45.472 22.237 -39.543 1.00 41.53 432 ARG A CA 1
ATOM 3548 C C . ARG A 1 432 ? 44.191 22.200 -38.693 1.00 41.53 432 ARG A C 1
ATOM 3550 O O . ARG A 1 432 ? 43.599 23.248 -38.456 1.00 41.53 432 ARG A O 1
ATOM 3557 N N . ARG A 1 433 ? 43.753 21.019 -38.230 1.00 45.78 433 ARG A N 1
ATOM 3558 C CA . ARG A 1 433 ? 42.665 20.924 -37.234 1.00 45.78 433 ARG A CA 1
ATOM 3559 C C . ARG A 1 433 ? 43.086 21.668 -35.962 1.00 45.78 433 ARG A C 1
ATOM 3561 O O . ARG A 1 433 ? 44.149 21.387 -35.408 1.00 45.78 433 ARG A O 1
ATOM 3568 N N . GLY A 1 434 ? 42.248 22.601 -35.513 1.00 41.34 434 GLY A N 1
ATOM 3569 C CA . GLY A 1 434 ? 42.383 23.228 -34.201 1.00 41.34 434 GLY A CA 1
ATOM 3570 C C . GLY A 1 434 ? 42.240 22.180 -33.097 1.00 41.34 434 GLY A C 1
ATOM 3571 O O . GLY A 1 434 ? 41.370 21.313 -33.160 1.00 41.34 434 GLY A O 1
ATOM 3572 N N . ARG A 1 435 ? 43.128 22.242 -32.106 1.00 42.72 435 ARG A N 1
ATOM 3573 C CA . ARG A 1 435 ? 43.160 21.338 -30.953 1.00 42.72 435 ARG A CA 1
ATOM 3574 C C . ARG A 1 435 ? 42.139 21.833 -29.927 1.00 42.72 435 ARG A C 1
ATOM 3576 O O . ARG A 1 435 ? 42.343 22.899 -29.356 1.00 42.72 435 ARG A O 1
ATOM 3583 N N . ALA A 1 436 ? 41.058 21.086 -29.707 1.00 43.03 436 ALA A N 1
ATOM 3584 C CA . ALA A 1 436 ? 40.127 21.378 -28.618 1.00 43.03 436 ALA A CA 1
ATOM 3585 C C . ALA A 1 436 ? 40.822 21.182 -27.257 1.00 43.03 436 ALA A C 1
ATOM 3587 O O . ALA A 1 436 ? 41.626 20.260 -27.092 1.00 43.03 436 ALA A O 1
ATOM 3588 N N . ALA A 1 437 ? 40.534 22.066 -26.300 1.00 49.50 437 ALA A N 1
ATOM 3589 C CA . ALA A 1 437 ? 41.063 21.988 -24.942 1.00 49.50 437 ALA A CA 1
ATOM 3590 C C . ALA A 1 437 ? 40.285 20.958 -24.094 1.00 49.50 437 ALA A C 1
ATOM 3592 O O . ALA A 1 437 ? 39.083 20.786 -24.311 1.00 49.50 437 ALA A O 1
ATOM 3593 N N . PRO A 1 438 ? 40.927 20.286 -23.121 1.00 58.06 438 PRO A N 1
ATOM 3594 C CA . PRO A 1 438 ? 40.238 19.409 -22.181 1.00 58.06 438 PRO A CA 1
ATOM 3595 C C . PRO A 1 438 ? 39.651 20.209 -21.000 1.00 58.06 438 PRO A C 1
ATOM 3597 O O . PRO A 1 438 ? 40.356 21.049 -20.438 1.00 58.06 438 PRO A O 1
ATOM 3600 N N . PRO A 1 439 ? 38.413 19.935 -20.551 1.00 53.00 439 PRO A N 1
ATOM 3601 C CA . PRO A 1 439 ? 37.923 20.444 -19.276 1.00 53.00 439 PRO A CA 1
ATOM 3602 C C . PRO A 1 439 ? 38.470 19.591 -18.121 1.00 53.00 439 PRO A C 1
ATOM 3604 O O . PRO A 1 439 ? 38.198 18.394 -18.013 1.00 53.00 439 PRO A O 1
ATOM 3607 N N . THR A 1 440 ? 39.238 20.213 -17.232 1.00 47.00 440 THR A N 1
ATOM 3608 C CA . THR A 1 440 ? 39.683 19.607 -15.972 1.00 47.00 440 THR A CA 1
ATOM 3609 C C . THR A 1 440 ? 38.531 19.500 -14.975 1.00 47.00 440 THR A C 1
ATOM 3611 O O . THR A 1 440 ? 37.868 20.491 -14.678 1.00 47.00 440 THR A O 1
ATOM 3614 N N . ARG A 1 441 ? 38.335 18.311 -14.392 1.00 44.06 441 ARG A N 1
ATOM 3615 C CA . ARG A 1 441 ? 37.496 18.123 -13.197 1.00 44.06 441 ARG A CA 1
ATOM 3616 C C . ARG A 1 441 ? 38.129 18.815 -11.985 1.00 44.06 441 ARG A C 1
ATOM 3618 O O . ARG A 1 441 ? 39.231 18.431 -11.606 1.00 44.06 441 ARG A O 1
ATOM 3625 N N . THR A 1 442 ? 37.372 19.652 -11.279 1.00 40.72 442 THR A N 1
ATOM 3626 C CA . THR A 1 442 ? 37.576 19.888 -9.839 1.00 40.72 442 THR A CA 1
ATOM 3627 C C . THR A 1 442 ? 36.259 20.146 -9.114 1.00 40.72 442 THR A C 1
ATOM 3629 O O . THR A 1 442 ? 35.627 21.166 -9.347 1.00 40.72 442 THR A O 1
ATOM 3632 N N . ARG A 1 443 ? 35.959 19.222 -8.195 1.00 40.03 443 ARG A N 1
ATOM 3633 C CA . ARG A 1 443 ? 35.333 19.390 -6.872 1.00 40.03 443 ARG A CA 1
ATOM 3634 C C . ARG A 1 443 ? 34.002 20.131 -6.709 1.00 40.03 443 ARG A C 1
ATOM 3636 O O . ARG A 1 443 ? 33.855 21.317 -6.966 1.00 40.03 443 ARG A O 1
ATOM 3643 N N . ASP A 1 444 ? 33.131 19.375 -6.059 1.00 42.69 444 ASP A N 1
ATOM 3644 C CA . ASP A 1 444 ? 32.073 19.762 -5.135 1.00 42.69 444 ASP A CA 1
ATOM 3645 C C . ASP A 1 444 ? 32.338 21.048 -4.328 1.00 42.69 444 ASP A C 1
ATOM 3647 O O . ASP A 1 444 ? 33.361 21.177 -3.650 1.00 42.69 444 ASP A O 1
ATOM 3651 N N . SER A 1 445 ? 31.321 21.907 -4.252 1.00 42.53 445 SER A N 1
ATOM 3652 C CA . SER A 1 445 ? 30.965 22.583 -3.004 1.00 42.53 445 SER A CA 1
ATOM 3653 C C . SER A 1 445 ? 29.442 22.680 -2.874 1.00 42.53 445 SER A C 1
ATOM 3655 O O . SER A 1 445 ? 28.730 23.108 -3.781 1.00 42.53 445 SER A O 1
ATOM 3657 N N . VAL A 1 446 ? 28.942 22.216 -1.732 1.00 48.88 446 VAL A N 1
ATOM 3658 C CA . VAL A 1 446 ? 27.531 22.273 -1.328 1.00 48.88 446 VAL A CA 1
ATOM 3659 C C . VAL A 1 446 ? 27.238 23.633 -0.674 1.00 48.88 446 VAL A C 1
ATOM 3661 O O . VAL A 1 446 ? 28.155 24.286 -0.183 1.00 48.88 446 VAL A O 1
ATOM 3664 N N . ALA A 1 447 ? 25.945 23.970 -0.596 1.00 42.84 447 ALA A N 1
ATOM 3665 C CA . ALA A 1 447 ? 25.314 25.032 0.199 1.00 42.84 447 ALA A CA 1
ATOM 3666 C C . ALA A 1 447 ? 25.234 26.438 -0.426 1.00 42.84 447 ALA A C 1
ATOM 3668 O O . ALA A 1 447 ? 26.189 27.205 -0.409 1.00 42.84 447 ALA A O 1
ATOM 3669 N N . ALA A 1 448 ? 24.014 26.817 -0.826 1.00 40.38 448 ALA A N 1
ATOM 3670 C CA . ALA A 1 448 ? 23.224 27.784 -0.053 1.00 40.38 448 ALA A CA 1
ATOM 3671 C C . ALA A 1 448 ? 21.758 27.821 -0.530 1.00 40.38 448 ALA A C 1
ATOM 3673 O O . ALA A 1 448 ? 21.471 28.265 -1.639 1.00 40.38 448 ALA A O 1
ATOM 3674 N N . GLN A 1 449 ? 20.830 27.410 0.337 1.00 45.62 449 GLN A N 1
ATOM 3675 C CA . GLN A 1 449 ? 19.500 28.015 0.404 1.00 45.62 449 GLN A CA 1
ATOM 3676 C C . GLN A 1 449 ? 19.003 27.957 1.852 1.00 45.62 449 GLN A C 1
ATOM 3678 O O . GLN A 1 449 ? 18.670 26.892 2.371 1.00 45.62 449 GLN A O 1
ATOM 3683 N N . ALA A 1 450 ? 19.012 29.130 2.475 1.00 43.97 450 ALA A N 1
ATOM 3684 C CA . ALA A 1 450 ? 18.092 29.588 3.504 1.00 43.97 450 ALA A CA 1
ATOM 3685 C C . ALA A 1 450 ? 17.675 31.001 3.066 1.00 43.97 450 ALA A C 1
ATOM 3687 O O . ALA A 1 450 ? 18.568 31.700 2.527 1.00 43.97 450 ALA A O 1
#

Foldseek 3Di:
DYDDDDDDDDPDVVVVVVVVVVVVVVVVVVVVVVVVVVVVPPVVVVVVVVVVVVVVVVVVVVVVVVVCVCPPPVNVVVVVVVVVVVVVVVVVVVVVVVVVVVVVVVVVVVVVVVVVVVVVVVVVVVVVVVVVVVVVVVVVVVVVVVVVVVVVVVVVVVVVVVVVVVVVVVVVVVVVVVVVVVVVVVVVVVVVVVVVVVVVVVVVVVVVVVVVVVVVVVVVVVVVVVVVVVVVVVVVVVVVVVVVVVVVVVVVVVVVCVVVVPDPDDPVVVVVVVVVVVVVVVVVVVVVVVVVVVVVLCVVVVDPDPVVSVVVVVVVVVVVVVVVVVVVVVVVVVVVVVVVVVVVVVVDDDDDDDDDDDDDDDDDDDDDDDDDDDDDDDDDDDDDDDPVVVVVVVVVVVVVVVVVVVVVVVVVVVVVVVVVVVVPDDDDDDPDDDDDDDDDDDDDDDDDDD